Protein AF-A0A7D9INT4-F1 (afdb_monomer)

Nearest PDB structures (foldseek):
  6tv0-assembly1_D  TM=4.722E-01  e=2.916E+00  Serratia sp. (in: enterobacteria)
  2iu7-assembly1_J  TM=4.655E-01  e=3.244E+00  Escherichia coli
  2iu7-assembly1_I  TM=4.652E-01  e=4.468E+00  Escherichia coli
  6uhw-assembly1_B  TM=2.446E-01  e=1.242E+00  Burkholderia pseudomallei 1710b

pLDDT: mean 70.44, std 22.41, range [21.83, 96.38]

Organism: Paramuricea clavata (NCBI:txid317549)

Solvent-accessible surface area (backbone atoms only — not comparable to full-atom values): 25426 Å² total; per-residue (Å²): 135,85,85,76,76,61,65,41,65,45,95,86,64,78,52,72,45,76,52,79,78,56,68,68,59,52,51,51,50,51,52,50,34,40,73,69,61,77,43,80,79,52,48,79,37,65,76,39,82,44,76,47,77,41,71,45,99,86,72,46,81,43,79,44,78,48,77,50,60,47,69,44,70,59,57,58,60,53,48,54,53,47,46,68,72,43,48,88,71,58,73,74,83,68,59,75,65,63,58,36,70,75,66,73,53,83,91,65,73,57,59,81,73,72,67,70,83,80,84,83,82,85,79,91,66,64,93,48,68,70,59,49,56,58,45,34,66,64,49,52,52,46,48,56,47,50,74,54,67,46,68,48,97,86,67,48,78,45,78,72,81,72,71,94,69,89,52,61,68,64,55,44,12,48,48,53,13,28,36,79,54,78,53,21,56,48,66,50,37,52,42,44,59,96,44,59,87,40,57,70,56,51,71,66,35,62,72,53,49,68,64,54,37,30,50,64,35,50,65,18,66,52,35,32,54,29,31,73,68,57,42,82,48,32,67,79,80,62,51,61,74,44,45,51,50,31,33,48,68,72,74,44,88,70,68,88,50,63,68,47,39,54,48,54,51,43,62,76,43,33,29,54,44,32,44,25,40,88,32,43,88,45,61,85,62,57,56,61,83,63,75,48,68,83,46,74,76,68,72,79,69,76,73,73,77,88,67,93,84,84,84,78,90,86,89,85,87,87,81,88,82,82,90,82,90,80,89,82,88,83,85,91,83,90,84,85,86,88,86,82,95,70,82,84,90,64,56,79,43,76,63,28,42,54,47,31,71,74,74,42,92,44,73,67,49,47,50,51,23,52,52,52,53,49,40,74,78,43,78,82,60,63,70,61,56,62,72,70,58,59,85,59,85,73,90,76,84,81,76,88,128

Foldseek 3Di:
DDDDFDWDADVVRPDTDGDPDDPVVVVVVVVVCVVVVVDDQADWALKDKDWDFDQDPVRDTDTDIDIDTDGDHQPLVVVVVVCVVCVVVDDDDPDPVVVCVVPVDPDDPVCVVPPPPDDDDDDDWPLDLVGVLSCLVVVLSNLVVLCDWDAHPVGDTDHDDDADDDDDLSVLCSQLQFDPDDQLSDSFFLHGVVCPVVVVNRVPTHGQDLVNLLCLQCQFPQSVVCLQVLPSFSPPDDDPVRLCRRCVSVVHNDDDDPVVSSVVSCSSSSRRGHRRSNCSNPSPDDCVVSVNPSHDPPPPPPPPPPDPPPPDDDDDDDDDDDDDDDDDDDDDDDDDDDDDDDDDLDQDDPVLVVCCVVVNRDPVSSVLSVLVVVCVVPVPPCPSCPPPVPVDDDDDDDDDD

Mean predicted aligned error: 18.87 Å

Sequence (401 aa):
MRVRRKKLRGQGGEITVATPQNIDKVKAEIRKKISSGEYTVGQQIAPRKYEKMALNENGEIVRSEFVVEGRKQPLVEIRERTLKSQEKYMRQRCDDDEYQNLTGCKNTDIQTKVETPEVYIVVRSGSSDVEQLTYVDTRLECLEELSIDIKTSGGNDVADKMRFFHGDSPARQLESGQQKGGNFYCSGCGANAQQAYQLDICFSCHYLSLIDRQQLVLAGPPGRKNSLAKAPKPFQKLKKDELIRELNTRGIYEGESKKELEKLLTEELHGVQRVPALLYNNPTATLESINCDNTGCSRVESSVVSDPTTLEKTINITGSTSCSRVAVVTNPGTAMPNSGTMGNDTCVTKLGKGIEFVLGKSAEVLEFDKARQKHKQSPSDKFILDKFIYEKGGCYGGQNF

Radius of gyration: 30.83 Å; Cα contacts (8 Å, |Δi|>4): 363; chains: 1; bounding box: 78×75×75 Å

Structure (mmCIF, N/CA/C/O backbone):
data_AF-A0A7D9INT4-F1
#
_entry.id   AF-A0A7D9INT4-F1
#
loop_
_atom_site.group_PDB
_atom_site.id
_atom_site.type_symbol
_atom_site.label_atom_id
_atom_site.label_alt_id
_atom_site.label_comp_id
_atom_site.label_asym_id
_atom_site.label_entity_id
_atom_site.label_seq_id
_atom_site.pdbx_PDB_ins_code
_atom_site.Cartn_x
_atom_site.Cartn_y
_atom_site.Cartn_z
_atom_site.occupancy
_atom_site.B_iso_or_equiv
_atom_site.auth_seq_id
_atom_site.auth_comp_id
_atom_site.auth_asym_id
_atom_site.auth_atom_id
_atom_site.pdbx_PDB_model_num
ATOM 1 N N . MET A 1 1 ? -17.453 14.247 44.899 1.00 39.88 1 MET A N 1
ATOM 2 C CA . MET A 1 1 ? -16.188 14.891 45.332 1.00 39.88 1 MET A CA 1
ATOM 3 C C . MET A 1 1 ? -15.375 15.249 44.085 1.00 39.88 1 MET A C 1
ATOM 5 O O . MET A 1 1 ? -15.040 14.354 43.321 1.00 39.88 1 MET A O 1
ATOM 9 N N . ARG A 1 2 ? -15.145 16.536 43.788 1.00 36.38 2 ARG A N 1
ATOM 10 C CA . ARG A 1 2 ? -14.486 16.981 42.540 1.00 36.38 2 ARG A CA 1
ATOM 11 C C . ARG A 1 2 ? -12.964 16.929 42.734 1.00 36.38 2 ARG A C 1
ATOM 13 O O . ARG A 1 2 ? -12.421 17.728 43.493 1.00 36.38 2 ARG A O 1
ATOM 20 N N . VAL A 1 3 ? -12.279 15.980 42.095 1.00 46.19 3 VAL A N 1
ATOM 21 C CA . VAL A 1 3 ? -10.817 15.823 42.207 1.00 46.19 3 VAL A CA 1
ATOM 22 C C . VAL A 1 3 ? -10.130 17.037 41.567 1.00 46.19 3 VAL A C 1
ATOM 24 O O . VAL A 1 3 ? -10.115 17.180 40.345 1.00 46.19 3 VAL A O 1
ATOM 27 N N . ARG A 1 4 ? -9.583 17.950 42.380 1.00 50.03 4 ARG A N 1
ATOM 28 C CA . ARG A 1 4 ? -8.794 19.093 41.887 1.00 50.03 4 ARG A CA 1
ATOM 29 C C . ARG A 1 4 ? -7.438 18.586 41.389 1.00 50.03 4 ARG A C 1
ATOM 31 O O . ARG A 1 4 ? -6.674 18.003 42.155 1.00 50.03 4 ARG A O 1
ATOM 38 N N . ARG A 1 5 ? -7.123 18.812 40.107 1.00 54.19 5 ARG A N 1
ATOM 39 C CA . ARG A 1 5 ? -5.795 18.512 39.546 1.00 54.19 5 ARG A CA 1
ATOM 40 C C . ARG A 1 5 ? -4.737 19.395 40.217 1.00 54.19 5 ARG A C 1
ATOM 42 O O . ARG A 1 5 ? -4.939 20.600 40.365 1.00 54.19 5 ARG A O 1
ATOM 49 N N . LYS A 1 6 ? -3.611 18.789 40.608 1.00 62.28 6 LYS A N 1
ATOM 50 C CA . LYS A 1 6 ? -2.431 19.499 41.119 1.00 62.28 6 LYS A CA 1
ATOM 51 C C . LYS A 1 6 ? -1.906 20.429 40.013 1.00 62.28 6 LYS A C 1
ATOM 53 O O . LYS A 1 6 ? -1.856 20.034 38.847 1.00 62.28 6 LYS A O 1
ATOM 58 N N . LYS A 1 7 ? -1.593 21.675 40.367 1.00 68.38 7 LYS A N 1
ATOM 59 C CA . LYS A 1 7 ? -1.069 22.697 39.451 1.00 68.38 7 LYS A CA 1
ATOM 60 C C . LYS A 1 7 ? 0.416 22.912 39.744 1.00 68.38 7 LYS A C 1
ATOM 62 O O . LYS A 1 7 ? 0.782 23.060 40.908 1.00 68.38 7 LYS A O 1
ATOM 67 N N . LEU A 1 8 ? 1.253 22.924 38.710 1.00 65.94 8 LEU A N 1
ATOM 68 C CA . LEU A 1 8 ? 2.634 23.404 38.775 1.00 65.94 8 LEU A CA 1
ATOM 69 C C . LEU A 1 8 ? 2.623 24.923 38.596 1.00 65.94 8 LEU A C 1
ATOM 71 O O . LEU A 1 8 ? 1.898 25.424 37.740 1.00 65.94 8 LEU A O 1
ATOM 75 N N . ARG A 1 9 ? 3.403 25.649 39.398 1.00 65.38 9 ARG A N 1
ATOM 76 C CA . ARG A 1 9 ? 3.642 27.086 39.204 1.00 65.38 9 ARG A CA 1
ATOM 77 C C . ARG A 1 9 ? 4.920 27.258 38.382 1.00 65.38 9 ARG A C 1
ATOM 79 O O . ARG A 1 9 ? 5.925 26.636 38.718 1.00 65.38 9 ARG A O 1
ATOM 86 N N . GLY A 1 10 ? 4.866 28.051 37.314 1.00 62.25 10 GLY A N 1
ATOM 87 C CA . GLY A 1 10 ? 6.054 28.445 36.548 1.00 62.25 10 GLY A CA 1
ATOM 88 C C . GLY A 1 10 ? 6.959 29.409 37.329 1.00 62.25 10 GLY A C 1
ATOM 89 O O . GLY A 1 10 ? 6.571 29.908 38.391 1.00 62.25 10 GLY A O 1
ATOM 90 N N . GLN A 1 11 ? 8.159 29.691 36.806 1.00 52.41 11 GLN A N 1
ATOM 91 C CA . GLN A 1 11 ? 8.999 30.782 37.322 1.00 52.41 11 GLN A CA 1
ATOM 92 C C . GLN A 1 11 ? 8.232 32.106 37.189 1.00 52.41 11 GLN A C 1
ATOM 94 O O . GLN A 1 11 ? 7.739 32.426 36.114 1.00 52.41 11 GLN A O 1
ATOM 99 N N . GLY A 1 12 ? 8.076 32.825 38.303 1.00 62.69 12 GLY A N 1
ATOM 100 C CA . GLY A 1 12 ? 7.220 34.014 38.410 1.00 62.69 12 GLY A CA 1
ATOM 101 C C . GLY A 1 12 ? 5.869 33.769 39.096 1.00 62.69 12 GLY A C 1
ATOM 102 O O . GLY A 1 12 ? 5.215 34.718 39.493 1.00 62.69 12 GLY A O 1
ATOM 103 N N . GLY A 1 13 ? 5.445 32.516 39.315 1.00 63.09 13 GLY A N 1
ATOM 104 C CA . GLY A 1 13 ? 4.284 32.179 40.160 1.00 63.09 13 GLY A CA 1
ATOM 105 C C . GLY A 1 13 ? 2.894 32.514 39.593 1.00 63.09 13 GLY A C 1
ATOM 106 O O . GLY A 1 13 ? 1.904 31.988 40.105 1.00 63.09 13 GLY A O 1
ATOM 107 N N . GLU A 1 14 ? 2.826 33.318 38.533 1.00 70.94 14 GLU A N 1
ATOM 108 C CA . GLU A 1 14 ? 1.595 33.799 37.889 1.00 70.94 14 GLU A CA 1
ATOM 109 C C . GLU A 1 14 ? 0.979 32.768 36.930 1.00 70.94 14 GLU A C 1
ATOM 111 O O . GLU A 1 14 ? -0.243 32.639 36.842 1.00 70.94 14 GLU A O 1
ATOM 116 N N . ILE A 1 15 ? 1.807 31.952 36.268 1.00 60.53 15 ILE A N 1
ATOM 117 C CA . ILE A 1 15 ? 1.345 30.923 35.330 1.00 60.53 15 ILE A CA 1
ATOM 118 C C . ILE A 1 15 ? 1.244 29.578 36.052 1.00 60.53 15 ILE A C 1
ATOM 120 O O . ILE A 1 15 ? 2.226 29.061 36.596 1.00 60.53 15 ILE A O 1
ATOM 124 N N . THR A 1 16 ? 0.045 28.985 36.040 1.00 63.69 16 THR A N 1
ATOM 125 C CA . THR A 1 16 ? -0.180 27.627 36.548 1.00 63.69 16 THR A CA 1
ATOM 126 C C . THR A 1 16 ? -0.485 26.649 35.422 1.00 63.69 16 THR A C 1
ATOM 128 O O . THR A 1 16 ? -1.475 26.800 34.715 1.00 63.69 16 THR A O 1
ATOM 131 N N . VAL A 1 17 ? 0.332 25.604 35.299 1.00 69.00 17 VAL A N 1
ATOM 132 C CA . VAL A 1 17 ? 0.155 24.528 34.313 1.00 69.00 17 VAL A CA 1
ATOM 133 C C . VAL A 1 17 ? -0.317 23.266 35.036 1.00 69.00 17 VAL A C 1
ATOM 135 O O . VAL A 1 17 ? 0.053 23.020 36.187 1.00 69.00 17 VAL A O 1
ATOM 138 N N . ALA A 1 18 ? -1.169 22.455 34.408 1.00 68.81 18 ALA A N 1
ATOM 139 C CA . ALA A 1 18 ? -1.562 21.172 34.987 1.00 68.81 18 ALA A CA 1
ATOM 140 C C . ALA A 1 18 ? -0.324 20.280 35.175 1.00 68.81 18 ALA A C 1
ATOM 142 O O . ALA A 1 18 ? 0.483 20.143 34.258 1.00 68.81 18 ALA A O 1
ATOM 143 N N . THR A 1 19 ? -0.164 19.664 36.351 1.00 71.12 19 THR A N 1
ATOM 144 C CA . THR A 1 19 ? 0.912 18.685 36.539 1.00 71.12 19 THR A CA 1
ATOM 145 C C . THR A 1 19 ? 0.669 17.501 35.595 1.00 71.12 19 THR A C 1
ATOM 147 O O . THR A 1 19 ? -0.425 16.925 35.654 1.00 71.12 19 THR A O 1
ATOM 150 N N . PRO A 1 20 ? 1.641 17.115 34.745 1.00 68.12 20 PRO A N 1
ATOM 151 C CA . PRO A 1 20 ? 1.518 15.904 33.949 1.00 68.12 20 PRO A CA 1
ATOM 152 C C . PRO A 1 20 ? 1.290 14.709 34.879 1.00 68.12 20 PRO A C 1
ATOM 154 O O . PRO A 1 20 ? 1.850 14.631 35.977 1.00 68.12 20 PRO A O 1
ATOM 157 N N . GLN A 1 21 ? 0.405 13.797 34.479 1.00 70.56 21 GLN A N 1
ATOM 158 C CA . GLN A 1 21 ? 0.144 12.603 35.273 1.00 70.56 21 GLN A CA 1
ATOM 159 C C . GLN A 1 21 ? 1.421 11.764 35.371 1.00 70.56 21 GLN A C 1
ATOM 161 O O . GLN A 1 21 ? 2.169 11.635 34.404 1.00 70.56 21 GLN A O 1
ATOM 166 N N . ASN A 1 22 ? 1.668 11.182 36.545 1.00 81.19 22 ASN A N 1
ATOM 167 C CA . ASN A 1 22 ? 2.770 10.240 36.708 1.00 81.19 22 ASN A CA 1
ATOM 168 C C . ASN A 1 22 ? 2.521 9.026 35.793 1.00 81.19 22 ASN A C 1
ATOM 170 O O . ASN A 1 22 ? 1.444 8.427 35.854 1.00 81.19 22 ASN A O 1
ATOM 174 N N . ILE A 1 23 ? 3.521 8.670 34.981 1.00 80.69 23 ILE A N 1
ATOM 175 C CA . ILE A 1 23 ? 3.500 7.536 34.048 1.00 80.69 23 ILE A CA 1
ATOM 176 C C . ILE A 1 23 ? 3.039 6.248 34.744 1.00 80.69 23 ILE A C 1
ATOM 178 O O . ILE A 1 23 ? 2.262 5.491 34.167 1.00 80.69 23 ILE A O 1
ATOM 182 N N . ASP A 1 24 ? 3.436 6.016 35.995 1.00 84.56 24 ASP A N 1
ATOM 183 C CA . ASP A 1 24 ? 3.054 4.807 36.731 1.00 84.56 24 ASP A CA 1
ATOM 184 C C . ASP A 1 24 ? 1.569 4.789 37.095 1.00 84.56 24 ASP A C 1
ATOM 186 O O . ASP A 1 24 ? 0.917 3.747 37.016 1.00 84.56 24 ASP A O 1
ATOM 190 N N . LYS A 1 25 ? 0.994 5.957 37.413 1.00 83.19 25 LYS A N 1
ATOM 191 C CA . LYS A 1 25 ? -0.452 6.089 37.647 1.00 83.19 25 LYS A CA 1
ATOM 192 C C . LYS A 1 25 ? -1.239 5.859 36.361 1.00 83.19 25 LYS A C 1
ATOM 194 O O . LYS A 1 25 ? -2.251 5.170 36.397 1.00 83.19 25 LYS A O 1
ATOM 199 N N . VAL A 1 26 ? -0.745 6.379 35.237 1.00 84.06 26 VAL A N 1
ATOM 200 C CA . VAL A 1 26 ? -1.345 6.152 33.914 1.00 84.06 26 VAL A CA 1
ATOM 201 C C . VAL A 1 26 ? -1.294 4.666 33.551 1.00 84.06 26 VAL A C 1
ATOM 203 O O . VAL A 1 26 ? -2.309 4.097 33.165 1.00 84.06 26 VAL A O 1
ATOM 206 N N . LYS A 1 27 ? -0.150 3.996 33.748 1.00 84.62 27 LYS A N 1
ATOM 207 C CA . LYS A 1 27 ? -0.018 2.545 33.531 1.00 84.62 27 LYS A CA 1
ATOM 208 C C . LYS A 1 27 ? -0.979 1.744 34.410 1.00 84.62 27 LYS A C 1
ATOM 210 O O . LYS A 1 27 ? -1.594 0.801 33.919 1.00 84.62 27 LYS A O 1
ATOM 215 N N . ALA A 1 28 ? -1.119 2.104 35.685 1.00 85.94 28 ALA A N 1
ATOM 216 C CA . ALA A 1 28 ? -2.045 1.439 36.598 1.00 85.94 28 ALA A CA 1
ATOM 217 C C . ALA A 1 28 ? -3.511 1.632 36.175 1.00 85.94 28 ALA A C 1
ATOM 219 O O . ALA A 1 28 ? -4.280 0.673 36.180 1.00 85.94 28 ALA A O 1
ATOM 220 N N . GLU A 1 29 ? -3.888 2.843 35.755 1.00 86.06 29 GLU A N 1
ATOM 221 C CA . GLU A 1 29 ? -5.229 3.131 35.241 1.00 86.06 29 GLU A CA 1
ATOM 222 C C . GLU A 1 29 ? -5.516 2.343 33.957 1.00 86.06 29 GLU A C 1
ATOM 224 O O . GLU A 1 29 ? -6.554 1.694 33.860 1.00 86.06 29 GLU A O 1
ATOM 229 N N . ILE A 1 30 ? -4.571 2.308 33.013 1.00 84.19 30 ILE A N 1
ATOM 230 C CA . ILE A 1 30 ? -4.691 1.520 31.780 1.00 84.19 30 ILE A CA 1
ATOM 231 C C . ILE A 1 30 ? -4.843 0.029 32.100 1.00 84.19 30 ILE A C 1
ATOM 233 O O . ILE A 1 30 ? -5.740 -0.614 31.564 1.00 84.19 30 ILE A O 1
ATOM 237 N N . ARG A 1 31 ? -4.032 -0.530 33.010 1.00 87.31 31 ARG A N 1
ATOM 238 C CA . ARG A 1 31 ? -4.163 -1.936 33.442 1.00 87.31 31 ARG A CA 1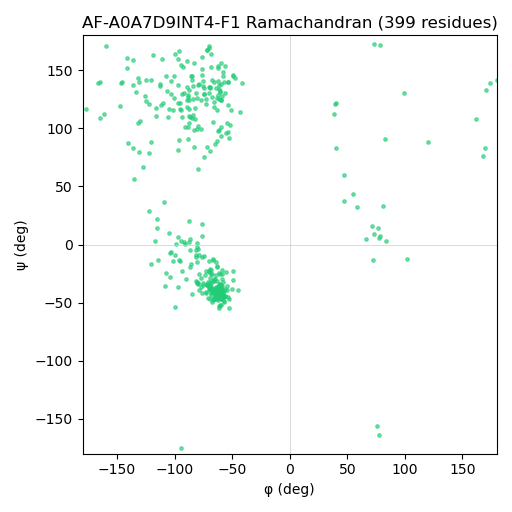
ATOM 239 C C . ARG A 1 31 ? -5.532 -2.221 34.050 1.00 87.31 31 ARG A C 1
ATOM 241 O O . ARG A 1 31 ? -6.114 -3.264 33.765 1.00 87.31 31 ARG A O 1
ATOM 248 N N . LYS A 1 32 ? -6.060 -1.293 34.852 1.00 87.75 32 LYS A N 1
ATOM 249 C CA . LYS A 1 32 ? -7.406 -1.406 35.419 1.00 87.75 32 LYS A CA 1
ATOM 250 C C . LYS A 1 32 ? -8.473 -1.408 34.322 1.00 87.75 32 LYS A C 1
ATOM 252 O O . LYS A 1 32 ? -9.351 -2.257 34.374 1.00 87.75 32 LYS A O 1
ATOM 257 N N . LYS A 1 33 ? -8.362 -0.526 33.325 1.00 85.12 33 LYS A N 1
ATOM 258 C CA . LYS A 1 33 ? -9.299 -0.439 32.190 1.00 85.12 33 LYS A CA 1
ATOM 259 C C . LYS A 1 33 ? -9.239 -1.642 31.248 1.00 85.12 33 LYS A C 1
ATOM 261 O O . LYS A 1 33 ? -10.260 -2.062 30.718 1.00 85.12 33 LYS A O 1
ATOM 266 N N . ILE A 1 34 ? -8.057 -2.230 31.077 1.00 85.50 34 ILE A N 1
ATOM 267 C CA . ILE A 1 34 ? -7.898 -3.511 30.378 1.00 85.50 34 ILE A CA 1
ATOM 268 C C . ILE A 1 34 ? -8.574 -4.628 31.184 1.00 85.50 34 ILE A C 1
ATOM 270 O O . ILE A 1 34 ? -9.338 -5.411 30.632 1.00 85.50 34 ILE A O 1
ATOM 274 N N . SER A 1 35 ? -8.350 -4.669 32.502 1.00 85.44 35 SER A N 1
ATOM 275 C CA . SER A 1 35 ? -8.933 -5.696 33.382 1.00 85.44 35 SER A CA 1
ATOM 276 C C . SER A 1 35 ? -10.455 -5.579 33.498 1.00 85.44 35 SER A C 1
ATOM 278 O O . SER A 1 35 ? -11.134 -6.583 33.668 1.00 85.44 35 SER A O 1
ATOM 280 N N . SER A 1 36 ? -11.000 -4.363 33.404 1.00 87.94 36 SER A N 1
ATOM 281 C CA . SER A 1 36 ? -12.445 -4.122 33.389 1.00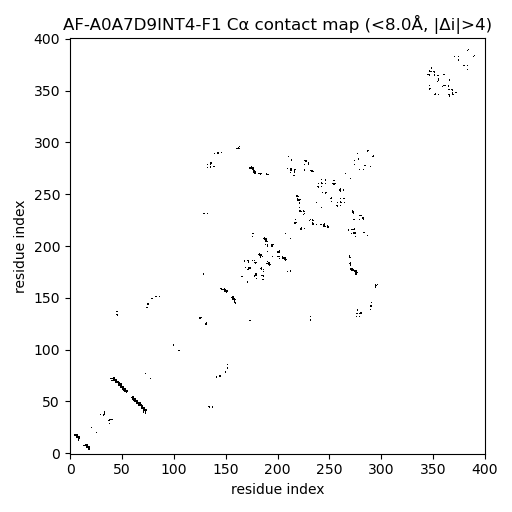 87.94 36 SER A CA 1
ATOM 282 C C . SER A 1 36 ? -13.092 -4.368 32.024 1.00 87.94 36 SER A C 1
ATOM 284 O O . SER A 1 36 ? -14.304 -4.211 31.912 1.00 87.94 36 SER A O 1
ATOM 286 N N . GLY A 1 37 ? -12.310 -4.693 30.987 1.00 79.44 37 GLY A N 1
ATOM 287 C CA . GLY A 1 37 ? -12.802 -4.881 29.620 1.00 79.44 37 GLY A CA 1
ATOM 288 C C . GLY A 1 37 ? -13.190 -3.587 28.895 1.00 79.44 37 GLY A C 1
ATOM 289 O O . GLY A 1 37 ? -13.750 -3.653 27.807 1.00 79.44 37 GLY A O 1
ATOM 290 N N . GLU A 1 38 ? -12.889 -2.410 29.461 1.00 78.00 38 GLU A N 1
ATOM 291 C CA . GLU A 1 38 ? -13.118 -1.119 28.788 1.00 78.00 38 GLU A CA 1
ATOM 292 C C . GLU A 1 38 ? -12.172 -0.967 27.589 1.00 78.00 38 GLU A C 1
ATOM 294 O O . GLU A 1 38 ? -12.560 -0.448 26.543 1.00 78.00 38 GLU A O 1
ATOM 299 N N . TYR A 1 39 ? -10.933 -1.453 27.729 1.00 77.50 39 TYR A N 1
ATOM 300 C CA . TYR A 1 39 ? -9.951 -1.497 26.650 1.00 77.50 39 TYR A CA 1
ATOM 301 C C . TYR A 1 39 ? -9.666 -2.928 26.220 1.00 77.50 39 TYR A C 1
ATOM 303 O O . TYR A 1 39 ? -9.147 -3.737 26.989 1.00 77.50 39 TYR A O 1
ATOM 311 N N . THR A 1 40 ? -9.934 -3.208 24.950 1.00 76.88 40 THR A N 1
ATOM 312 C CA . THR A 1 40 ? -9.575 -4.466 24.306 1.00 76.88 40 THR A CA 1
ATOM 313 C C . THR A 1 40 ? -8.138 -4.418 23.810 1.00 76.88 40 THR A C 1
ATOM 315 O O . THR A 1 40 ? -7.742 -3.515 23.078 1.00 76.88 40 THR A O 1
ATOM 318 N N . VAL A 1 41 ? -7.336 -5.398 24.232 1.00 76.19 41 VAL A N 1
ATOM 319 C CA . VAL A 1 41 ? -5.910 -5.488 23.876 1.00 76.19 41 VAL A CA 1
ATOM 320 C C . VAL A 1 41 ? -5.731 -5.897 22.403 1.00 76.19 41 VAL A C 1
ATOM 322 O O . VAL A 1 41 ? -4.709 -5.579 21.802 1.00 76.19 41 VAL A O 1
ATOM 325 N N . GLY A 1 42 ? -6.735 -6.542 21.799 1.00 81.56 42 GLY A N 1
ATOM 326 C CA . GLY A 1 42 ? -6.692 -7.022 20.417 1.00 81.56 42 GLY A CA 1
ATOM 327 C C . GLY A 1 42 ? -5.802 -8.257 20.231 1.00 81.56 42 GLY A C 1
ATOM 328 O O . GLY A 1 42 ? -5.083 -8.682 21.140 1.00 81.56 42 GLY A O 1
ATOM 329 N N . GLN A 1 43 ? -5.858 -8.826 19.032 1.00 83.31 43 GLN A N 1
ATOM 330 C CA . GLN A 1 43 ? -5.100 -9.997 18.606 1.00 83.31 43 GLN A CA 1
ATOM 331 C C . GLN A 1 43 ? -3.717 -9.599 18.087 1.00 83.31 43 GLN A C 1
ATOM 333 O O . GLN A 1 43 ? -3.554 -8.538 17.481 1.00 83.31 43 GLN A O 1
ATOM 338 N N . GLN A 1 44 ? -2.719 -10.443 18.342 1.00 82.81 44 GLN A N 1
ATOM 339 C CA . GLN A 1 44 ? -1.356 -10.252 17.850 1.00 82.81 44 GLN A CA 1
ATOM 340 C C . GLN A 1 44 ? -1.292 -10.572 16.356 1.00 82.81 44 GLN A C 1
ATOM 342 O O . GLN A 1 44 ? -1.756 -11.622 15.925 1.00 82.81 44 GLN A O 1
ATOM 347 N N . ILE A 1 45 ? -0.723 -9.660 15.572 1.00 84.25 45 ILE A N 1
ATOM 348 C CA . ILE A 1 45 ? -0.635 -9.768 14.112 1.00 84.25 45 ILE A CA 1
ATOM 349 C C . ILE A 1 45 ? 0.752 -9.363 13.614 1.00 84.25 45 ILE A C 1
ATOM 351 O O . ILE A 1 45 ? 1.467 -8.614 14.282 1.00 84.25 45 ILE A O 1
ATOM 355 N N . ALA A 1 46 ? 1.108 -9.821 12.411 1.00 79.94 46 ALA A N 1
ATOM 356 C CA . ALA A 1 46 ? 2.367 -9.500 11.7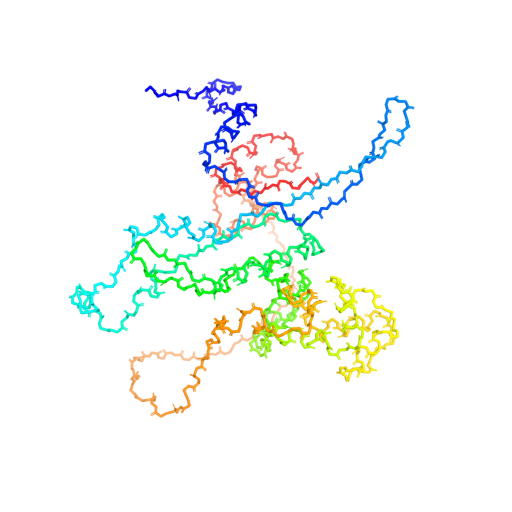33 1.00 79.94 46 ALA A CA 1
ATOM 357 C C . ALA A 1 46 ? 3.610 -9.646 12.647 1.00 79.94 46 ALA A C 1
ATOM 359 O O . ALA A 1 46 ? 4.313 -8.656 12.887 1.00 79.94 46 ALA A O 1
ATOM 360 N N . PRO A 1 47 ? 3.882 -10.851 13.190 1.00 82.06 47 PRO A N 1
ATOM 361 C CA . PRO A 1 47 ? 4.997 -11.058 14.102 1.00 82.06 47 PRO A CA 1
ATOM 362 C C . PRO A 1 47 ? 6.342 -10.854 13.410 1.00 82.06 47 PRO A C 1
ATOM 364 O O . PRO A 1 47 ? 6.557 -11.277 12.273 1.00 82.06 47 PRO A O 1
ATOM 367 N N . ARG A 1 48 ? 7.277 -10.214 14.113 1.00 74.75 48 ARG A N 1
ATOM 368 C CA . ARG A 1 48 ? 8.617 -9.909 13.608 1.00 74.75 48 ARG A CA 1
ATOM 369 C C . ARG A 1 48 ? 9.680 -10.260 14.616 1.00 74.75 48 ARG A C 1
ATOM 371 O O . ARG A 1 48 ? 9.607 -9.845 15.767 1.00 74.75 48 ARG A O 1
ATOM 378 N N . LYS A 1 49 ? 10.703 -10.965 14.152 1.00 81.25 49 LYS A N 1
ATOM 379 C CA . LYS A 1 49 ? 11.880 -11.293 14.950 1.00 81.25 49 LYS A CA 1
ATOM 380 C C . LYS A 1 49 ? 12.902 -10.169 14.825 1.00 81.25 49 LYS A C 1
ATOM 382 O O . LYS A 1 49 ? 13.240 -9.764 13.715 1.00 81.25 49 LYS A O 1
ATOM 387 N N . TYR A 1 50 ? 13.376 -9.680 15.959 1.00 78.56 50 TYR A N 1
ATOM 388 C CA . TYR A 1 50 ? 14.442 -8.698 16.066 1.00 78.56 50 TYR A CA 1
ATOM 389 C C . TYR A 1 50 ? 15.586 -9.292 16.875 1.00 78.56 50 TYR A C 1
ATOM 391 O O . TYR A 1 50 ? 15.362 -9.974 17.872 1.00 78.56 50 TYR A O 1
ATOM 399 N N . GLU A 1 51 ? 16.811 -8.989 16.464 1.00 80.44 51 GLU A N 1
ATOM 400 C CA . GLU A 1 51 ? 18.015 -9.309 17.220 1.00 80.44 51 GLU A CA 1
ATOM 401 C C . GLU A 1 51 ? 18.531 -8.017 17.855 1.00 80.44 51 GLU A C 1
ATOM 403 O O . GLU A 1 51 ? 18.880 -7.054 17.168 1.00 80.44 51 GLU A O 1
ATOM 408 N N . LYS A 1 52 ? 18.543 -7.964 19.186 1.00 78.62 52 LYS A N 1
ATOM 409 C CA . LYS A 1 52 ? 19.200 -6.898 19.934 1.00 78.62 52 LYS A CA 1
ATOM 410 C C . LYS A 1 52 ? 20.602 -7.358 20.286 1.00 78.62 52 LYS A C 1
ATOM 412 O O . LYS A 1 52 ? 20.776 -8.284 21.077 1.00 78.62 52 LYS A O 1
ATOM 417 N N . MET A 1 53 ? 21.579 -6.651 19.734 1.00 81.75 53 MET A N 1
ATOM 418 C CA . MET A 1 53 ? 22.970 -6.725 20.156 1.00 81.75 53 MET A CA 1
ATOM 419 C C . MET A 1 53 ? 23.197 -5.700 21.266 1.00 81.75 53 MET A C 1
ATOM 421 O O . MET A 1 53 ? 23.004 -4.502 21.055 1.00 81.75 53 MET A O 1
ATOM 425 N N . ALA A 1 54 ? 23.566 -6.164 22.453 1.00 78.94 54 ALA A N 1
ATOM 426 C CA . ALA A 1 54 ? 23.924 -5.323 23.588 1.00 78.94 54 ALA A CA 1
ATOM 427 C C . ALA A 1 54 ? 25.317 -5.706 24.085 1.00 78.94 54 ALA A C 1
ATOM 429 O O . ALA A 1 54 ? 25.667 -6.881 24.099 1.00 78.94 54 ALA A O 1
ATOM 430 N N . LEU A 1 55 ? 26.108 -4.717 24.487 1.00 78.25 55 LEU A N 1
ATOM 431 C CA . LEU A 1 55 ? 27.375 -4.963 25.167 1.00 78.25 55 LEU A CA 1
ATOM 432 C C . LEU A 1 55 ? 27.089 -5.247 26.642 1.00 78.25 55 LEU A C 1
ATOM 434 O O . LEU A 1 55 ? 26.425 -4.448 27.305 1.00 78.25 55 LEU A O 1
ATOM 438 N N . ASN A 1 56 ? 27.578 -6.378 27.138 1.00 82.75 56 ASN A N 1
ATOM 439 C CA . ASN A 1 56 ? 27.595 -6.674 28.566 1.00 82.75 56 ASN A CA 1
ATOM 440 C C . ASN A 1 56 ? 28.635 -5.811 29.293 1.00 82.75 56 ASN A C 1
ATOM 442 O O . ASN A 1 56 ? 29.529 -5.236 28.674 1.00 82.75 56 ASN A O 1
ATOM 446 N N . GLU A 1 57 ? 28.564 -5.794 30.626 1.00 83.44 57 GLU A N 1
ATOM 447 C CA . GLU A 1 57 ? 29.534 -5.118 31.508 1.00 83.44 57 GLU A CA 1
ATOM 448 C C . GLU A 1 57 ? 30.988 -5.575 31.263 1.00 83.44 57 GLU A C 1
ATOM 450 O O . GLU A 1 57 ? 31.921 -4.807 31.476 1.00 83.44 57 GLU A O 1
ATOM 455 N N . ASN A 1 58 ? 31.175 -6.780 30.714 1.00 81.44 58 ASN A N 1
ATOM 456 C CA . ASN A 1 58 ? 32.477 -7.357 30.359 1.00 81.44 58 ASN A CA 1
ATOM 457 C C . ASN A 1 58 ? 32.971 -6.978 28.945 1.00 81.44 58 ASN A C 1
ATOM 459 O O . ASN A 1 58 ? 34.002 -7.477 28.504 1.00 81.44 58 ASN A O 1
ATOM 463 N N . GLY A 1 59 ? 32.235 -6.145 28.201 1.00 76.38 59 GLY A N 1
ATOM 464 C CA . GLY A 1 59 ? 32.580 -5.760 26.826 1.00 76.38 59 GLY A CA 1
ATOM 465 C C . GLY A 1 59 ? 32.249 -6.809 25.753 1.00 76.38 59 GLY A C 1
ATOM 466 O O . GLY A 1 59 ? 32.602 -6.628 24.590 1.00 76.38 59 GLY A O 1
ATOM 467 N N . GLU A 1 60 ? 31.552 -7.888 26.110 1.00 80.44 60 GLU A N 1
ATOM 468 C CA . GLU A 1 60 ? 31.100 -8.925 25.174 1.00 80.44 60 GLU A CA 1
ATOM 469 C C . GLU A 1 60 ? 29.765 -8.549 24.517 1.00 80.44 60 GLU A C 1
ATOM 471 O O . GLU A 1 60 ? 28.870 -8.009 25.170 1.00 80.44 60 GLU A O 1
ATOM 476 N N . ILE A 1 61 ? 29.604 -8.862 23.227 1.00 83.94 61 ILE A N 1
ATOM 477 C CA . ILE A 1 61 ? 28.350 -8.629 22.498 1.00 83.94 61 ILE A CA 1
ATOM 478 C C . ILE A 1 61 ? 27.379 -9.778 22.786 1.00 83.94 61 ILE A C 1
ATOM 480 O O . ILE A 1 61 ? 27.527 -10.877 22.253 1.00 83.94 61 ILE A O 1
ATOM 484 N N . VAL A 1 62 ? 26.340 -9.503 23.568 1.00 81.62 62 VAL A N 1
ATOM 485 C CA . VAL A 1 62 ? 25.198 -10.398 23.756 1.00 81.62 62 VAL A CA 1
ATOM 486 C C . VAL A 1 62 ? 24.159 -10.147 22.683 1.00 81.62 62 VAL A C 1
ATOM 488 O O . VAL A 1 62 ? 23.656 -9.035 22.514 1.00 81.62 62 VAL A O 1
ATOM 491 N N . ARG A 1 63 ? 23.812 -11.219 21.979 1.00 86.75 63 ARG A N 1
ATOM 492 C CA . ARG A 1 63 ? 22.725 -11.264 21.006 1.00 86.75 63 ARG A CA 1
ATOM 493 C C . ARG A 1 63 ? 21.492 -11.825 21.694 1.00 86.75 63 ARG A C 1
ATOM 495 O O . ARG A 1 63 ? 21.527 -12.925 22.236 1.00 86.75 63 ARG A O 1
ATOM 502 N N . SER A 1 64 ? 20.416 -11.053 21.697 1.00 81.88 64 SER A N 1
ATOM 503 C CA . SER A 1 64 ? 19.122 -11.466 22.237 1.00 81.88 64 SER A CA 1
ATOM 504 C C . SER A 1 64 ? 18.068 -11.352 21.148 1.00 81.88 64 SER A C 1
ATOM 506 O O . SER A 1 64 ? 17.860 -10.278 20.586 1.00 81.88 64 SER A O 1
ATOM 508 N N . GLU A 1 65 ? 17.414 -12.464 20.834 1.00 85.62 65 GLU A N 1
ATOM 509 C CA . GLU A 1 65 ? 16.292 -12.478 19.902 1.00 85.62 65 GLU A CA 1
ATOM 510 C C . GLU A 1 65 ? 14.991 -12.200 20.657 1.00 85.62 65 GLU A C 1
ATOM 512 O O . GLU A 1 65 ? 14.724 -12.785 21.707 1.00 85.62 65 GLU A O 1
ATOM 517 N N . PHE A 1 66 ? 14.165 -11.304 20.127 1.00 82.19 66 PHE A N 1
ATOM 518 C CA . PHE A 1 66 ? 12.831 -11.041 20.654 1.00 82.19 66 PHE A CA 1
ATOM 519 C C . PHE A 1 66 ? 11.842 -10.809 19.516 1.00 82.19 66 PHE A C 1
ATOM 521 O O . PHE A 1 66 ? 12.206 -10.364 18.426 1.00 82.19 66 PHE A O 1
ATOM 528 N N . VAL A 1 67 ? 10.574 -11.131 19.768 1.00 82.31 67 VAL A N 1
ATOM 529 C CA . VAL A 1 67 ? 9.499 -10.973 18.788 1.00 82.31 67 VAL A CA 1
ATOM 530 C C . VAL A 1 67 ? 8.677 -9.740 19.137 1.00 82.31 67 VAL A C 1
ATOM 532 O O . VAL A 1 67 ? 8.257 -9.566 20.280 1.00 82.31 67 VAL A O 1
ATOM 535 N N . VAL A 1 68 ? 8.461 -8.872 18.153 1.00 79.62 68 VAL A N 1
ATOM 536 C CA . VAL A 1 68 ? 7.549 -7.730 18.244 1.00 79.62 68 VAL A CA 1
ATOM 537 C C . VAL A 1 68 ? 6.388 -7.979 17.300 1.00 79.62 68 VAL A C 1
ATOM 539 O O . VAL A 1 68 ? 6.582 -8.401 16.163 1.00 79.62 68 VAL A O 1
ATOM 542 N N . GLU A 1 69 ? 5.183 -7.695 17.768 1.00 79.31 69 GLU A N 1
ATOM 543 C CA . GLU A 1 69 ? 3.951 -7.987 17.044 1.00 79.31 69 GLU A CA 1
ATOM 544 C C . GLU A 1 69 ? 3.060 -6.745 17.054 1.00 79.31 69 GLU A C 1
ATOM 546 O O . GLU A 1 69 ? 3.015 -5.994 18.037 1.00 79.31 69 GLU A O 1
ATOM 551 N N . GLY A 1 70 ? 2.358 -6.520 15.946 1.00 78.75 70 GLY A N 1
ATOM 552 C CA . GLY A 1 70 ? 1.266 -5.560 15.887 1.00 78.75 70 GLY A CA 1
ATOM 553 C C . GLY A 1 70 ? 0.049 -6.076 16.653 1.00 78.75 70 GLY A C 1
ATOM 554 O O . GLY A 1 70 ? -0.028 -7.250 17.015 1.00 78.75 70 GLY A O 1
ATOM 555 N N . ARG A 1 71 ? -0.924 -5.197 16.901 1.00 79.31 71 ARG A N 1
ATOM 556 C CA . ARG A 1 71 ? -2.211 -5.583 17.492 1.00 79.31 71 ARG A CA 1
ATOM 557 C C . ARG A 1 71 ? -3.360 -5.096 16.614 1.00 79.31 71 ARG A C 1
ATOM 559 O O . ARG A 1 71 ? -3.399 -3.911 16.286 1.00 79.31 71 ARG A O 1
ATOM 566 N N . LYS A 1 72 ? -4.277 -5.997 16.247 1.00 84.44 72 LYS A N 1
ATOM 567 C CA . LYS A 1 72 ? -5.539 -5.703 15.541 1.00 84.44 72 LYS A CA 1
ATOM 568 C C . LYS A 1 72 ? -6.708 -5.996 16.465 1.00 84.44 72 LYS A C 1
ATOM 570 O O . LYS A 1 72 ? -6.728 -7.016 17.146 1.00 84.44 72 LYS A O 1
ATOM 575 N N . GLN A 1 73 ? -7.701 -5.119 16.457 1.00 82.75 73 GLN A N 1
ATOM 576 C CA . GLN A 1 73 ? -9.023 -5.482 16.946 1.00 82.75 73 GLN A CA 1
ATOM 577 C C . GLN A 1 73 ? -9.815 -6.074 15.766 1.00 82.75 73 GLN A C 1
ATOM 579 O O . GLN A 1 73 ? -9.838 -5.430 14.714 1.00 82.75 73 GLN A O 1
ATOM 584 N N . PRO A 1 74 ? -10.399 -7.280 15.898 1.00 84.62 74 PRO A N 1
ATOM 585 C CA . PRO A 1 74 ? -11.187 -7.902 14.835 1.00 84.62 74 PRO A CA 1
ATOM 586 C C . PRO A 1 74 ? -12.292 -6.977 14.338 1.00 84.62 74 PRO A C 1
ATOM 588 O O . PRO A 1 74 ? -12.924 -6.270 15.130 1.00 84.62 74 PRO A O 1
ATOM 591 N N . LEU A 1 75 ? -12.511 -6.963 13.026 1.00 84.31 75 LEU A N 1
ATOM 592 C CA . LEU A 1 75 ? -13.475 -6.061 12.418 1.00 84.31 75 LEU A CA 1
ATOM 593 C C . LEU A 1 75 ? -14.900 -6.460 12.806 1.00 84.31 75 LEU A C 1
ATOM 595 O O . LEU A 1 75 ? -15.683 -5.574 13.131 1.00 84.31 75 LEU A O 1
ATOM 599 N N . VAL A 1 76 ? -15.206 -7.758 12.888 1.00 84.94 76 VAL A N 1
ATOM 600 C CA . VAL A 1 76 ? -16.490 -8.259 13.418 1.00 84.94 76 VAL A CA 1
ATOM 601 C C . VAL A 1 76 ? -16.777 -7.692 14.812 1.00 84.94 76 VAL A C 1
ATOM 603 O O . VAL A 1 76 ? -17.857 -7.164 15.054 1.00 84.94 76 VAL A O 1
ATOM 606 N N . GLU A 1 77 ? -15.792 -7.689 15.713 1.00 85.69 77 GLU A N 1
ATOM 607 C CA . GLU A 1 77 ? -15.977 -7.166 17.073 1.00 85.69 77 GLU A CA 1
ATOM 608 C C . GLU A 1 77 ? -16.238 -5.648 17.072 1.00 85.69 77 GLU A C 1
ATOM 610 O O . GLU A 1 77 ? -17.073 -5.137 17.825 1.00 85.69 77 GLU A O 1
ATOM 615 N N . ILE A 1 78 ? -15.523 -4.901 16.222 1.00 85.25 78 ILE A N 1
ATOM 616 C CA . ILE A 1 78 ? -15.762 -3.463 16.034 1.00 85.25 78 ILE A CA 1
ATOM 617 C C . ILE A 1 78 ? -17.181 -3.235 15.508 1.00 85.25 78 ILE A C 1
ATOM 619 O O . ILE A 1 78 ? -17.874 -2.346 16.010 1.00 85.25 78 ILE A O 1
ATOM 623 N N . ARG A 1 79 ? -17.610 -4.034 14.526 1.00 85.38 79 ARG A N 1
ATOM 624 C CA . ARG A 1 79 ? -18.928 -3.963 13.893 1.00 85.38 79 ARG A CA 1
ATOM 625 C C . ARG A 1 79 ? -20.035 -4.223 14.906 1.00 85.38 79 ARG A C 1
ATOM 627 O O . ARG A 1 79 ? -20.881 -3.356 15.086 1.00 85.38 79 ARG A O 1
ATOM 634 N N . GLU A 1 80 ? -19.976 -5.321 15.655 1.00 86.25 80 GLU A N 1
ATOM 635 C CA . GLU A 1 80 ? -20.954 -5.658 16.699 1.00 86.25 80 GLU A CA 1
ATOM 636 C C . GLU A 1 80 ? -21.037 -4.584 17.791 1.00 86.25 80 GLU A C 1
ATOM 638 O O . GLU A 1 80 ? -22.123 -4.154 18.190 1.00 86.25 80 GLU A O 1
ATOM 643 N N . ARG A 1 81 ? -19.885 -4.099 18.270 1.00 85.50 81 ARG A N 1
ATOM 644 C CA . ARG A 1 81 ? -19.831 -3.046 19.292 1.00 85.50 81 ARG A CA 1
ATOM 645 C C . ARG A 1 81 ? -20.427 -1.736 18.782 1.00 85.50 81 ARG A C 1
ATOM 647 O O . ARG A 1 81 ? -21.162 -1.068 19.513 1.00 85.50 81 ARG A O 1
ATOM 654 N N . THR A 1 82 ? -20.100 -1.366 17.546 1.00 84.44 82 THR A N 1
ATOM 655 C CA . THR A 1 82 ? -20.628 -0.160 16.899 1.00 84.44 82 THR A CA 1
ATOM 656 C C . THR A 1 82 ? -22.127 -0.297 16.683 1.00 84.44 82 THR A C 1
ATOM 658 O O . THR A 1 82 ? -22.861 0.597 17.096 1.00 84.44 82 THR A O 1
ATOM 661 N N . LEU A 1 83 ? -22.588 -1.435 16.154 1.00 85.00 83 LEU A N 1
ATOM 662 C CA . LEU A 1 83 ? -24.000 -1.756 15.974 1.00 85.00 83 LEU A CA 1
ATOM 663 C C . LEU A 1 83 ? -24.749 -1.581 17.294 1.00 85.00 83 LEU A C 1
ATOM 665 O O . LEU A 1 83 ? -25.642 -0.751 17.369 1.00 85.00 83 LEU A O 1
ATOM 669 N N . LYS A 1 84 ? -24.301 -2.231 18.372 1.00 85.88 84 LYS A N 1
ATOM 670 C CA . LYS A 1 84 ? -24.921 -2.136 19.702 1.00 85.88 84 LYS A CA 1
ATOM 671 C C . LYS A 1 84 ? -24.967 -0.706 20.251 1.00 85.88 84 LYS A C 1
ATOM 673 O O . LYS A 1 84 ? -25.924 -0.315 20.913 1.00 85.88 84 LYS A O 1
ATOM 678 N N . SER A 1 85 ? -23.922 0.087 20.012 1.00 82.75 85 SER A N 1
ATOM 679 C CA . SER A 1 85 ? -23.880 1.487 20.448 1.00 82.75 85 SER A CA 1
ATOM 680 C C . SER A 1 85 ? -24.820 2.384 19.638 1.00 82.75 85 SER A C 1
ATOM 682 O O . SER A 1 85 ? -25.346 3.362 20.181 1.00 82.75 85 SER A O 1
ATOM 684 N N . GLN A 1 86 ? -24.972 2.097 18.345 1.00 81.62 86 GLN A N 1
ATOM 685 C CA . GLN A 1 86 ? -25.725 2.914 17.396 1.00 81.62 86 GLN A CA 1
ATOM 686 C C . GLN A 1 86 ? -27.162 2.432 17.183 1.00 81.62 86 GLN A C 1
ATOM 688 O O . GLN A 1 86 ? -27.973 3.184 16.662 1.00 81.62 86 GLN A O 1
ATOM 693 N N . GLU A 1 87 ? -27.506 1.229 17.633 1.00 79.12 87 GLU A N 1
ATOM 694 C CA . GLU A 1 87 ? -28.811 0.591 17.445 1.00 79.12 87 GLU A CA 1
ATOM 695 C C . GLU A 1 87 ? -29.971 1.465 17.927 1.00 79.12 87 GLU A C 1
ATOM 697 O O . GLU A 1 87 ? -30.974 1.602 17.242 1.00 79.12 87 GLU A O 1
ATOM 702 N N . LYS A 1 88 ? -29.798 2.174 19.048 1.00 77.12 88 LYS A N 1
ATOM 703 C CA . LYS A 1 88 ? -30.786 3.142 19.562 1.00 77.12 88 LYS A CA 1
ATOM 704 C C . LYS A 1 88 ? -31.053 4.338 18.634 1.00 77.12 88 LYS A C 1
ATOM 706 O O . LYS A 1 88 ? -32.024 5.059 18.839 1.00 77.12 88 LYS A O 1
ATOM 711 N N . TYR A 1 89 ? -30.152 4.607 17.693 1.00 76.06 89 TYR A N 1
ATOM 712 C CA . TYR A 1 89 ? -30.295 5.649 16.678 1.00 76.06 89 TYR A CA 1
ATOM 713 C C . TYR A 1 89 ? -30.723 5.080 15.327 1.00 76.06 89 TYR A C 1
ATOM 715 O O . TYR A 1 89 ? -31.144 5.858 14.471 1.00 76.06 89 TYR A O 1
ATOM 723 N N . MET A 1 90 ? -30.631 3.759 15.131 1.00 69.50 90 MET A N 1
ATOM 724 C CA . MET A 1 90 ? -31.153 3.120 13.933 1.00 69.50 90 MET A CA 1
ATOM 725 C C . MET A 1 90 ? -32.661 3.273 13.943 1.00 69.50 90 MET A C 1
ATOM 727 O O . MET A 1 90 ? -33.356 2.803 14.844 1.00 69.50 90 MET A O 1
ATOM 731 N N . ARG A 1 91 ? -33.173 3.962 12.933 1.00 62.06 91 ARG A N 1
ATOM 732 C CA . ARG A 1 91 ? -34.604 3.999 12.692 1.00 62.06 91 ARG A CA 1
ATOM 733 C C . ARG A 1 91 ? -34.920 2.789 11.841 1.00 62.06 91 ARG A C 1
ATOM 735 O O . ARG A 1 91 ? -34.528 2.716 10.679 1.00 62.06 91 ARG A O 1
ATOM 742 N N . GLN A 1 92 ? -35.608 1.824 12.439 1.00 54.88 92 GLN A N 1
ATOM 743 C CA . GLN A 1 92 ? -36.334 0.840 11.652 1.00 54.88 92 GLN A CA 1
ATOM 744 C C . GLN A 1 92 ? -37.275 1.643 10.749 1.00 54.88 92 GLN A C 1
ATOM 746 O O . GLN A 1 92 ? -37.897 2.586 11.241 1.00 54.88 92 GLN A O 1
ATOM 751 N N . ARG A 1 93 ? -37.292 1.364 9.441 1.00 52.09 93 ARG A N 1
ATOM 752 C CA . ARG A 1 93 ? -38.172 2.066 8.499 1.00 52.09 93 ARG A CA 1
ATOM 753 C C . ARG A 1 93 ? -39.604 2.004 9.041 1.00 52.09 93 ARG A C 1
ATOM 755 O O . ARG A 1 93 ? -40.230 0.955 8.958 1.00 52.09 93 ARG A O 1
ATOM 762 N N . CYS A 1 94 ? -40.092 3.094 9.629 1.00 42.28 94 CYS A N 1
ATOM 763 C CA . CYS A 1 94 ? -41.512 3.388 9.561 1.00 42.28 94 CYS A CA 1
ATOM 764 C C . CYS A 1 94 ? -41.766 3.767 8.106 1.00 42.28 94 CYS A C 1
ATOM 766 O O . CYS A 1 94 ? -40.931 4.444 7.500 1.00 42.28 94 CYS A O 1
ATOM 768 N N . ASP A 1 95 ? -42.845 3.236 7.553 1.00 50.88 95 ASP A N 1
ATOM 769 C CA . ASP A 1 95 ? -43.162 3.217 6.130 1.00 50.88 95 ASP A CA 1
ATOM 770 C C . ASP A 1 95 ? -42.837 4.549 5.426 1.00 50.88 95 ASP A C 1
ATOM 772 O O . ASP A 1 95 ? -43.082 5.628 5.971 1.00 50.88 95 ASP A O 1
ATOM 776 N N . ASP A 1 96 ? -42.278 4.473 4.209 1.00 55.41 96 ASP A N 1
ATOM 777 C CA . ASP A 1 96 ? -41.768 5.611 3.416 1.00 55.41 96 ASP A CA 1
ATOM 778 C C . ASP A 1 96 ? -42.762 6.794 3.311 1.00 55.41 96 ASP A C 1
ATOM 780 O O . ASP A 1 96 ? -42.363 7.946 3.110 1.00 55.41 96 ASP A O 1
ATOM 784 N N . ASP A 1 97 ? -44.052 6.517 3.501 1.00 59.88 97 ASP A N 1
ATOM 785 C CA . ASP A 1 97 ? -45.154 7.472 3.540 1.00 59.88 97 ASP A CA 1
ATOM 786 C C . ASP A 1 97 ? -45.058 8.479 4.704 1.00 59.88 97 ASP A C 1
ATOM 788 O O . ASP A 1 97 ? -45.347 9.665 4.523 1.00 59.88 97 ASP A O 1
ATOM 792 N N . GLU A 1 98 ? -44.621 8.068 5.899 1.00 56.19 98 GLU A N 1
ATOM 793 C CA . GLU A 1 98 ? -44.588 8.940 7.086 1.00 56.19 98 GLU A CA 1
ATOM 794 C C . GLU A 1 98 ? -43.531 10.051 6.942 1.00 56.19 98 GLU A C 1
ATOM 796 O O . GLU A 1 98 ? -43.767 11.218 7.270 1.00 56.19 98 GLU A O 1
ATOM 801 N N . TYR A 1 99 ? -42.376 9.717 6.364 1.00 51.38 99 TYR A N 1
ATOM 802 C CA . TYR A 1 99 ? -41.267 10.651 6.174 1.00 51.38 99 TYR A CA 1
ATOM 803 C C . TYR A 1 99 ? -41.495 11.626 5.005 1.00 51.38 99 TYR A C 1
ATOM 805 O O . TYR A 1 99 ? -41.159 12.816 5.100 1.00 51.38 99 TYR A O 1
ATOM 813 N N . GLN A 1 100 ? -42.120 11.152 3.920 1.00 62.00 100 GLN A N 1
ATOM 814 C CA . GLN A 1 100 ? -42.523 11.994 2.787 1.00 62.00 100 GLN A CA 1
ATOM 815 C C . GLN A 1 100 ? -43.567 13.039 3.200 1.00 62.00 100 GLN A C 1
ATOM 817 O O . GLN A 1 100 ? -43.484 14.197 2.777 1.00 62.00 100 GLN A O 1
ATOM 822 N N . ASN A 1 101 ? -44.499 12.660 4.078 1.00 63.72 101 ASN A N 1
ATOM 823 C CA . ASN A 1 101 ? -45.530 13.556 4.599 1.00 63.72 101 ASN A CA 1
ATOM 824 C C . ASN A 1 101 ? -44.967 14.644 5.530 1.00 63.72 101 ASN A C 1
ATOM 826 O O . ASN A 1 101 ? -45.477 15.763 5.532 1.00 63.72 101 ASN A O 1
ATOM 830 N N . LEU A 1 102 ? -43.898 14.358 6.285 1.00 51.31 102 LEU A N 1
ATOM 831 C CA . LEU A 1 102 ? -43.302 15.317 7.224 1.00 51.31 102 LEU A CA 1
ATOM 832 C C . LEU A 1 102 ? -42.439 16.400 6.550 1.00 51.31 102 LEU A C 1
ATOM 834 O O . LEU A 1 102 ? -42.286 17.494 7.090 1.00 51.31 102 LEU A O 1
ATOM 838 N N . THR A 1 103 ? -41.829 16.088 5.403 1.00 50.53 103 THR A N 1
ATOM 839 C CA . THR A 1 103 ? -40.794 16.933 4.771 1.00 50.53 103 THR A CA 1
ATOM 840 C C . THR A 1 103 ? -41.207 17.528 3.425 1.00 50.53 103 THR A C 1
ATOM 842 O O . THR A 1 103 ? -40.528 18.423 2.924 1.00 50.53 103 THR A O 1
ATOM 845 N N . GLY A 1 104 ? -42.300 17.050 2.819 1.00 54.69 104 GLY A N 1
ATOM 846 C CA . GLY A 1 104 ? -42.792 17.518 1.517 1.00 54.69 104 GLY A CA 1
ATOM 847 C C . GLY A 1 104 ? -41.868 17.195 0.334 1.00 54.69 104 GLY A C 1
ATOM 848 O O . GLY A 1 104 ? -42.136 17.610 -0.794 1.00 54.69 104 GLY A O 1
ATOM 849 N N . CYS A 1 105 ? -40.778 16.459 0.564 1.00 49.22 105 CYS A N 1
ATOM 850 C CA . CYS A 1 105 ? -39.761 16.159 -0.432 1.00 49.22 105 CYS A CA 1
ATOM 851 C C . CYS A 1 105 ? -40.044 14.788 -1.064 1.00 49.22 105 CYS A C 1
ATOM 853 O O . CYS A 1 105 ? -39.586 13.754 -0.580 1.00 49.22 105 CYS A O 1
ATOM 855 N N . LYS A 1 106 ? -40.819 14.765 -2.153 1.00 53.53 106 LYS A N 1
ATOM 856 C CA . LYS A 1 106 ? -40.992 13.555 -2.970 1.00 53.53 106 LYS A CA 1
ATOM 857 C C . LYS A 1 106 ? -39.706 13.308 -3.769 1.00 53.53 106 LYS A C 1
ATOM 859 O O . LYS A 1 106 ? -39.272 14.191 -4.501 1.00 53.53 106 LYS A O 1
ATOM 864 N N . ASN A 1 107 ? -39.129 12.111 -3.642 1.00 54.34 107 ASN A N 1
ATOM 865 C CA . ASN A 1 107 ? -37.961 11.601 -4.388 1.00 54.34 107 ASN A CA 1
ATOM 866 C C . ASN A 1 107 ? -36.552 12.018 -3.922 1.00 54.34 107 ASN A C 1
ATOM 868 O O . ASN A 1 107 ? -35.646 12.100 -4.749 1.00 54.34 107 ASN A O 1
ATOM 872 N N . THR A 1 108 ? -36.308 12.226 -2.625 1.00 47.62 108 THR A N 1
ATOM 873 C CA . THR A 1 108 ? -34.918 12.285 -2.125 1.00 47.62 108 THR A CA 1
ATOM 874 C C . THR A 1 108 ? -34.652 11.137 -1.160 1.00 47.62 108 THR A C 1
ATOM 876 O O . THR A 1 108 ? -35.263 11.074 -0.098 1.00 47.62 108 THR A O 1
ATOM 879 N N . ASP A 1 109 ? -33.712 10.254 -1.509 1.00 52.09 109 ASP A N 1
ATOM 880 C CA . ASP A 1 109 ? -33.147 9.269 -0.581 1.00 52.09 109 ASP A CA 1
ATOM 881 C C . ASP A 1 109 ? -32.242 9.999 0.424 1.00 52.09 109 ASP A C 1
ATOM 883 O O . ASP A 1 109 ? -31.034 10.181 0.240 1.00 52.09 109 ASP A O 1
ATOM 887 N N . ILE A 1 110 ? -32.883 10.523 1.466 1.00 49.19 110 ILE A N 1
ATOM 888 C CA . ILE A 1 110 ? -32.238 11.279 2.539 1.00 49.19 110 ILE A CA 1
ATOM 889 C C . ILE A 1 110 ? -31.377 10.339 3.402 1.00 49.19 110 ILE A C 1
ATOM 891 O O . ILE A 1 110 ? -30.377 10.776 3.971 1.00 49.19 110 ILE A O 1
ATOM 895 N N . GLN A 1 111 ? -31.675 9.038 3.403 1.00 38.88 111 GLN A N 1
ATOM 896 C CA . GLN A 1 111 ? -30.935 8.007 4.124 1.00 38.88 111 GLN A CA 1
ATOM 897 C C . GLN A 1 111 ? -29.534 7.800 3.529 1.00 38.88 111 GLN A C 1
ATOM 899 O O . GLN A 1 111 ? -28.546 7.835 4.261 1.00 38.88 111 GLN A O 1
ATOM 904 N N . THR A 1 112 ? -29.410 7.762 2.196 1.00 49.72 112 THR A N 1
ATOM 905 C CA . THR A 1 112 ? -28.106 7.736 1.502 1.00 49.72 112 THR A CA 1
ATOM 906 C C . THR A 1 112 ? -27.240 8.976 1.786 1.00 49.72 112 THR A C 1
ATOM 908 O O . THR A 1 112 ? -26.013 8.897 1.705 1.00 49.72 112 THR A O 1
ATOM 911 N N . LYS A 1 113 ? -27.841 10.125 2.134 1.00 47.97 113 LYS A N 1
ATOM 912 C CA . LYS A 1 113 ? -27.106 11.361 2.471 1.00 47.97 113 LYS A CA 1
ATOM 913 C C . LYS A 1 113 ? -26.762 11.511 3.956 1.00 47.97 113 LYS A C 1
ATOM 915 O O . LYS A 1 113 ? -25.784 12.189 4.260 1.00 47.97 113 LYS A O 1
ATOM 920 N N . VAL A 1 114 ? -27.571 10.958 4.862 1.00 40.06 114 VAL A N 1
ATOM 921 C CA . VAL A 1 114 ? -27.458 11.185 6.317 1.00 40.06 114 VAL A CA 1
ATOM 922 C C . VAL A 1 114 ? -26.822 9.994 7.049 1.00 40.06 114 VAL A C 1
ATOM 924 O O . VAL A 1 114 ? -26.158 10.199 8.062 1.00 40.06 114 VAL A O 1
ATOM 927 N N . GLU A 1 115 ? -26.964 8.767 6.537 1.00 45.34 115 GLU A N 1
ATOM 928 C CA . GLU A 1 115 ? -26.580 7.526 7.230 1.00 45.34 115 GLU A CA 1
ATOM 929 C C . GLU A 1 115 ? -25.352 6.814 6.646 1.00 45.34 115 GLU A C 1
ATOM 931 O O . GLU A 1 115 ? -25.278 5.589 6.662 1.00 45.34 115 GLU A O 1
ATOM 936 N N . THR A 1 116 ? -24.332 7.529 6.175 1.00 47.56 116 THR A N 1
ATOM 937 C CA . THR A 1 116 ? -23.011 6.902 5.980 1.00 47.56 116 THR A CA 1
ATOM 938 C C . THR A 1 116 ? -22.118 7.183 7.186 1.00 47.56 116 THR A C 1
ATOM 940 O O . THR A 1 116 ? -21.314 8.116 7.126 1.00 47.56 116 THR A O 1
ATOM 943 N N . PRO A 1 117 ? -22.230 6.434 8.304 1.00 42.41 117 PRO A N 1
ATOM 944 C CA . PRO A 1 117 ? -21.205 6.476 9.330 1.00 42.41 117 PRO A CA 1
ATOM 945 C C . PRO A 1 117 ? -19.903 5.945 8.721 1.00 42.41 117 PRO A C 1
ATOM 947 O O . PRO A 1 117 ? -19.802 4.793 8.306 1.00 42.41 117 PRO A O 1
ATOM 950 N N . GLU A 1 118 ? -18.898 6.806 8.643 1.00 43.06 118 GLU A N 1
ATOM 951 C CA . GLU A 1 118 ? -17.569 6.434 8.174 1.00 43.06 118 GLU A CA 1
ATOM 952 C C . GLU A 1 118 ? -16.791 5.797 9.334 1.00 43.06 118 GLU A C 1
ATOM 954 O O . GLU A 1 118 ? -16.538 6.429 10.364 1.00 43.06 118 GLU A O 1
ATOM 959 N N . VAL A 1 119 ? -16.410 4.525 9.189 1.00 39.16 119 VAL A N 1
ATOM 960 C CA . VAL A 1 119 ? -15.499 3.860 10.129 1.00 39.16 119 VAL A CA 1
ATOM 961 C C . VAL A 1 119 ? -14.063 4.194 9.732 1.00 39.16 119 VAL A C 1
ATOM 963 O O . VAL A 1 119 ? -13.555 3.736 8.711 1.00 39.16 119 VAL A O 1
ATOM 966 N N . TYR A 1 120 ? -13.386 4.982 10.566 1.00 38.00 120 TYR A N 1
ATOM 967 C CA . TYR A 1 120 ? -11.981 5.336 10.378 1.00 38.00 120 TYR A CA 1
ATOM 968 C C . TYR A 1 120 ? -11.073 4.288 11.030 1.00 38.00 120 TYR A C 1
ATOM 970 O O . TYR A 1 120 ? -10.897 4.270 12.249 1.00 38.00 120 TYR A O 1
ATOM 978 N N . ILE A 1 121 ? -10.452 3.426 10.222 1.00 44.69 121 ILE A N 1
ATOM 979 C CA . ILE A 1 121 ? -9.429 2.488 10.704 1.00 44.69 121 ILE A CA 1
ATOM 980 C C . ILE A 1 121 ? -8.063 3.183 10.648 1.00 44.69 121 ILE A C 1
ATOM 982 O O . ILE A 1 121 ? -7.434 3.283 9.596 1.00 44.69 121 ILE A O 1
ATOM 986 N N . VAL A 1 122 ? -7.580 3.667 11.795 1.00 37.59 122 VAL A N 1
ATOM 987 C CA . VAL A 1 122 ? -6.243 4.271 11.915 1.00 37.59 122 VAL A CA 1
ATOM 988 C C . VAL A 1 122 ? -5.230 3.190 12.284 1.00 37.59 122 VAL A C 1
ATOM 990 O O . VAL A 1 122 ? -5.112 2.796 13.444 1.00 37.59 122 VAL A O 1
ATOM 993 N N . VAL A 1 123 ? -4.462 2.718 11.301 1.00 44.31 123 VAL A N 1
ATOM 994 C CA . VAL A 1 123 ? -3.385 1.744 11.530 1.00 44.31 123 VAL A CA 1
ATOM 995 C C . VAL A 1 123 ? -2.053 2.475 11.678 1.00 44.31 123 VAL A C 1
ATOM 997 O O . VAL A 1 123 ? -1.556 3.084 10.733 1.00 44.31 123 VAL A O 1
ATOM 1000 N N . ARG A 1 124 ? -1.426 2.380 12.857 1.00 41.69 124 ARG A N 1
ATOM 1001 C CA . ARG A 1 124 ? -0.027 2.796 13.034 1.00 41.69 124 ARG A CA 1
ATOM 1002 C C . ARG A 1 124 ? 0.890 1.663 12.588 1.00 41.69 124 ARG A C 1
ATOM 1004 O O . ARG A 1 124 ? 1.128 0.724 13.338 1.00 41.69 124 ARG A O 1
ATOM 1011 N N . SER A 1 125 ? 1.389 1.764 11.364 1.00 57.38 125 SER A N 1
ATOM 1012 C CA . SER A 1 125 ? 2.437 0.898 10.818 1.00 57.38 125 SER A CA 1
ATOM 1013 C C . SER A 1 125 ? 3.727 1.698 10.630 1.00 57.38 125 SER A C 1
ATOM 1015 O O . SER A 1 125 ? 3.702 2.931 10.587 1.00 57.38 125 SER A O 1
ATOM 1017 N N . GLY A 1 126 ? 4.865 1.004 10.539 1.00 60.97 126 GLY A N 1
ATOM 1018 C CA . GLY A 1 126 ? 6.104 1.629 10.081 1.00 60.97 126 GLY A CA 1
ATOM 1019 C C . GLY A 1 126 ? 5.910 2.270 8.700 1.00 60.97 126 GLY A C 1
ATOM 1020 O O . GLY A 1 126 ? 5.020 1.890 7.937 1.00 60.97 126 GLY A O 1
ATOM 1021 N N . SER A 1 127 ? 6.693 3.299 8.384 1.00 69.44 127 SER A N 1
ATOM 1022 C CA . SER A 1 127 ? 6.484 4.108 7.175 1.00 69.44 127 SER A CA 1
ATOM 1023 C C . SER A 1 127 ? 6.947 3.426 5.881 1.00 69.44 127 SER A C 1
ATOM 1025 O O . SER A 1 127 ? 6.655 3.927 4.790 1.00 69.44 127 SER A O 1
ATOM 1027 N N . SER A 1 128 ? 7.669 2.304 5.976 1.00 83.56 128 SER A N 1
ATOM 1028 C CA . SER A 1 128 ? 8.247 1.634 4.813 1.00 83.56 128 SER A CA 1
ATOM 1029 C C . SER A 1 128 ? 7.264 0.679 4.126 1.00 83.56 128 SER A C 1
ATOM 1031 O O . SER A 1 128 ? 6.461 0.010 4.771 1.00 83.56 128 SER A O 1
ATOM 1033 N N . ASP A 1 129 ? 7.346 0.578 2.797 1.00 83.56 129 ASP A N 1
ATOM 1034 C CA . ASP A 1 129 ? 6.442 -0.273 2.007 1.00 83.56 129 ASP A CA 1
ATOM 1035 C C . ASP A 1 129 ? 6.527 -1.745 2.417 1.00 83.56 129 ASP A C 1
ATOM 1037 O O . ASP A 1 129 ? 5.502 -2.402 2.544 1.00 83.56 129 ASP A O 1
ATOM 1041 N N . VAL A 1 130 ? 7.740 -2.248 2.677 1.00 86.44 130 VAL A N 1
ATOM 1042 C CA . VAL A 1 130 ? 7.963 -3.634 3.123 1.00 86.44 130 VAL A CA 1
ATOM 1043 C C . VAL A 1 130 ? 7.172 -3.912 4.392 1.00 86.44 130 VAL A C 1
ATOM 1045 O O . VAL A 1 130 ? 6.507 -4.934 4.503 1.00 86.44 130 VAL A O 1
ATOM 1048 N N . GLU A 1 131 ? 7.209 -2.972 5.332 1.00 83.19 131 GLU A N 1
ATOM 1049 C CA . GLU A 1 131 ? 6.504 -3.111 6.591 1.00 83.19 131 GLU A CA 1
ATOM 1050 C C . GLU A 1 131 ? 4.997 -2.982 6.450 1.00 83.19 131 GLU A C 1
ATOM 1052 O O . GLU A 1 131 ? 4.271 -3.638 7.184 1.00 83.19 131 GLU A O 1
ATOM 1057 N N . GLN A 1 132 ? 4.516 -2.139 5.541 1.00 83.81 132 GLN A N 1
ATOM 1058 C CA . GLN A 1 132 ? 3.082 -1.989 5.308 1.00 83.81 132 GLN A CA 1
ATOM 1059 C C . GLN A 1 132 ? 2.506 -3.222 4.597 1.00 83.81 132 GLN A C 1
ATOM 1061 O O . GLN A 1 132 ? 1.399 -3.652 4.915 1.00 83.81 132 GLN A O 1
ATOM 1066 N N . LE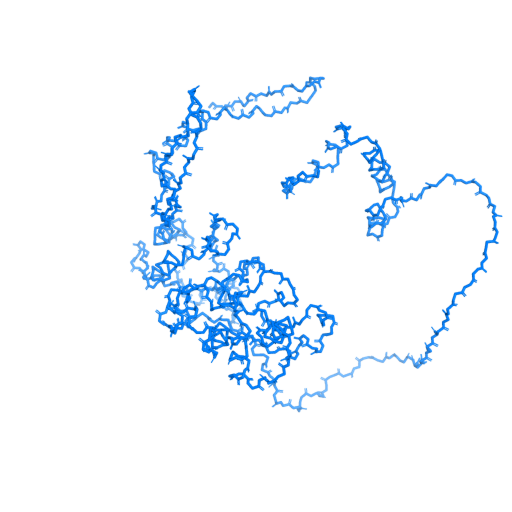U A 1 133 ? 3.291 -3.857 3.722 1.00 88.00 133 LEU A N 1
ATOM 1067 C CA . LEU A 1 133 ? 2.912 -5.089 3.031 1.00 88.00 133 LEU A CA 1
ATOM 1068 C C . LEU A 1 133 ? 2.822 -6.309 3.964 1.00 88.00 133 LEU A C 1
ATOM 1070 O O . LEU A 1 133 ? 2.077 -7.235 3.661 1.00 88.00 133 LEU A O 1
ATOM 1074 N N . THR A 1 134 ? 3.479 -6.310 5.136 1.00 86.62 134 THR A N 1
ATOM 1075 C CA . THR A 1 134 ? 3.305 -7.407 6.117 1.00 86.62 134 THR A CA 1
ATOM 1076 C C . THR A 1 134 ? 1.899 -7.469 6.716 1.00 86.62 134 THR A C 1
ATOM 1078 O O . THR A 1 134 ? 1.563 -8.448 7.367 1.00 86.62 134 THR A O 1
ATOM 1081 N N . TYR A 1 135 ? 1.086 -6.426 6.530 1.00 85.81 135 TYR A N 1
ATOM 1082 C CA . TYR A 1 135 ? -0.294 -6.372 7.013 1.00 85.81 135 TYR A CA 1
ATOM 1083 C C . TYR A 1 135 ? -1.319 -6.807 5.957 1.00 85.81 135 TYR A C 1
ATOM 1085 O O . TYR A 1 135 ? -2.515 -6.718 6.217 1.00 85.81 135 TYR A O 1
ATOM 1093 N N . VAL A 1 136 ? -0.890 -7.247 4.766 1.00 88.00 136 VAL A N 1
ATOM 1094 C CA . VAL A 1 136 ? -1.809 -7.623 3.676 1.00 88.00 136 VAL A CA 1
ATOM 1095 C C . VAL A 1 136 ? -2.719 -8.780 4.080 1.00 88.00 136 VAL A C 1
ATOM 1097 O O . VAL A 1 136 ? -3.923 -8.658 3.896 1.00 88.00 136 VAL A O 1
ATOM 1100 N N . ASP A 1 137 ? -2.192 -9.833 4.708 1.00 87.62 137 ASP A N 1
ATOM 1101 C CA . ASP A 1 137 ? -3.009 -10.973 5.160 1.00 87.62 137 ASP A CA 1
ATOM 1102 C C . ASP A 1 137 ? -4.104 -10.534 6.134 1.00 87.62 137 ASP A C 1
ATOM 1104 O O . ASP A 1 137 ? -5.274 -10.855 5.965 1.00 87.62 137 ASP A O 1
ATOM 1108 N N . THR A 1 138 ? -3.743 -9.688 7.097 1.00 85.94 138 THR A N 1
ATOM 1109 C CA . THR A 1 138 ? -4.686 -9.103 8.052 1.00 85.94 138 THR A CA 1
ATOM 1110 C C . THR A 1 138 ? -5.773 -8.260 7.376 1.00 85.94 138 THR A C 1
ATOM 1112 O O . THR A 1 138 ? -6.904 -8.204 7.856 1.00 85.94 138 THR A O 1
ATOM 1115 N N . ARG A 1 139 ? -5.440 -7.558 6.287 1.00 84.94 139 ARG A N 1
ATOM 1116 C CA . ARG A 1 139 ? -6.408 -6.758 5.523 1.00 84.94 139 ARG A CA 1
ATOM 1117 C C . ARG A 1 139 ? -7.349 -7.644 4.718 1.00 84.94 139 ARG A C 1
ATOM 1119 O O . ARG A 1 139 ? -8.532 -7.340 4.686 1.00 84.94 139 ARG A O 1
ATOM 1126 N N . LEU A 1 140 ? -6.836 -8.708 4.100 1.00 85.69 140 LEU A N 1
ATOM 1127 C CA . LEU A 1 140 ? -7.651 -9.692 3.384 1.00 85.69 140 LEU A CA 1
ATOM 1128 C C . LEU A 1 140 ? -8.629 -10.382 4.341 1.00 85.69 140 LEU A C 1
ATOM 1130 O O . LEU A 1 140 ? -9.818 -10.414 4.057 1.00 85.69 140 LEU A O 1
ATOM 1134 N N . GLU A 1 141 ? -8.166 -10.778 5.527 1.00 86.00 141 GLU A N 1
ATOM 1135 C CA . GLU A 1 141 ? -9.028 -11.293 6.599 1.00 86.00 141 GLU A CA 1
ATOM 1136 C C . GLU A 1 141 ? -10.133 -10.286 6.970 1.00 86.00 141 GLU A C 1
ATOM 1138 O O . GLU A 1 141 ? -11.299 -10.647 7.073 1.00 86.00 141 GLU A O 1
ATOM 1143 N N . CYS A 1 142 ? -9.812 -8.990 7.101 1.00 83.56 142 CYS A N 1
ATOM 1144 C CA . CYS A 1 142 ? -10.840 -7.969 7.337 1.00 83.56 142 CYS A CA 1
ATOM 1145 C C . CYS A 1 142 ? -11.867 -7.875 6.191 1.00 83.56 142 CYS A C 1
ATOM 1147 O O . CYS A 1 142 ? -13.031 -7.583 6.450 1.00 83.56 142 CYS A O 1
ATOM 1149 N N . LEU A 1 143 ? -11.452 -8.067 4.935 1.00 81.06 143 LEU A N 1
ATOM 1150 C CA . LEU A 1 143 ? -12.364 -8.056 3.784 1.00 81.06 143 LEU A CA 1
ATOM 1151 C C . LEU A 1 143 ? -13.282 -9.282 3.779 1.00 81.06 143 LEU A C 1
ATOM 1153 O O . LEU A 1 143 ? -14.461 -9.161 3.451 1.00 81.06 143 LEU A O 1
ATOM 1157 N N . GLU A 1 144 ? -12.765 -10.440 4.189 1.00 83.12 144 GLU A N 1
ATOM 1158 C CA . GLU A 1 144 ? -13.567 -11.645 4.409 1.00 83.12 144 GLU A CA 1
ATOM 1159 C C . GLU A 1 144 ? -14.576 -11.419 5.543 1.00 83.12 144 GLU A C 1
ATOM 1161 O O . GLU A 1 144 ? -15.765 -11.675 5.371 1.00 83.12 144 GLU A O 1
ATOM 1166 N N . GLU A 1 145 ? -14.148 -10.832 6.664 1.00 83.19 145 GLU A N 1
ATOM 1167 C CA . GLU A 1 145 ? -15.019 -10.485 7.795 1.00 83.19 145 GLU A CA 1
ATOM 1168 C C . GLU A 1 145 ? -16.159 -9.521 7.407 1.00 83.19 145 GLU A C 1
ATOM 1170 O O . GLU A 1 145 ? -17.226 -9.567 8.019 1.00 83.19 145 GLU A O 1
ATOM 1175 N N . LEU A 1 146 ? -15.970 -8.651 6.404 1.00 77.81 146 LEU A N 1
ATOM 1176 C CA . LEU A 1 146 ? -17.023 -7.754 5.899 1.00 77.81 146 LEU A CA 1
ATOM 1177 C C . LEU A 1 146 ? -18.136 -8.487 5.147 1.00 77.81 146 LEU A C 1
ATOM 1179 O O . LEU A 1 146 ? -19.243 -7.965 5.072 1.00 77.81 146 LEU A O 1
ATOM 1183 N N . SER A 1 147 ? -17.862 -9.674 4.603 1.00 78.94 147 SER A N 1
ATOM 1184 C CA . SER A 1 147 ? -18.877 -10.481 3.908 1.00 78.94 147 SER A CA 1
ATOM 1185 C C . SER A 1 147 ? -19.869 -11.163 4.856 1.00 78.94 147 SER A C 1
ATOM 1187 O O . SER A 1 147 ? -20.864 -11.726 4.411 1.00 78.94 147 SER A O 1
ATOM 1189 N N . ILE A 1 148 ? -19.595 -11.127 6.162 1.00 83.75 148 ILE A N 1
ATOM 1190 C CA . ILE A 1 148 ? -20.431 -11.743 7.188 1.00 83.75 148 ILE A CA 1
ATOM 1191 C C . ILE A 1 148 ? -21.493 -10.735 7.615 1.00 83.75 148 ILE A C 1
ATOM 1193 O O . ILE A 1 148 ? -21.150 -9.707 8.195 1.00 83.75 148 ILE A O 1
ATOM 1197 N N . ASP A 1 149 ? -22.769 -11.024 7.396 1.00 85.00 149 ASP A N 1
ATOM 1198 C CA . ASP A 1 149 ? -23.849 -10.172 7.900 1.00 85.00 149 ASP A CA 1
ATOM 1199 C C . ASP A 1 149 ? -23.943 -10.253 9.431 1.00 85.00 149 ASP A C 1
ATOM 1201 O O . ASP A 1 149 ? -23.873 -11.331 10.030 1.00 85.00 149 ASP A O 1
ATOM 1205 N N . ILE A 1 150 ? -24.096 -9.097 10.079 1.00 86.31 150 ILE A N 1
ATOM 1206 C CA . ILE A 1 150 ? -24.292 -9.005 11.533 1.00 86.31 150 ILE A CA 1
ATOM 1207 C C . ILE A 1 150 ? -25.768 -8.787 11.840 1.00 86.31 150 ILE A C 1
ATOM 1209 O O . ILE A 1 150 ? -26.468 -8.084 11.116 1.00 86.31 150 ILE A O 1
ATOM 1213 N N . LYS A 1 151 ? -26.246 -9.357 12.946 1.00 86.06 151 LYS A N 1
ATOM 1214 C CA . LYS A 1 151 ? -27.650 -9.236 13.350 1.00 86.06 151 LYS A CA 1
ATOM 1215 C C . LYS A 1 151 ? -27.850 -8.126 14.371 1.00 86.06 151 LYS A C 1
ATOM 1217 O O . LYS A 1 151 ? -27.097 -8.008 15.336 1.00 86.06 151 LYS A O 1
ATOM 1222 N N . THR A 1 152 ? -28.911 -7.351 14.183 1.00 82.81 152 THR A N 1
ATOM 1223 C CA . THR A 1 152 ? -29.450 -6.447 15.214 1.00 82.81 152 THR A CA 1
ATOM 1224 C C . THR A 1 152 ? -30.068 -7.241 16.370 1.00 82.81 152 THR A C 1
ATOM 1226 O O . THR A 1 152 ? -30.394 -8.421 16.222 1.00 82.81 152 THR A O 1
ATOM 1229 N N . SER A 1 153 ? -30.298 -6.600 17.520 1.00 82.94 153 SER A N 1
ATOM 1230 C CA . SER A 1 153 ? -31.038 -7.199 18.644 1.00 82.94 153 SER A CA 1
ATOM 1231 C C . SER A 1 153 ? -32.463 -7.616 18.259 1.00 82.94 153 SER A C 1
ATOM 1233 O O . SER A 1 153 ? -33.003 -8.557 18.835 1.00 82.94 153 SER A O 1
ATOM 1235 N N . GLY A 1 154 ? -33.041 -6.966 17.242 1.00 78.50 154 GLY A N 1
ATOM 1236 C CA . GLY A 1 154 ? -34.324 -7.321 16.633 1.00 78.50 154 GLY A CA 1
ATOM 1237 C C . GLY A 1 154 ? -34.265 -8.467 15.614 1.00 78.50 154 GLY A C 1
ATOM 1238 O O . GLY A 1 154 ? -35.294 -8.804 15.039 1.00 78.50 154 GLY A O 1
ATOM 1239 N N . GLY A 1 155 ? -33.091 -9.061 15.369 1.00 82.50 155 GLY A N 1
ATOM 1240 C CA . GLY A 1 155 ? -32.913 -10.205 14.469 1.00 82.50 155 GLY A CA 1
ATOM 1241 C C . GLY A 1 155 ? -32.775 -9.867 12.981 1.00 82.50 155 GLY A C 1
ATOM 1242 O O . GLY A 1 155 ? -32.664 -10.792 12.181 1.00 82.50 155 GLY A O 1
ATOM 1243 N N . ASN A 1 156 ? -32.753 -8.584 12.606 1.00 80.44 156 ASN A N 1
ATOM 1244 C CA . ASN A 1 156 ? -32.546 -8.160 11.217 1.00 80.44 156 ASN A CA 1
ATOM 1245 C C . ASN A 1 156 ? -31.065 -8.223 10.839 1.00 80.44 156 ASN A C 1
ATOM 1247 O O . ASN A 1 156 ? -30.225 -7.775 11.630 1.00 80.44 156 ASN A O 1
ATOM 1251 N N . ASP A 1 157 ? -30.781 -8.705 9.631 1.00 82.38 157 ASP A N 1
ATOM 1252 C CA . ASP A 1 157 ? -29.440 -8.751 9.051 1.00 82.38 157 ASP A CA 1
ATOM 1253 C C . ASP A 1 157 ? -28.993 -7.359 8.577 1.00 82.38 157 ASP A C 1
ATOM 1255 O O . ASP A 1 157 ? -29.756 -6.606 7.964 1.00 82.38 157 ASP A O 1
ATOM 1259 N N . VAL A 1 158 ? -27.742 -7.014 8.872 1.00 79.94 158 VAL A N 1
ATOM 1260 C CA . VAL A 1 158 ? -27.085 -5.775 8.455 1.00 79.94 158 VAL A CA 1
ATOM 1261 C C . VAL A 1 158 ? -25.924 -6.137 7.543 1.00 79.94 158 VAL A C 1
ATOM 1263 O O . VAL A 1 158 ? -24.913 -6.682 7.994 1.00 79.94 158 VAL A O 1
ATOM 1266 N N . ALA A 1 159 ? -26.089 -5.796 6.268 1.00 77.00 159 ALA A N 1
ATOM 1267 C CA . ALA A 1 159 ? -25.069 -5.944 5.245 1.00 77.00 159 ALA A CA 1
ATOM 1268 C C . ALA A 1 159 ? -24.241 -4.659 5.125 1.00 77.00 159 ALA A C 1
ATOM 1270 O O . ALA A 1 159 ? -24.786 -3.560 4.973 1.00 77.00 159 ALA A O 1
ATOM 1271 N N . ASP A 1 160 ? -22.918 -4.795 5.143 1.00 73.94 160 ASP A N 1
ATOM 1272 C CA . ASP A 1 160 ? -22.004 -3.668 4.981 1.00 73.94 160 ASP A CA 1
ATOM 1273 C C . ASP A 1 160 ? -21.664 -3.428 3.509 1.00 73.94 160 ASP A C 1
ATOM 1275 O O . ASP A 1 160 ? -21.331 -4.341 2.755 1.00 73.94 160 ASP A O 1
ATOM 1279 N N . LYS A 1 161 ? -21.693 -2.158 3.092 1.00 66.19 161 LYS A N 1
ATOM 1280 C CA . LYS A 1 161 ? -21.189 -1.738 1.779 1.00 66.19 161 LYS A CA 1
ATOM 1281 C C . LYS A 1 161 ? -19.865 -1.015 1.948 1.00 66.19 161 LYS A C 1
ATOM 1283 O O . LYS A 1 161 ? -19.825 0.122 2.418 1.00 66.19 161 LYS A O 1
ATOM 1288 N N . MET A 1 162 ? -18.780 -1.654 1.519 1.00 63.44 162 MET A N 1
ATOM 1289 C CA . MET A 1 162 ? -17.458 -1.038 1.550 1.00 63.44 162 MET A CA 1
ATOM 1290 C C . MET A 1 162 ? -17.365 0.093 0.519 1.00 63.44 162 MET A C 1
ATOM 1292 O O . MET A 1 162 ? -17.687 -0.079 -0.657 1.00 63.44 162 MET A O 1
ATOM 1296 N N . ARG A 1 163 ? -16.888 1.261 0.954 1.00 55.47 163 ARG A N 1
ATOM 1297 C CA . ARG A 1 163 ? -16.520 2.368 0.067 1.00 55.47 163 ARG A CA 1
ATOM 1298 C C . ARG A 1 163 ? -15.079 2.770 0.347 1.00 55.47 163 ARG A C 1
ATOM 1300 O O . ARG A 1 163 ? -14.733 3.108 1.476 1.00 55.47 163 ARG A O 1
ATOM 1307 N N . PHE A 1 164 ? -14.236 2.749 -0.680 1.00 52.59 164 PHE A N 1
ATOM 1308 C CA . PHE A 1 164 ? -12.861 3.229 -0.577 1.00 52.59 164 PHE A CA 1
ATOM 1309 C C . PHE A 1 164 ? -12.854 4.765 -0.596 1.00 52.59 164 PHE A C 1
ATOM 1311 O O . PHE A 1 164 ? -12.954 5.378 -1.657 1.00 52.59 164 PHE A O 1
ATOM 1318 N N . PHE A 1 165 ? -12.746 5.402 0.572 1.00 49.97 165 PHE A N 1
ATOM 1319 C CA . PHE A 1 165 ? -12.610 6.860 0.681 1.00 49.97 165 PHE A CA 1
ATOM 1320 C C . PHE A 1 165 ? -11.164 7.321 0.909 1.00 49.97 165 PHE A C 1
ATOM 1322 O O . PHE A 1 165 ? -10.252 6.539 1.171 1.00 49.97 165 PHE A O 1
ATOM 1329 N N . HIS A 1 166 ? -10.956 8.620 0.686 1.00 48.56 166 HIS A N 1
ATOM 1330 C CA . HIS A 1 166 ? -9.681 9.293 0.450 1.00 48.56 166 HIS A CA 1
ATOM 1331 C C . HIS A 1 166 ? -8.684 9.152 1.607 1.00 48.56 166 HIS A C 1
ATOM 1333 O O . HIS A 1 166 ? -8.645 9.975 2.515 1.00 48.56 166 HIS A O 1
ATOM 1339 N N . GLY A 1 167 ? -7.807 8.152 1.534 1.00 52.09 167 GLY A N 1
ATOM 1340 C CA . GLY A 1 167 ? -6.568 8.189 2.305 1.00 52.09 167 GLY A CA 1
ATOM 1341 C C . GLY A 1 167 ? -5.703 9.379 1.880 1.00 52.09 167 GLY A C 1
ATOM 1342 O O . GLY A 1 167 ? -5.749 9.815 0.720 1.00 52.09 167 GLY A O 1
ATOM 1343 N N . ASP A 1 168 ? -4.853 9.865 2.784 1.00 65.06 168 ASP A N 1
ATOM 1344 C CA . ASP A 1 168 ? -3.767 10.766 2.403 1.00 65.06 168 ASP A CA 1
ATOM 1345 C C . ASP A 1 168 ? -3.010 10.168 1.211 1.00 65.06 168 ASP A C 1
ATOM 1347 O O . ASP A 1 168 ? -2.881 8.944 1.082 1.00 65.06 168 ASP A O 1
ATOM 1351 N N . SER A 1 169 ? -2.521 11.018 0.306 1.00 74.12 169 SER A N 1
ATOM 1352 C CA . SER A 1 169 ? -1.871 10.573 -0.935 1.00 74.12 169 SER A CA 1
ATOM 1353 C C . SER A 1 169 ? -0.857 9.429 -0.741 1.00 74.12 169 SER A C 1
ATOM 1355 O O . SER A 1 169 ? -0.913 8.493 -1.535 1.00 74.12 169 SER A O 1
ATOM 1357 N N . PRO A 1 170 ? -0.022 9.387 0.323 1.00 79.75 170 PRO A N 1
ATOM 1358 C CA . PRO A 1 170 ? 0.887 8.263 0.566 1.00 79.75 170 PRO A CA 1
ATOM 1359 C C . PRO A 1 170 ? 0.204 6.912 0.815 1.00 79.75 170 PRO A C 1
ATOM 1361 O O . PRO A 1 170 ? 0.723 5.882 0.383 1.00 79.75 170 PRO A O 1
ATOM 1364 N N . ALA A 1 171 ? -0.940 6.895 1.507 1.00 78.56 171 ALA A N 1
ATOM 1365 C CA . ALA A 1 171 ? -1.696 5.671 1.759 1.00 78.56 171 ALA A CA 1
ATOM 1366 C C . ALA A 1 171 ? -2.351 5.179 0.465 1.00 78.56 171 ALA A C 1
ATOM 1368 O O . ALA A 1 171 ? -2.184 4.020 0.097 1.00 78.56 171 ALA A O 1
ATOM 1369 N N . ARG A 1 172 ? -2.988 6.080 -0.297 1.00 79.44 172 ARG A N 1
ATOM 1370 C CA . ARG A 1 172 ? -3.552 5.748 -1.619 1.00 79.44 172 ARG A CA 1
ATOM 1371 C C . ARG A 1 172 ? -2.490 5.236 -2.586 1.00 79.44 172 ARG A C 1
ATOM 1373 O O . ARG A 1 172 ? -2.717 4.249 -3.283 1.00 79.44 172 ARG A O 1
ATOM 1380 N N . GLN A 1 173 ? -1.324 5.879 -2.610 1.00 86.06 173 GLN A N 1
ATOM 1381 C CA . GLN A 1 173 ? -0.192 5.440 -3.421 1.00 86.06 173 GLN A CA 1
ATOM 1382 C C . GLN A 1 173 ? 0.263 4.038 -3.013 1.00 86.06 173 GLN A C 1
ATOM 1384 O O . GLN A 1 173 ? 0.476 3.193 -3.877 1.00 86.06 173 GLN A O 1
ATOM 1389 N N . LEU A 1 174 ? 0.336 3.751 -1.707 1.00 87.31 174 LEU A N 1
ATOM 1390 C CA . LEU A 1 174 ? 0.663 2.407 -1.253 1.00 87.31 174 LEU A CA 1
ATOM 1391 C C . LEU A 1 174 ? -0.381 1.379 -1.725 1.00 87.31 174 LEU A C 1
ATOM 1393 O O . LEU A 1 174 ? -0.011 0.380 -2.344 1.00 87.31 174 LEU A O 1
ATOM 1397 N N . GLU A 1 175 ? -1.661 1.600 -1.439 1.00 86.69 175 GLU A N 1
ATOM 1398 C CA . GLU A 1 175 ? -2.699 0.606 -1.737 1.00 86.69 175 GLU A CA 1
ATOM 1399 C C . GLU A 1 175 ? -2.816 0.328 -3.243 1.00 86.69 175 GLU A C 1
ATOM 1401 O O . GLU A 1 175 ? -2.931 -0.823 -3.656 1.00 86.69 175 GLU A O 1
ATOM 1406 N N . SER A 1 176 ? -2.678 1.363 -4.077 1.00 87.38 176 SER A N 1
ATOM 1407 C CA . SER A 1 176 ? -2.711 1.248 -5.545 1.00 87.38 176 SER A CA 1
ATOM 1408 C C . SER A 1 176 ? -1.398 0.777 -6.187 1.00 87.38 176 SER A C 1
ATOM 1410 O O . SER A 1 176 ? -1.330 0.644 -7.408 1.00 87.38 176 SER A O 1
ATOM 1412 N N . GLY A 1 177 ? -0.337 0.559 -5.402 1.00 89.69 177 GLY A N 1
ATOM 1413 C CA . GLY A 1 177 ? 0.981 0.183 -5.927 1.00 89.69 177 GLY A CA 1
ATOM 1414 C C . GLY A 1 177 ? 1.724 1.304 -6.670 1.00 89.69 177 GLY A C 1
ATOM 1415 O O . GLY A 1 177 ? 2.695 1.036 -7.379 1.00 89.69 177 GLY A O 1
ATOM 1416 N N . GLN A 1 178 ? 1.292 2.555 -6.507 1.00 90.81 178 GLN A N 1
ATOM 1417 C CA . GLN A 1 178 ? 1.938 3.747 -7.055 1.00 90.81 178 GLN A CA 1
ATOM 1418 C C . GLN A 1 178 ? 3.197 4.115 -6.256 1.00 90.81 178 GLN A C 1
ATOM 1420 O O . GLN A 1 178 ? 3.289 3.899 -5.044 1.00 90.81 178 GLN A O 1
ATOM 1425 N N . GLN A 1 179 ? 4.162 4.743 -6.922 1.00 89.19 179 GLN A N 1
ATOM 1426 C CA . GLN A 1 179 ? 5.287 5.380 -6.252 1.00 89.19 179 GLN A CA 1
ATOM 1427 C C . GLN A 1 179 ? 4.843 6.450 -5.246 1.00 89.19 179 GLN A C 1
ATOM 1429 O O . GLN A 1 179 ? 3.884 7.195 -5.462 1.00 89.19 179 GLN A O 1
ATOM 1434 N N . LYS A 1 180 ? 5.593 6.555 -4.147 1.00 85.56 180 LYS A N 1
ATOM 1435 C CA . LYS A 1 180 ? 5.449 7.636 -3.169 1.00 85.56 180 LYS A CA 1
ATOM 1436 C C . LYS A 1 180 ? 6.317 8.822 -3.595 1.00 85.56 180 LYS A C 1
ATOM 1438 O O . LYS A 1 180 ? 7.543 8.736 -3.542 1.00 85.56 180 LYS A O 1
ATOM 1443 N N . GLY A 1 181 ? 5.684 9.919 -4.008 1.00 79.31 181 GLY A N 1
ATOM 1444 C CA . GLY A 1 181 ? 6.374 11.098 -4.552 1.00 79.31 181 GLY A CA 1
ATOM 1445 C C . GLY A 1 181 ? 6.880 10.898 -5.988 1.00 79.31 181 GLY A C 1
ATOM 1446 O O . GLY A 1 181 ? 6.353 10.073 -6.726 1.00 79.31 181 GLY A O 1
ATOM 1447 N N . GLY A 1 182 ? 7.895 11.664 -6.396 1.00 85.06 182 GLY A N 1
ATOM 1448 C CA . GLY A 1 182 ? 8.447 11.609 -7.756 1.00 85.06 182 GLY A CA 1
ATOM 1449 C C . GLY A 1 182 ? 7.590 12.328 -8.803 1.00 85.06 182 GLY A C 1
ATOM 1450 O O . GLY A 1 182 ? 6.720 13.135 -8.475 1.00 85.06 182 GLY A O 1
ATOM 1451 N N . ASN A 1 183 ? 7.860 12.038 -10.078 1.00 89.38 183 ASN A N 1
ATOM 1452 C CA . ASN A 1 183 ? 7.236 12.745 -11.200 1.00 89.38 183 ASN A CA 1
ATOM 1453 C C . ASN A 1 183 ? 5.824 12.249 -11.533 1.00 89.38 183 ASN A C 1
ATOM 1455 O O . ASN A 1 183 ? 5.105 12.952 -12.214 1.00 89.38 183 ASN A O 1
ATOM 1459 N N . PHE A 1 184 ? 5.385 11.090 -11.051 1.00 89.69 184 PHE A N 1
ATOM 1460 C CA . PHE A 1 184 ? 4.006 10.616 -11.239 1.00 89.69 184 PHE A CA 1
ATOM 1461 C C . PHE A 1 184 ? 3.384 10.377 -9.868 1.00 89.69 184 PHE A C 1
ATOM 1463 O O . PHE A 1 184 ? 3.375 9.255 -9.359 1.00 89.69 184 PHE A O 1
ATOM 1470 N N . TYR A 1 185 ? 2.958 11.463 -9.226 1.00 80.88 185 TYR A N 1
ATOM 1471 C CA . TYR A 1 185 ? 2.481 11.445 -7.843 1.00 80.88 185 TYR A CA 1
ATOM 1472 C C . TYR A 1 185 ? 0.989 11.113 -7.723 1.00 80.88 185 TYR A C 1
ATOM 1474 O O . TYR A 1 185 ? 0.530 10.753 -6.638 1.00 80.88 185 TYR A O 1
ATOM 1482 N N . CYS A 1 186 ? 0.206 11.256 -8.791 1.00 82.50 186 CYS A N 1
ATOM 1483 C CA . CYS A 1 186 ? -1.219 10.964 -8.742 1.00 82.50 186 CYS A CA 1
ATOM 1484 C C . CYS A 1 186 ? -1.456 9.457 -8.900 1.00 82.50 186 CYS A C 1
ATOM 1486 O O . CYS A 1 186 ? -0.929 8.823 -9.806 1.00 82.50 186 CYS A O 1
ATOM 1488 N N . SER A 1 187 ? -2.263 8.871 -8.014 1.00 78.94 187 SER A N 1
ATOM 1489 C CA . SER A 1 187 ? -2.703 7.475 -8.140 1.00 78.94 187 SER A CA 1
ATOM 1490 C C . SER A 1 187 ? -3.888 7.312 -9.100 1.00 78.94 187 SER A C 1
ATOM 1492 O O . SER A 1 187 ? -4.287 6.190 -9.383 1.00 78.94 187 SER A O 1
ATOM 1494 N N . GLY A 1 188 ? -4.496 8.410 -9.552 1.00 77.00 188 GLY A N 1
ATOM 1495 C CA . GLY A 1 188 ? -5.638 8.389 -10.469 1.00 77.00 188 GLY A CA 1
ATOM 1496 C C . GLY A 1 188 ? -5.233 8.650 -11.915 1.00 77.00 188 GLY A C 1
ATOM 1497 O O . GLY A 1 188 ? -5.535 7.845 -12.786 1.00 77.00 188 GLY A O 1
ATOM 1498 N N . CYS A 1 189 ? -4.529 9.757 -12.166 1.00 76.75 189 CYS A N 1
ATOM 1499 C CA . CYS A 1 189 ? -4.076 10.134 -13.503 1.00 76.75 189 CYS A CA 1
ATOM 1500 C C . CYS A 1 189 ? -2.581 9.836 -13.693 1.00 76.75 189 CYS A C 1
ATOM 1502 O O . CYS A 1 189 ? -1.774 10.075 -12.796 1.00 76.75 189 CYS A O 1
ATOM 1504 N N . GLY A 1 190 ? -2.203 9.349 -14.877 1.00 81.00 190 GLY A N 1
ATOM 1505 C CA . GLY A 1 190 ? -0.808 9.090 -15.265 1.00 81.00 190 GLY A CA 1
ATOM 1506 C C . GLY A 1 190 ? 0.004 10.343 -15.619 1.00 81.00 190 GLY A C 1
ATOM 1507 O O . GLY A 1 190 ? 1.034 10.235 -16.284 1.00 81.00 190 GLY A O 1
ATOM 1508 N N . ALA A 1 191 ? -0.455 11.531 -15.212 1.00 87.31 191 ALA A N 1
ATOM 1509 C CA . ALA A 1 191 ? 0.158 12.804 -15.571 1.00 87.31 191 ALA A CA 1
ATOM 1510 C C . ALA A 1 191 ? 1.524 12.985 -14.896 1.00 87.31 191 ALA A C 1
ATOM 1512 O O . ALA A 1 191 ? 1.684 12.765 -13.689 1.00 87.31 191 ALA A O 1
ATOM 1513 N N . ASN A 1 192 ? 2.506 13.439 -15.675 1.00 89.81 192 ASN A N 1
ATOM 1514 C CA . ASN A 1 192 ? 3.815 13.804 -15.156 1.00 89.81 192 ASN A CA 1
ATOM 1515 C C . ASN A 1 192 ? 3.741 15.159 -14.427 1.00 89.81 192 ASN A C 1
ATOM 1517 O O . ASN A 1 192 ? 3.106 16.103 -14.888 1.00 89.81 192 ASN A O 1
ATOM 1521 N N . ALA A 1 193 ? 4.448 15.294 -13.311 1.00 88.88 193 ALA A N 1
ATOM 1522 C CA . ALA A 1 193 ? 4.509 16.483 -12.476 1.00 88.88 193 ALA A CA 1
ATOM 1523 C C . ALA A 1 193 ? 5.003 17.711 -13.242 1.00 88.88 193 ALA A C 1
ATOM 1525 O O . ALA A 1 193 ? 4.552 18.824 -12.985 1.00 88.88 193 ALA A O 1
ATOM 1526 N N . GLN A 1 194 ? 5.890 17.507 -14.218 1.00 88.69 194 GLN A N 1
ATOM 1527 C CA . GLN A 1 194 ? 6.385 18.567 -15.096 1.00 88.69 194 GLN A CA 1
ATOM 1528 C C . GLN A 1 194 ? 5.327 19.088 -16.072 1.00 88.69 194 GLN A C 1
ATOM 1530 O O . GLN A 1 194 ? 5.533 20.138 -16.672 1.00 88.69 194 GLN A O 1
ATOM 1535 N N . GLN A 1 195 ? 4.219 18.368 -16.235 1.00 87.50 195 GLN A N 1
ATOM 1536 C CA . GLN A 1 195 ? 3.101 18.702 -17.114 1.00 87.50 195 GLN A CA 1
ATOM 1537 C C . GLN A 1 195 ? 1.808 18.940 -16.327 1.00 87.50 195 GLN A C 1
ATOM 1539 O O . GLN A 1 195 ? 0.779 19.227 -16.920 1.00 87.50 195 GLN A O 1
ATOM 1544 N N . ALA A 1 196 ? 1.844 18.882 -14.993 1.00 83.94 196 ALA A N 1
ATOM 1545 C CA . ALA A 1 196 ? 0.646 18.973 -14.161 1.00 83.94 196 ALA A CA 1
ATOM 1546 C C . ALA A 1 196 ? -0.119 20.306 -14.305 1.00 83.94 196 ALA A C 1
ATOM 1548 O O . ALA A 1 196 ? -1.318 20.360 -14.042 1.00 83.94 196 ALA A O 1
ATOM 1549 N N . TYR A 1 197 ? 0.564 21.379 -14.720 1.00 85.69 197 TYR A N 1
ATOM 1550 C CA . TYR A 1 197 ? -0.042 22.686 -15.003 1.00 85.69 197 TYR A CA 1
ATOM 1551 C C . TYR A 1 197 ? -0.687 22.773 -16.398 1.00 85.69 197 TYR A C 1
ATOM 1553 O O . TYR A 1 197 ? -1.399 23.736 -16.677 1.00 85.69 197 TYR A O 1
ATOM 1561 N N . GLN A 1 198 ? -0.452 21.788 -17.268 1.00 88.06 198 GLN A N 1
ATOM 1562 C CA . GLN A 1 198 ? -1.076 21.672 -18.584 1.00 88.06 198 GLN A CA 1
ATOM 1563 C C . GLN A 1 198 ? -2.386 20.899 -18.410 1.00 88.06 198 GLN A C 1
ATOM 1565 O O . GLN A 1 198 ? -2.419 19.667 -18.378 1.00 88.06 198 GLN A O 1
ATOM 1570 N N . LEU A 1 199 ? -3.468 21.645 -18.166 1.00 85.31 199 LEU A N 1
ATOM 1571 C CA . LEU A 1 199 ? -4.775 21.076 -17.823 1.00 85.31 199 LEU A CA 1
ATOM 1572 C C . LEU A 1 199 ? -5.308 20.135 -18.910 1.00 85.31 199 LEU A C 1
ATOM 1574 O O . LEU A 1 199 ? -5.916 19.123 -18.588 1.00 85.31 199 LEU A O 1
ATOM 1578 N N . ASP A 1 200 ? -5.045 20.436 -20.176 1.00 87.38 200 ASP A N 1
ATOM 1579 C CA . ASP A 1 200 ? -5.353 19.596 -21.333 1.00 87.38 200 ASP A CA 1
ATOM 1580 C C . ASP A 1 200 ? -4.702 18.208 -21.243 1.00 87.38 200 ASP A C 1
ATOM 1582 O O . ASP A 1 200 ? -5.376 17.196 -21.452 1.00 87.38 200 ASP A O 1
ATOM 1586 N N . ILE A 1 201 ? -3.430 18.136 -20.843 1.00 83.62 201 ILE A N 1
ATOM 1587 C CA . ILE A 1 201 ? -2.743 16.862 -20.593 1.00 83.62 201 ILE A CA 1
ATOM 1588 C C . ILE A 1 201 ? -3.388 16.149 -19.404 1.00 83.62 201 ILE A C 1
ATOM 1590 O O . ILE A 1 201 ? -3.723 14.971 -19.491 1.00 83.62 201 ILE A O 1
ATOM 1594 N N . CYS A 1 202 ? -3.631 16.854 -18.300 1.00 81.81 202 CYS A N 1
ATOM 1595 C CA . CYS A 1 202 ? -4.242 16.259 -17.111 1.00 81.81 202 CYS A CA 1
ATOM 1596 C C . CYS A 1 202 ? -5.648 15.691 -17.374 1.00 81.81 202 CYS A C 1
ATOM 1598 O O . CYS A 1 202 ? -5.971 14.630 -16.842 1.00 81.81 202 CYS A O 1
ATOM 1600 N N . PHE A 1 203 ? -6.464 16.366 -18.189 1.00 82.06 203 PHE A N 1
ATOM 1601 C CA . PHE A 1 203 ? -7.816 15.922 -18.547 1.00 82.06 203 PHE A CA 1
ATOM 1602 C C . PHE A 1 203 ? -7.838 14.833 -19.625 1.00 82.06 203 PHE A C 1
ATOM 16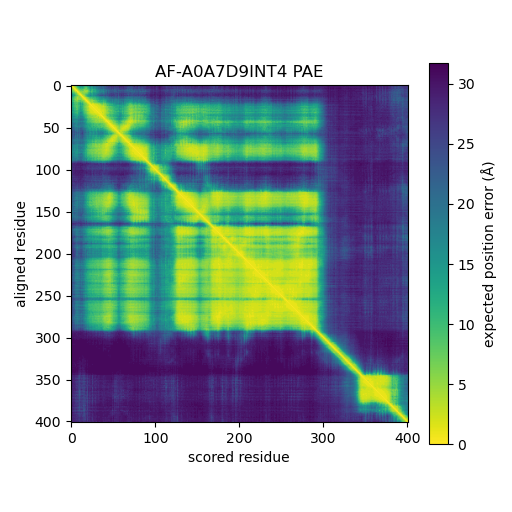04 O O . PHE A 1 203 ? -8.791 14.059 -19.671 1.00 82.06 203 PHE A O 1
ATOM 1611 N N . SER A 1 204 ? -6.808 14.750 -20.470 1.00 84.88 204 SER A N 1
ATOM 1612 C CA . SER A 1 204 ? -6.662 13.673 -21.461 1.00 84.88 204 SER A CA 1
ATOM 1613 C C . SER A 1 204 ? -5.984 12.420 -20.898 1.00 84.88 204 SER A C 1
ATOM 1615 O O . SER A 1 204 ? -6.095 11.348 -21.493 1.00 84.88 204 SER A O 1
ATOM 1617 N N . CYS A 1 205 ? -5.313 12.520 -19.745 1.00 83.75 205 CYS A N 1
ATOM 1618 C CA . CYS A 1 205 ? -4.693 11.376 -19.086 1.00 83.75 205 CYS A CA 1
ATOM 1619 C C . CYS A 1 205 ? -5.734 10.309 -18.735 1.00 83.75 205 CYS A C 1
ATOM 1621 O O . CYS A 1 205 ? -6.678 10.558 -17.982 1.00 83.75 205 CYS A O 1
ATOM 1623 N N . HIS A 1 206 ? -5.504 9.089 -19.219 1.00 82.62 206 HIS A N 1
ATOM 1624 C CA . HIS A 1 206 ? -6.339 7.950 -18.871 1.00 82.62 206 HIS A CA 1
ATOM 1625 C C . HIS A 1 206 ? -6.284 7.670 -17.363 1.00 82.62 206 HIS A C 1
ATOM 1627 O O . HIS A 1 206 ? -5.221 7.723 -16.733 1.00 82.62 206 HIS A O 1
ATOM 1633 N N . TYR A 1 207 ? -7.449 7.385 -16.784 1.00 83.81 207 TYR A N 1
ATOM 1634 C CA . TYR A 1 207 ? -7.553 6.965 -15.395 1.00 83.81 207 TYR A CA 1
ATOM 1635 C C . TYR A 1 207 ? -7.144 5.497 -15.274 1.00 83.81 207 TYR A C 1
ATOM 1637 O O . TYR A 1 207 ? -7.742 4.649 -15.924 1.00 83.81 207 TYR A O 1
ATOM 1645 N N . LEU A 1 208 ? -6.162 5.196 -14.422 1.00 83.81 208 LEU A N 1
ATOM 1646 C CA . LEU A 1 208 ? -5.677 3.828 -14.219 1.00 83.81 208 LEU A CA 1
ATOM 1647 C C . LEU A 1 208 ? -6.398 3.157 -13.047 1.00 83.81 208 LEU A C 1
ATOM 1649 O O . LEU A 1 208 ? -6.144 3.493 -11.882 1.00 83.81 208 LEU A O 1
ATOM 1653 N N . SER A 1 209 ? -7.244 2.171 -13.349 1.00 85.25 209 SER A N 1
ATOM 1654 C CA . SER A 1 209 ? -7.895 1.326 -12.345 1.00 85.25 209 SER A CA 1
ATOM 1655 C C . SER A 1 209 ? -6.903 0.378 -11.655 1.00 85.25 209 SER A C 1
ATOM 1657 O O . SER A 1 209 ? -5.756 0.210 -12.076 1.00 85.25 209 SER A O 1
ATOM 1659 N N . LEU A 1 210 ? -7.336 -0.275 -10.571 1.00 86.25 210 LEU A N 1
ATOM 1660 C CA . LEU A 1 210 ? -6.527 -1.301 -9.899 1.00 86.25 210 LEU A CA 1
ATOM 1661 C C . LEU A 1 210 ? -6.221 -2.495 -10.820 1.00 86.25 210 LEU A C 1
ATOM 1663 O O . LEU A 1 210 ? -5.126 -3.052 -10.734 1.00 86.25 210 LEU A O 1
ATOM 1667 N N . ILE A 1 211 ? -7.151 -2.843 -11.717 1.00 87.38 211 ILE A N 1
ATOM 1668 C CA . ILE A 1 211 ? -6.970 -3.910 -12.709 1.00 87.38 211 ILE A CA 1
ATOM 1669 C C . ILE A 1 211 ? -5.937 -3.478 -13.750 1.00 87.38 211 ILE A C 1
ATOM 1671 O O . ILE A 1 211 ? -4.989 -4.220 -14.002 1.00 87.38 211 ILE A O 1
ATOM 1675 N N . ASP A 1 212 ? -6.046 -2.256 -14.280 1.00 89.38 212 ASP A N 1
ATOM 1676 C CA . ASP A 1 212 ? -5.080 -1.734 -15.259 1.00 89.38 212 ASP A CA 1
ATOM 1677 C C . ASP A 1 212 ? -3.669 -1.735 -14.669 1.00 89.38 212 ASP A C 1
ATOM 1679 O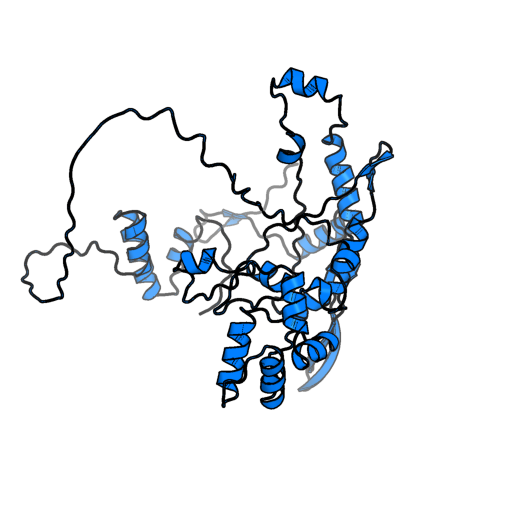 O . ASP A 1 212 ? -2.712 -2.161 -15.307 1.00 89.38 212 ASP A O 1
ATOM 1683 N N . ARG A 1 213 ? -3.538 -1.342 -13.397 1.00 91.25 213 ARG A N 1
ATOM 1684 C CA . ARG A 1 213 ? -2.267 -1.354 -12.656 1.00 91.25 213 ARG A CA 1
ATOM 1685 C C . ARG A 1 213 ? -1.701 -2.761 -12.498 1.00 91.25 213 ARG A C 1
ATOM 1687 O O . ARG A 1 213 ? -0.501 -2.963 -12.683 1.00 91.25 213 ARG A O 1
ATOM 1694 N N . GLN A 1 214 ? -2.544 -3.732 -12.150 1.00 93.62 214 GLN A N 1
ATOM 1695 C CA . GLN A 1 214 ? -2.145 -5.135 -12.064 1.00 93.62 214 GLN A CA 1
ATOM 1696 C C . GLN A 1 214 ? -1.634 -5.631 -13.421 1.00 93.62 214 GLN A C 1
ATOM 1698 O O . GLN A 1 214 ? -0.520 -6.149 -13.507 1.00 93.62 214 GLN A O 1
ATOM 1703 N N . GLN A 1 215 ? -2.413 -5.430 -14.484 1.00 93.56 215 GLN A N 1
ATOM 1704 C CA . GLN A 1 215 ? -2.053 -5.845 -15.838 1.00 93.56 215 GLN A CA 1
ATOM 1705 C C . GLN A 1 215 ? -0.763 -5.173 -16.306 1.00 93.56 215 GLN A C 1
ATOM 1707 O O . GLN A 1 215 ? 0.130 -5.851 -16.814 1.00 93.56 215 GLN A O 1
ATOM 1712 N N . LEU A 1 216 ? -0.612 -3.874 -16.042 1.00 93.75 216 LEU A N 1
ATOM 1713 C CA . LEU A 1 216 ? 0.572 -3.105 -16.400 1.00 93.75 216 LEU A CA 1
ATOM 1714 C C . LEU A 1 216 ? 1.836 -3.675 -15.752 1.00 93.75 216 LEU A C 1
ATOM 1716 O O . LEU A 1 216 ? 2.871 -3.743 -16.404 1.00 93.75 216 LEU A O 1
ATOM 1720 N N . VAL A 1 217 ? 1.775 -4.128 -14.498 1.00 95.50 217 VAL A N 1
ATOM 1721 C CA . VAL A 1 217 ? 2.929 -4.723 -13.797 1.00 95.50 217 VAL A CA 1
ATOM 1722 C C . VAL A 1 217 ? 3.224 -6.143 -14.282 1.00 95.50 217 VAL A C 1
ATOM 1724 O O . VAL A 1 217 ? 4.385 -6.546 -14.352 1.00 95.50 217 VAL A O 1
ATOM 1727 N N . LEU A 1 218 ? 2.184 -6.905 -14.619 1.00 95.75 218 LEU A N 1
ATOM 1728 C CA . LEU A 1 218 ? 2.299 -8.296 -15.059 1.00 95.75 218 LEU A CA 1
ATOM 1729 C C . LEU A 1 218 ? 2.539 -8.458 -16.565 1.00 95.75 218 LEU A C 1
ATOM 1731 O O . LEU A 1 218 ? 2.719 -9.597 -17.012 1.00 95.75 218 LEU A O 1
ATOM 1735 N N . ALA A 1 219 ? 2.524 -7.366 -17.332 1.00 94.81 219 ALA A N 1
ATOM 1736 C CA . ALA A 1 219 ? 2.719 -7.371 -18.777 1.00 94.81 219 ALA A CA 1
ATOM 1737 C C . ALA A 1 219 ? 4.085 -7.954 -19.166 1.00 94.81 219 ALA A C 1
ATOM 1739 O O . ALA A 1 219 ? 4.155 -8.836 -20.021 1.00 94.81 219 ALA A O 1
ATOM 1740 N N . GLY A 1 220 ? 5.162 -7.518 -18.504 1.00 93.81 220 GLY A N 1
ATOM 1741 C CA . GLY A 1 220 ? 6.513 -7.983 -18.799 1.00 93.81 220 GLY A CA 1
ATOM 1742 C C . GLY A 1 220 ? 6.970 -9.181 -17.949 1.00 93.81 220 GLY A C 1
ATOM 1743 O O . GLY A 1 220 ? 6.513 -9.370 -16.812 1.00 93.81 220 GLY A O 1
ATOM 1744 N N . PRO A 1 221 ? 7.891 -10.021 -18.469 1.00 93.81 221 PRO A N 1
ATOM 1745 C CA . PRO A 1 221 ? 8.349 -11.213 -17.757 1.00 93.81 221 PRO A CA 1
ATOM 1746 C C . PRO A 1 221 ? 9.092 -10.908 -16.442 1.00 93.81 221 PRO A C 1
ATOM 1748 O O . PRO A 1 221 ? 8.772 -11.551 -15.437 1.00 93.81 221 PRO A O 1
ATOM 1751 N N . PRO A 1 222 ? 10.056 -9.961 -16.387 1.00 95.00 222 PRO A N 1
ATOM 1752 C CA . PRO A 1 222 ? 10.689 -9.560 -15.128 1.00 95.00 222 PRO A CA 1
ATOM 1753 C C . PRO A 1 222 ? 9.704 -9.026 -14.084 1.00 95.00 222 PRO A C 1
ATOM 1755 O O . PRO A 1 222 ? 9.750 -9.474 -12.934 1.00 95.00 222 PRO A O 1
ATOM 1758 N N . GLY A 1 223 ? 8.793 -8.127 -14.476 1.00 95.00 223 GLY A N 1
ATOM 1759 C CA . GLY A 1 223 ? 7.761 -7.586 -13.587 1.00 95.00 223 GLY A CA 1
ATOM 1760 C C . GLY A 1 223 ? 6.896 -8.687 -12.975 1.00 95.00 223 GLY A C 1
ATOM 1761 O O . GLY A 1 223 ? 6.767 -8.779 -11.749 1.00 95.00 223 GLY A O 1
ATOM 1762 N N . ARG A 1 224 ? 6.396 -9.603 -13.815 1.00 95.69 224 ARG A N 1
ATOM 1763 C CA . ARG A 1 224 ? 5.604 -10.767 -13.391 1.00 95.69 224 ARG A CA 1
ATOM 1764 C C . ARG A 1 224 ? 6.384 -11.691 -12.461 1.00 95.69 224 ARG A C 1
ATOM 1766 O O . ARG A 1 224 ? 5.907 -12.004 -11.373 1.00 95.69 224 ARG A O 1
ATOM 1773 N N . LYS A 1 225 ? 7.589 -12.108 -12.859 1.00 96.12 225 LYS A N 1
ATOM 1774 C CA . LYS A 1 225 ? 8.436 -13.022 -12.078 1.00 96.12 225 LYS A CA 1
ATOM 1775 C C . LYS A 1 225 ? 8.721 -12.465 -10.684 1.00 96.12 225 LYS A C 1
ATOM 1777 O O . LYS A 1 225 ? 8.557 -13.176 -9.696 1.00 96.12 225 LYS A O 1
ATOM 1782 N N . ASN A 1 226 ? 9.127 -11.201 -10.599 1.00 96.38 226 ASN A N 1
ATOM 1783 C CA . ASN A 1 226 ? 9.475 -10.579 -9.324 1.00 96.38 226 ASN A CA 1
ATOM 1784 C C . ASN A 1 226 ? 8.237 -10.334 -8.452 1.00 96.38 226 ASN A C 1
ATOM 1786 O O . ASN A 1 226 ? 8.324 -10.456 -7.233 1.00 96.38 226 ASN A O 1
ATOM 1790 N N . SER A 1 227 ? 7.083 -10.052 -9.061 1.00 95.06 227 SER A N 1
ATOM 1791 C CA . SER A 1 227 ? 5.812 -9.942 -8.334 1.00 95.06 227 SER A CA 1
ATOM 1792 C C . SER A 1 227 ? 5.401 -11.282 -7.723 1.00 95.06 227 SER A C 1
ATOM 1794 O O . SER A 1 227 ? 5.079 -11.336 -6.542 1.00 95.06 227 SER A O 1
ATOM 1796 N N . LEU A 1 228 ? 5.496 -12.380 -8.483 1.00 94.69 228 LEU A N 1
ATOM 1797 C CA . LEU A 1 228 ? 5.231 -13.737 -7.982 1.00 94.69 228 LEU A CA 1
ATOM 1798 C C . LEU A 1 228 ? 6.213 -14.157 -6.878 1.00 94.69 228 LEU A C 1
ATOM 1800 O O . LEU A 1 228 ? 5.836 -14.862 -5.947 1.00 94.69 228 LEU A O 1
ATOM 1804 N N . ALA A 1 229 ? 7.455 -13.669 -6.937 1.00 94.50 229 ALA A N 1
ATOM 1805 C CA . ALA A 1 229 ? 8.441 -13.823 -5.868 1.00 94.50 229 ALA A CA 1
ATOM 1806 C C . ALA A 1 229 ? 8.195 -12.894 -4.659 1.00 94.50 229 ALA A C 1
ATOM 1808 O O . ALA A 1 229 ? 9.042 -12.823 -3.768 1.00 94.50 229 ALA A O 1
ATOM 1809 N N . LYS A 1 230 ? 7.067 -12.169 -4.627 1.00 92.56 230 LYS A N 1
ATOM 1810 C CA . LYS A 1 230 ? 6.690 -11.207 -3.582 1.00 92.56 230 LYS A CA 1
ATOM 1811 C C . LYS A 1 230 ? 7.768 -10.144 -3.358 1.00 92.56 230 LYS A C 1
ATOM 1813 O O . LYS A 1 230 ? 8.115 -9.802 -2.231 1.00 92.56 230 LYS A O 1
ATOM 1818 N N . ALA A 1 231 ? 8.337 -9.616 -4.442 1.00 92.69 231 ALA A N 1
ATOM 1819 C CA . ALA A 1 231 ? 9.210 -8.456 -4.354 1.00 92.69 231 ALA A CA 1
ATOM 1820 C C . ALA A 1 231 ? 8.360 -7.192 -4.103 1.00 92.69 231 ALA A C 1
ATOM 1822 O O . ALA A 1 231 ? 7.441 -6.918 -4.873 1.00 92.69 231 ALA A O 1
ATOM 1823 N N . PRO A 1 232 ? 8.680 -6.358 -3.095 1.00 90.50 232 PRO A N 1
ATOM 1824 C CA . PRO A 1 232 ? 7.912 -5.144 -2.789 1.00 90.50 232 PRO A CA 1
ATOM 1825 C C . PRO A 1 232 ? 8.018 -4.075 -3.888 1.00 90.50 232 PRO A C 1
ATOM 1827 O O . PRO A 1 232 ? 7.135 -3.231 -4.032 1.00 90.50 232 PRO A O 1
ATOM 1830 N N . LYS A 1 233 ? 9.112 -4.098 -4.660 1.00 93.06 233 LYS A N 1
ATOM 1831 C CA . LYS A 1 233 ? 9.363 -3.227 -5.816 1.00 93.06 233 LYS A CA 1
ATOM 1832 C C . LYS A 1 233 ? 9.937 -4.057 -6.971 1.00 93.06 233 LYS A C 1
ATOM 1834 O O . LYS A 1 233 ? 11.162 -4.101 -7.122 1.00 93.06 233 LYS A O 1
ATOM 1839 N N . PRO A 1 234 ? 9.082 -4.728 -7.765 1.00 94.62 234 PRO A N 1
ATOM 1840 C CA . PRO A 1 234 ? 9.477 -5.625 -8.852 1.00 94.62 234 PRO A CA 1
ATOM 1841 C C . PRO A 1 234 ? 10.514 -5.067 -9.838 1.00 94.62 234 PRO A C 1
ATOM 1843 O O . PRO A 1 234 ? 11.329 -5.834 -10.349 1.00 94.62 234 PRO A O 1
ATOM 1846 N N . PHE A 1 235 ? 10.533 -3.748 -10.065 1.00 95.19 235 PHE A N 1
ATOM 1847 C CA . PHE A 1 235 ? 11.385 -3.109 -11.077 1.00 95.19 235 PHE A CA 1
ATOM 1848 C C . PHE A 1 235 ? 12.684 -2.473 -10.539 1.00 95.19 235 PHE A C 1
ATOM 1850 O O . PHE A 1 235 ? 13.543 -2.085 -11.322 1.00 95.19 235 PHE A O 1
ATOM 1857 N N . GLN A 1 236 ? 12.885 -2.365 -9.216 1.00 90.88 236 GLN A N 1
ATOM 1858 C CA . GLN A 1 236 ? 13.945 -1.500 -8.654 1.00 90.88 236 GLN A CA 1
ATOM 1859 C C . GLN A 1 236 ? 15.383 -1.991 -8.911 1.00 90.88 236 GLN A C 1
ATOM 1861 O O . GLN A 1 236 ? 16.316 -1.192 -8.932 1.00 90.88 236 GLN A O 1
ATOM 1866 N N . LYS A 1 237 ? 15.596 -3.304 -9.042 1.00 90.88 237 LYS A N 1
ATOM 1867 C CA . LYS A 1 237 ? 16.941 -3.910 -9.131 1.00 90.88 237 LYS A CA 1
ATOM 1868 C C . LYS A 1 237 ? 17.147 -4.719 -10.411 1.00 90.88 237 LYS A C 1
ATOM 1870 O O . LYS A 1 237 ? 17.930 -5.666 -10.414 1.00 90.88 237 LYS A O 1
ATOM 1875 N N . LEU A 1 238 ? 16.458 -4.344 -11.486 1.00 95.25 238 LEU A N 1
ATOM 1876 C CA . LEU A 1 238 ? 16.592 -5.034 -12.763 1.00 95.25 238 LEU A CA 1
ATOM 1877 C C . LEU A 1 238 ? 17.983 -4.824 -13.376 1.00 95.25 238 LEU A C 1
ATOM 1879 O O . LEU A 1 238 ? 18.597 -3.749 -13.299 1.00 95.25 238 LEU A O 1
ATOM 1883 N N . LYS A 1 239 ? 18.506 -5.891 -13.982 1.00 95.62 239 LYS A N 1
ATOM 1884 C CA . LYS A 1 239 ? 19.703 -5.835 -14.828 1.00 95.62 239 LYS A CA 1
ATOM 1885 C C . LYS A 1 239 ? 19.352 -5.232 -16.190 1.00 95.62 239 LYS A C 1
ATOM 1887 O O . LYS A 1 239 ? 18.193 -5.233 -16.591 1.00 95.62 239 LYS A O 1
ATOM 1892 N N . LYS A 1 240 ? 20.363 -4.762 -16.930 1.00 95.81 240 LYS A N 1
ATOM 1893 C CA . LYS A 1 240 ? 20.176 -4.174 -18.269 1.00 95.81 240 LYS A CA 1
ATOM 1894 C C . LYS A 1 240 ? 19.382 -5.107 -19.199 1.00 95.81 240 LYS A C 1
ATOM 1896 O O . LYS A 1 240 ? 18.389 -4.684 -19.772 1.00 95.81 240 LYS A O 1
ATOM 1901 N N . ASP A 1 241 ? 19.740 -6.390 -19.246 1.00 95.25 241 ASP A N 1
ATOM 1902 C CA . ASP A 1 241 ? 19.058 -7.385 -20.093 1.00 95.25 241 ASP A CA 1
ATOM 1903 C C . ASP A 1 241 ? 17.622 -7.690 -19.637 1.00 95.25 241 ASP A C 1
ATOM 1905 O O . ASP A 1 241 ? 16.787 -8.153 -20.411 1.00 95.25 241 ASP A O 1
ATOM 1909 N N . GLU A 1 242 ? 17.317 -7.487 -18.355 1.00 96.12 242 GLU A N 1
ATOM 1910 C CA . GLU A 1 242 ? 15.951 -7.612 -17.841 1.00 96.12 242 GLU A CA 1
ATOM 1911 C C . GLU A 1 242 ? 15.119 -6.388 -18.224 1.00 96.12 242 GLU A C 1
ATOM 1913 O O . GLU A 1 242 ? 13.995 -6.561 -18.676 1.00 96.12 242 GLU A O 1
ATOM 1918 N N . LEU A 1 243 ? 15.684 -5.180 -18.141 1.00 96.31 243 LEU A N 1
ATOM 1919 C CA . LEU A 1 243 ? 15.024 -3.954 -18.602 1.00 96.31 243 LEU A CA 1
ATOM 1920 C C . LEU A 1 243 ? 14.701 -4.008 -20.098 1.00 96.31 243 LEU A C 1
ATOM 1922 O O . LEU A 1 243 ? 13.576 -3.705 -20.477 1.00 96.31 243 LEU A O 1
ATOM 1926 N N . ILE A 1 244 ? 15.645 -4.463 -20.931 1.00 95.69 244 ILE A N 1
ATOM 1927 C CA . ILE A 1 244 ? 15.414 -4.640 -22.375 1.00 95.69 244 ILE A CA 1
ATOM 1928 C C . ILE A 1 244 ? 14.256 -5.614 -22.615 1.00 95.69 244 ILE A C 1
ATOM 1930 O O . ILE A 1 244 ? 13.358 -5.331 -23.396 1.00 95.69 244 ILE A O 1
ATOM 1934 N N . ARG A 1 245 ? 14.224 -6.755 -21.915 1.00 95.56 245 ARG A N 1
ATOM 1935 C CA . ARG A 1 245 ? 13.123 -7.725 -22.056 1.00 95.56 245 ARG A CA 1
ATOM 1936 C C . ARG A 1 245 ? 11.775 -7.159 -21.611 1.00 95.56 245 ARG A C 1
ATOM 1938 O O . ARG A 1 245 ? 10.767 -7.427 -22.261 1.00 95.56 245 ARG A O 1
ATOM 1945 N N . GLU A 1 246 ? 11.753 -6.399 -20.521 1.00 95.75 246 GLU A N 1
ATOM 1946 C CA . GLU A 1 246 ? 10.546 -5.740 -20.019 1.00 95.75 246 GLU A CA 1
ATOM 1947 C C . GLU A 1 246 ? 10.007 -4.721 -21.037 1.00 95.75 246 GLU A C 1
ATOM 1949 O O . GLU A 1 246 ? 8.827 -4.772 -21.375 1.00 95.75 246 GLU A O 1
ATOM 1954 N N . LEU A 1 247 ? 10.875 -3.859 -21.576 1.00 96.19 247 LEU A N 1
ATOM 1955 C CA . LEU A 1 247 ? 10.528 -2.824 -22.557 1.00 96.19 247 LEU A CA 1
ATOM 1956 C C . LEU A 1 247 ? 10.132 -3.403 -23.921 1.00 96.19 247 LEU A C 1
ATOM 1958 O O . LEU A 1 247 ? 9.110 -3.004 -24.475 1.00 96.19 247 LEU A O 1
ATOM 1962 N N . ASN A 1 248 ? 10.845 -4.421 -24.410 1.00 95.19 248 ASN A N 1
ATOM 1963 C CA . ASN A 1 248 ? 10.516 -5.090 -25.673 1.00 95.19 248 ASN A CA 1
ATOM 1964 C C . ASN A 1 248 ? 9.112 -5.709 -25.651 1.00 95.19 248 ASN A C 1
ATOM 1966 O O . ASN A 1 248 ? 8.426 -5.725 -26.669 1.00 95.19 248 ASN A O 1
ATOM 1970 N N . THR A 1 249 ? 8.673 -6.216 -24.493 1.00 94.25 249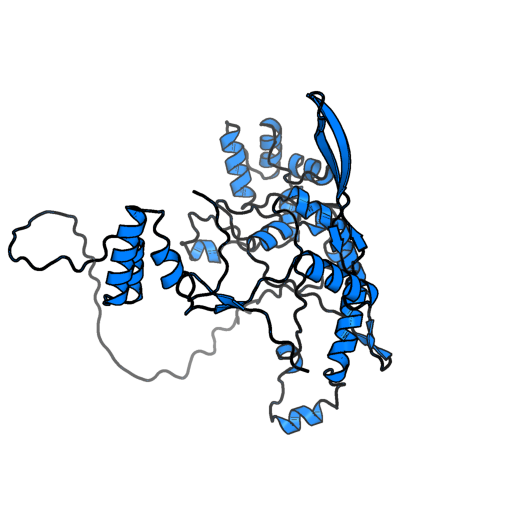 THR A N 1
ATOM 1971 C CA . THR A 1 249 ? 7.321 -6.785 -24.329 1.00 94.25 249 THR A CA 1
ATOM 1972 C C . THR A 1 249 ? 6.237 -5.701 -24.409 1.00 94.25 249 THR A C 1
ATOM 1974 O O . THR A 1 249 ? 5.087 -5.995 -24.718 1.00 94.25 249 THR A O 1
ATOM 1977 N N . ARG A 1 250 ? 6.614 -4.442 -24.166 1.00 94.00 250 ARG A N 1
ATOM 1978 C CA . ARG A 1 250 ? 5.764 -3.246 -24.246 1.00 94.00 250 ARG A CA 1
ATOM 1979 C C . ARG A 1 250 ? 5.917 -2.509 -25.583 1.00 94.00 250 ARG A C 1
ATOM 1981 O O . ARG A 1 250 ? 5.376 -1.426 -25.746 1.00 94.00 250 ARG A O 1
ATOM 1988 N N . GLY A 1 251 ? 6.661 -3.080 -26.536 1.00 94.62 251 GLY A N 1
ATOM 1989 C CA . GLY A 1 251 ? 6.900 -2.480 -27.851 1.00 94.62 251 GLY A CA 1
ATOM 1990 C C . GLY A 1 251 ? 7.918 -1.334 -27.861 1.00 94.62 251 GLY A C 1
ATOM 1991 O O . GLY A 1 251 ? 7.994 -0.611 -28.851 1.00 94.62 251 GLY A O 1
ATOM 1992 N N . ILE A 1 252 ? 8.704 -1.165 -26.792 1.00 94.75 252 ILE A N 1
ATOM 1993 C CA . ILE A 1 252 ? 9.738 -0.129 -26.689 1.00 94.75 252 ILE A CA 1
ATOM 1994 C C . ILE A 1 252 ? 11.103 -0.772 -26.945 1.00 94.75 252 ILE A C 1
ATOM 1996 O O . ILE A 1 252 ? 11.554 -1.610 -26.167 1.00 94.75 252 ILE A O 1
ATOM 2000 N N . TYR A 1 253 ? 11.766 -0.353 -28.024 1.00 93.38 253 TYR A N 1
ATOM 2001 C CA . TYR A 1 253 ? 13.062 -0.892 -28.472 1.00 93.38 253 TYR A CA 1
ATOM 2002 C C . TYR A 1 253 ? 14.196 0.144 -28.408 1.00 93.38 253 TYR A C 1
ATOM 2004 O O . TYR A 1 253 ? 15.254 -0.038 -29.007 1.00 93.38 253 TYR A O 1
ATOM 2012 N N . GLU A 1 254 ? 13.960 1.248 -27.702 1.00 89.44 254 GLU A N 1
ATOM 2013 C CA . GLU A 1 254 ? 14.874 2.382 -27.583 1.00 89.44 254 GLU A CA 1
ATOM 2014 C C . GLU A 1 254 ? 15.714 2.308 -26.297 1.00 89.44 254 GLU A C 1
ATOM 2016 O O . GLU A 1 254 ? 15.338 1.659 -25.318 1.00 89.44 254 GLU A O 1
ATOM 2021 N N . GLY A 1 255 ? 16.842 3.024 -26.284 1.00 88.31 255 GLY A N 1
ATOM 2022 C CA . GLY A 1 255 ? 17.724 3.164 -25.123 1.00 88.31 255 GLY A CA 1
ATOM 2023 C C . GLY A 1 255 ? 18.947 2.245 -25.162 1.00 88.31 255 GLY A C 1
ATOM 2024 O O . GLY A 1 255 ? 18.853 1.034 -25.352 1.00 88.31 255 GLY A O 1
ATOM 2025 N N . GLU A 1 256 ? 20.125 2.824 -24.926 1.00 89.00 256 GLU A N 1
ATOM 2026 C CA . GLU A 1 256 ? 21.398 2.097 -24.983 1.00 89.00 256 GLU A CA 1
ATOM 2027 C C . GLU A 1 256 ? 21.992 1.892 -23.594 1.00 89.00 256 GLU A C 1
ATOM 2029 O O . GLU A 1 256 ? 22.594 0.851 -23.301 1.00 89.00 256 GLU A O 1
ATOM 2034 N N . SER A 1 257 ? 21.827 2.874 -22.709 1.00 95.75 257 SER A N 1
ATOM 2035 C CA . SER A 1 257 ? 22.344 2.817 -21.346 1.00 95.75 257 SER A CA 1
ATOM 2036 C C . SER A 1 257 ? 21.298 2.292 -20.361 1.00 95.75 257 SER A C 1
ATOM 2038 O O . SER A 1 257 ? 20.092 2.442 -20.539 1.00 95.75 257 SER A O 1
ATOM 2040 N N . LYS A 1 258 ? 21.754 1.703 -19.247 1.00 94.94 258 LYS A N 1
ATOM 2041 C CA . LYS A 1 258 ? 20.847 1.233 -18.187 1.00 94.94 258 LYS A CA 1
ATOM 2042 C C . LYS A 1 258 ? 19.942 2.360 -17.656 1.00 94.94 258 LYS A C 1
ATOM 2044 O O . LYS A 1 258 ? 18.773 2.115 -17.388 1.00 94.94 258 LYS A O 1
ATOM 2049 N N . LYS A 1 259 ? 20.476 3.579 -17.525 1.00 94.94 259 LYS A N 1
ATOM 2050 C CA . LYS A 1 259 ? 19.734 4.739 -17.006 1.00 94.94 259 LYS A CA 1
ATOM 2051 C C . LYS A 1 259 ? 18.623 5.193 -17.954 1.00 94.94 259 LYS A C 1
ATOM 2053 O O . LYS A 1 259 ? 17.552 5.563 -17.490 1.00 94.94 259 LYS A O 1
ATOM 2058 N N . GLU A 1 260 ? 18.874 5.167 -19.262 1.00 95.50 260 GLU A N 1
ATOM 2059 C CA . GLU A 1 260 ? 17.855 5.482 -20.273 1.00 95.50 260 GLU A CA 1
ATOM 2060 C C . GLU A 1 260 ? 16.723 4.460 -20.243 1.00 95.50 260 GLU A C 1
ATOM 2062 O O . GLU A 1 260 ? 15.562 4.848 -20.175 1.00 95.50 260 GLU A O 1
ATOM 2067 N N . LEU A 1 261 ? 17.057 3.168 -20.187 1.00 96.06 261 LEU A N 1
ATOM 2068 C CA . LEU A 1 261 ? 16.067 2.093 -20.096 1.00 96.06 261 LEU A CA 1
ATOM 2069 C C . LEU A 1 261 ? 15.214 2.203 -18.817 1.00 96.06 261 LEU A C 1
ATOM 2071 O O . LEU A 1 261 ? 14.001 2.026 -18.863 1.00 96.06 261 LEU A O 1
ATOM 2075 N N . GLU A 1 262 ? 15.818 2.539 -17.671 1.00 94.81 262 GLU A N 1
ATOM 2076 C CA . GLU A 1 262 ? 15.077 2.800 -16.424 1.00 94.81 262 GLU A CA 1
ATOM 2077 C C . GLU A 1 262 ? 14.120 3.994 -16.556 1.00 94.81 262 GLU A C 1
ATOM 2079 O O . GLU A 1 262 ? 13.006 3.955 -16.027 1.00 94.81 262 GLU A O 1
ATOM 2084 N N . LYS A 1 263 ? 14.535 5.048 -17.269 1.00 93.06 263 LYS A N 1
ATOM 2085 C CA . LYS A 1 263 ? 13.703 6.227 -17.519 1.00 93.06 263 LYS A CA 1
ATOM 2086 C C . LYS A 1 263 ? 12.517 5.889 -18.426 1.00 93.06 263 LYS A C 1
ATOM 2088 O O . LYS A 1 263 ? 11.392 6.189 -18.038 1.00 93.06 263 LYS A O 1
ATOM 2093 N N . LEU A 1 264 ? 12.759 5.215 -19.553 1.00 95.31 264 LEU A N 1
ATOM 2094 C CA . LEU A 1 264 ? 11.712 4.768 -20.481 1.00 95.31 264 LEU A CA 1
ATOM 2095 C C . LEU A 1 264 ? 10.686 3.881 -19.772 1.00 95.31 264 LEU A C 1
ATOM 2097 O O . LEU A 1 264 ? 9.485 4.108 -19.881 1.00 95.31 264 LEU A O 1
ATOM 2101 N N . LEU A 1 265 ? 11.153 2.926 -18.961 1.00 95.12 265 LEU A N 1
ATOM 2102 C CA . LEU A 1 265 ? 10.255 2.068 -18.190 1.00 95.12 265 LEU A CA 1
ATOM 2103 C C . LEU A 1 265 ? 9.446 2.868 -17.159 1.00 95.12 265 LEU A C 1
ATOM 2105 O O . LEU A 1 265 ? 8.279 2.577 -16.931 1.00 95.12 265 LEU A O 1
ATOM 2109 N N . THR A 1 266 ? 10.043 3.879 -16.526 1.00 92.62 266 THR A N 1
ATOM 2110 C CA . THR A 1 266 ? 9.338 4.728 -15.552 1.00 92.62 266 THR A CA 1
ATOM 2111 C C . THR A 1 266 ? 8.245 5.573 -16.208 1.00 92.62 266 THR A C 1
ATOM 2113 O O . THR A 1 266 ? 7.192 5.770 -15.599 1.00 92.62 266 THR A O 1
ATOM 2116 N N . GLU A 1 267 ? 8.501 6.079 -17.416 1.00 91.56 267 GLU A N 1
ATOM 2117 C CA . GLU A 1 267 ? 7.535 6.844 -18.211 1.00 91.56 267 GLU A CA 1
ATOM 2118 C C . GLU A 1 267 ? 6.365 5.960 -18.648 1.00 91.56 267 GLU A C 1
ATOM 2120 O O . GLU A 1 267 ? 5.222 6.311 -18.375 1.00 91.56 267 GLU A O 1
ATOM 2125 N N . GLU A 1 268 ? 6.656 4.773 -19.181 1.00 92.81 268 GLU A N 1
ATOM 2126 C CA . GLU A 1 268 ? 5.659 3.774 -19.590 1.00 92.81 268 GLU A CA 1
ATOM 2127 C C . GLU A 1 268 ? 4.803 3.265 -18.418 1.00 92.81 268 GLU A C 1
ATOM 2129 O O . GLU A 1 268 ? 3.604 3.028 -18.541 1.00 92.81 268 GLU A O 1
ATOM 2134 N N . LEU A 1 269 ? 5.401 3.110 -17.234 1.00 92.88 269 LEU A N 1
ATOM 2135 C CA . LEU A 1 269 ? 4.675 2.665 -16.046 1.00 92.88 269 LEU A CA 1
ATOM 2136 C C . LEU A 1 269 ? 3.854 3.777 -15.380 1.00 92.88 269 LEU A C 1
ATOM 2138 O O . LEU A 1 269 ? 3.127 3.483 -14.432 1.00 92.88 269 LEU A O 1
ATOM 2142 N N . HIS A 1 270 ? 3.991 5.045 -15.787 1.00 91.50 270 HIS A N 1
ATOM 2143 C CA . HIS A 1 270 ? 3.322 6.194 -15.158 1.00 91.50 270 HIS A CA 1
ATOM 2144 C C . HIS A 1 270 ? 3.427 6.201 -13.616 1.00 91.50 270 HIS A C 1
ATOM 2146 O O . HIS A 1 270 ? 2.493 6.555 -12.890 1.00 91.50 270 HIS A O 1
ATOM 2152 N N . GLY A 1 271 ? 4.579 5.772 -13.087 1.00 90.94 271 GLY A N 1
ATOM 2153 C CA . GLY A 1 271 ? 4.850 5.663 -11.649 1.00 90.94 271 GLY A CA 1
ATOM 2154 C C . GLY A 1 271 ? 4.244 4.458 -10.924 1.00 90.94 271 GLY A C 1
ATOM 2155 O O . GLY A 1 271 ? 4.395 4.369 -9.703 1.00 90.94 271 GLY A O 1
ATOM 2156 N N . VAL A 1 272 ? 3.603 3.520 -11.621 1.00 93.50 272 VAL A N 1
ATOM 2157 C CA . VAL A 1 272 ? 3.215 2.225 -11.050 1.00 93.50 272 VAL A CA 1
ATOM 2158 C C . VAL A 1 272 ? 4.481 1.431 -10.720 1.00 93.50 272 VAL A C 1
ATOM 2160 O O . VAL A 1 272 ? 5.324 1.192 -11.579 1.00 93.50 272 VAL A O 1
ATOM 2163 N N . GLN A 1 273 ? 4.646 1.027 -9.459 1.00 93.38 273 GLN A N 1
ATOM 2164 C CA . GLN A 1 273 ? 5.845 0.313 -8.998 1.00 93.38 273 GLN A CA 1
ATOM 2165 C C . GLN A 1 273 ? 5.606 -1.165 -8.724 1.00 93.38 273 GLN A C 1
ATOM 2167 O O . GLN A 1 273 ? 6.570 -1.927 -8.735 1.00 93.38 273 GLN A O 1
ATOM 2172 N N . ARG A 1 274 ? 4.366 -1.563 -8.434 1.00 94.44 274 ARG A N 1
ATOM 2173 C CA . ARG A 1 274 ? 3.964 -2.933 -8.090 1.00 94.44 274 ARG A CA 1
ATOM 2174 C C . ARG A 1 274 ? 2.463 -3.119 -8.306 1.00 94.44 274 ARG A C 1
ATOM 2176 O O . ARG A 1 274 ? 1.743 -2.141 -8.496 1.00 94.44 274 ARG A O 1
ATOM 2183 N N . VAL A 1 275 ? 1.999 -4.364 -8.218 1.00 94.31 275 VAL A N 1
ATOM 2184 C CA . VAL A 1 275 ? 0.563 -4.674 -8.157 1.00 94.31 275 VAL A CA 1
ATOM 2185 C C . VAL A 1 275 ? -0.095 -4.014 -6.929 1.00 94.31 275 VAL A C 1
ATOM 2187 O O . VAL A 1 275 ? 0.607 -3.732 -5.946 1.00 94.31 275 VAL A O 1
ATOM 2190 N N . PRO A 1 276 ? -1.420 -3.772 -6.951 1.00 91.56 276 PRO A N 1
ATOM 2191 C CA . PRO A 1 276 ? -2.162 -3.304 -5.781 1.00 91.56 276 PRO A CA 1
ATOM 2192 C C . PRO A 1 276 ? -1.842 -4.113 -4.518 1.00 91.56 276 PRO A C 1
ATOM 2194 O O . PRO A 1 276 ? -1.647 -5.326 -4.581 1.00 91.56 276 PRO A O 1
ATOM 2197 N N . ALA A 1 277 ? -1.793 -3.452 -3.360 1.00 90.69 277 ALA A N 1
ATOM 2198 C CA . ALA A 1 277 ? -1.311 -4.064 -2.120 1.00 90.69 277 ALA A CA 1
ATOM 2199 C C . ALA A 1 277 ? -2.136 -5.292 -1.699 1.00 90.69 277 ALA A C 1
ATOM 2201 O O . ALA A 1 277 ? -1.562 -6.278 -1.247 1.00 90.69 277 ALA A O 1
ATOM 2202 N N . LEU A 1 278 ? -3.456 -5.272 -1.905 1.00 89.25 278 LEU A N 1
ATOM 2203 C CA . LEU A 1 278 ? -4.334 -6.416 -1.622 1.00 89.25 278 LEU A CA 1
ATOM 2204 C C . LEU A 1 278 ? -4.025 -7.639 -2.502 1.00 89.25 278 LEU A C 1
ATOM 2206 O O . LEU A 1 278 ? -4.229 -8.771 -2.080 1.00 89.25 278 LEU A O 1
ATOM 2210 N N . LEU A 1 279 ? -3.457 -7.425 -3.690 1.00 91.31 279 LEU A N 1
ATOM 2211 C CA . LEU A 1 279 ? -3.033 -8.484 -4.606 1.00 91.31 279 LEU A CA 1
ATOM 2212 C C . LEU A 1 279 ? -1.570 -8.893 -4.388 1.00 91.31 279 LEU A C 1
ATOM 2214 O O . LEU A 1 279 ? -1.060 -9.751 -5.096 1.00 91.31 279 LEU A O 1
ATOM 2218 N N . TYR A 1 280 ? -0.863 -8.318 -3.412 1.00 92.75 280 TYR A N 1
ATOM 2219 C CA . TYR A 1 280 ? 0.563 -8.586 -3.204 1.00 92.75 280 TYR A CA 1
ATOM 2220 C C . TYR A 1 280 ? 0.874 -10.069 -2.959 1.00 92.75 280 TYR A C 1
ATOM 2222 O O . TYR A 1 280 ? 1.864 -10.590 -3.471 1.00 92.75 280 TYR A O 1
ATOM 2230 N N . ASN A 1 281 ? 0.025 -10.757 -2.189 1.00 91.00 281 ASN A N 1
ATOM 2231 C CA . ASN A 1 281 ? 0.228 -12.170 -1.881 1.00 91.00 281 ASN A CA 1
ATOM 2232 C C . ASN A 1 281 ? -0.103 -13.092 -3.053 1.00 91.00 281 ASN A C 1
ATOM 2234 O O . ASN A 1 281 ? 0.591 -14.094 -3.220 1.00 91.00 281 ASN A O 1
ATOM 2238 N N . ASN A 1 282 ? -1.095 -12.718 -3.864 1.00 92.31 282 ASN A N 1
ATOM 2239 C CA . ASN A 1 282 ? -1.524 -13.437 -5.059 1.00 92.31 282 ASN A CA 1
ATOM 2240 C C . ASN A 1 282 ? -1.638 -12.452 -6.238 1.00 92.31 282 ASN A C 1
ATOM 2242 O O . ASN A 1 282 ? -2.743 -12.027 -6.575 1.00 92.31 282 ASN A O 1
ATOM 2246 N N . PRO A 1 283 ? -0.514 -12.083 -6.887 1.00 93.56 283 PRO A N 1
ATOM 2247 C CA . PRO A 1 283 ? -0.489 -11.018 -7.893 1.00 93.56 283 PRO A CA 1
ATOM 2248 C C . PRO A 1 283 ? -1.410 -11.240 -9.085 1.00 93.56 283 PRO A C 1
ATOM 2250 O O . PRO A 1 283 ? -1.746 -10.276 -9.756 1.00 93.56 283 PRO A O 1
ATOM 2253 N N . THR A 1 284 ? -1.796 -12.486 -9.364 1.00 93.12 284 THR A N 1
ATOM 2254 C CA . THR A 1 284 ? -2.651 -12.891 -10.489 1.00 93.12 284 THR A CA 1
ATOM 2255 C C . THR A 1 284 ? -4.117 -13.101 -10.106 1.00 93.12 284 THR A C 1
ATOM 2257 O O . THR A 1 284 ? -4.900 -13.504 -10.960 1.00 93.12 284 THR A O 1
ATOM 2260 N N . ALA A 1 285 ? -4.490 -12.896 -8.840 1.00 90.88 285 ALA A N 1
ATOM 2261 C CA . ALA A 1 285 ? -5.874 -13.019 -8.395 1.00 90.88 285 ALA A CA 1
ATOM 2262 C C . ALA A 1 285 ? -6.751 -11.904 -8.990 1.00 90.88 285 ALA A C 1
ATOM 2264 O O . ALA A 1 285 ? -6.260 -10.814 -9.294 1.00 90.88 285 ALA A O 1
ATOM 2265 N N . THR A 1 286 ? -8.044 -12.172 -9.158 1.00 87.56 286 THR A N 1
ATOM 2266 C CA . THR A 1 286 ? -9.020 -11.168 -9.605 1.00 87.56 286 THR A CA 1
ATOM 2267 C C . THR A 1 286 ? -9.502 -10.330 -8.424 1.00 87.56 286 THR A C 1
ATOM 2269 O O . THR A 1 286 ? -9.460 -10.781 -7.277 1.00 87.56 286 THR A O 1
ATOM 2272 N N . LEU A 1 287 ? -9.985 -9.114 -8.679 1.00 79.75 287 LEU A N 1
ATOM 2273 C CA . LEU A 1 287 ? -10.567 -8.284 -7.621 1.00 79.75 287 LEU A CA 1
ATOM 2274 C C . LEU A 1 287 ? -11.867 -8.898 -7.049 1.00 79.75 287 LEU A C 1
ATOM 2276 O O . LEU A 1 287 ? -12.106 -8.774 -5.844 1.00 79.75 287 LEU A O 1
ATOM 2280 N N . GLU A 1 288 ? -12.634 -9.662 -7.840 1.00 79.31 288 GLU A N 1
ATOM 2281 C CA . GLU A 1 288 ? -13.813 -10.381 -7.333 1.00 79.31 288 GLU A CA 1
ATOM 2282 C C . GLU A 1 288 ? -13.428 -11.447 -6.307 1.00 79.31 288 GLU A C 1
ATOM 2284 O O . GLU A 1 288 ? -14.099 -11.587 -5.285 1.00 79.31 288 GLU A O 1
ATOM 2289 N N . SER A 1 289 ? -12.290 -12.124 -6.500 1.00 78.56 289 SER A N 1
ATOM 2290 C CA . SER A 1 289 ? -11.813 -13.143 -5.556 1.00 78.56 289 SER A CA 1
ATOM 2291 C C . SER A 1 289 ? -11.469 -12.598 -4.163 1.00 78.56 289 SER A C 1
ATOM 2293 O O . SER A 1 289 ? -11.362 -13.374 -3.219 1.00 78.56 289 SER A O 1
ATOM 2295 N N . ILE A 1 290 ? -11.324 -11.276 -4.023 1.00 74.38 290 ILE A N 1
ATOM 2296 C CA . ILE A 1 290 ? -11.068 -10.585 -2.748 1.00 74.38 290 ILE A CA 1
ATOM 2297 C C . ILE A 1 290 ? -12.225 -9.656 -2.344 1.00 74.38 290 ILE A C 1
ATOM 2299 O O . ILE A 1 290 ? -12.026 -8.710 -1.580 1.00 74.38 290 ILE A O 1
ATOM 2303 N N . ASN A 1 291 ? -13.429 -9.906 -2.874 1.00 71.50 291 ASN A N 1
ATOM 2304 C CA . ASN A 1 291 ? -14.659 -9.180 -2.549 1.00 71.50 291 ASN A CA 1
ATOM 2305 C C . ASN A 1 291 ? -14.584 -7.657 -2.814 1.00 71.50 291 ASN A C 1
ATOM 2307 O O . ASN A 1 291 ? -15.184 -6.855 -2.098 1.00 71.50 291 ASN A O 1
ATOM 2311 N N . CYS A 1 292 ? -13.823 -7.238 -3.834 1.00 68.56 292 CYS A N 1
ATOM 2312 C CA . CYS A 1 292 ? -13.619 -5.819 -4.159 1.00 68.56 292 CYS A CA 1
ATOM 2313 C C . CYS A 1 292 ? -14.416 -5.325 -5.385 1.00 68.56 292 CYS A C 1
ATOM 2315 O O . CYS A 1 292 ? -14.475 -4.117 -5.618 1.00 68.56 292 CYS A O 1
ATOM 2317 N N . ASP A 1 293 ? -15.080 -6.208 -6.132 1.00 57.09 293 ASP A N 1
ATOM 2318 C CA . ASP A 1 293 ? -15.707 -5.875 -7.425 1.00 57.09 293 ASP A CA 1
ATOM 2319 C C . ASP A 1 293 ? -16.982 -5.038 -7.345 1.00 57.09 293 ASP A C 1
ATOM 2321 O O . ASP A 1 293 ? -17.268 -4.249 -8.242 1.00 57.09 293 ASP A O 1
ATOM 2325 N N . ASN A 1 294 ? -17.706 -5.116 -6.228 1.00 43.50 294 ASN A N 1
ATOM 2326 C CA . ASN A 1 294 ? -18.901 -4.301 -5.994 1.00 43.50 294 ASN A CA 1
ATOM 2327 C C . ASN A 1 294 ? -18.589 -2.927 -5.381 1.00 43.50 294 ASN A C 1
ATOM 2329 O O . ASN A 1 294 ? -19.504 -2.162 -5.058 1.00 43.50 294 ASN A O 1
ATOM 2333 N N . THR A 1 295 ? -17.309 -2.581 -5.213 1.00 45.19 295 THR A N 1
ATOM 2334 C CA . THR A 1 295 ? -16.924 -1.260 -4.715 1.00 45.19 295 THR A CA 1
ATOM 2335 C C . THR A 1 295 ? -16.913 -0.278 -5.874 1.00 45.19 295 THR A C 1
ATOM 2337 O O . THR A 1 295 ? -15.897 -0.004 -6.504 1.00 45.19 295 THR A O 1
ATOM 2340 N N . GLY A 1 296 ? -18.096 0.250 -6.183 1.00 33.38 296 GLY A N 1
ATOM 2341 C CA . GLY A 1 296 ? -18.249 1.327 -7.144 1.00 33.38 296 GLY A CA 1
ATOM 2342 C C . GLY A 1 296 ? -17.369 2.512 -6.750 1.00 33.38 296 GLY A C 1
ATOM 2343 O O . GLY A 1 296 ? -17.790 3.390 -6.003 1.00 33.38 296 GLY A O 1
ATOM 2344 N N . CYS A 1 297 ? -16.171 2.605 -7.325 1.00 33.50 297 CYS A N 1
ATOM 2345 C CA . CYS A 1 297 ? -15.690 3.900 -7.760 1.00 33.50 297 CYS A CA 1
ATOM 2346 C C . CYS A 1 297 ? -16.595 4.239 -8.936 1.00 33.50 297 CYS A C 1
ATOM 2348 O O . CYS A 1 297 ? -16.279 3.936 -10.084 1.00 33.50 297 CYS A O 1
ATOM 2350 N N . SER A 1 298 ? -17.801 4.723 -8.627 1.00 27.95 298 SER A N 1
ATOM 2351 C CA . SER A 1 298 ? -18.715 5.220 -9.633 1.00 27.95 298 SER A CA 1
ATOM 2352 C C . SER A 1 298 ? -17.928 6.268 -10.393 1.00 27.95 298 SER A C 1
ATOM 2354 O O . SER A 1 298 ? -17.680 7.367 -9.887 1.00 27.95 298 SER A O 1
ATOM 2356 N N . ARG A 1 299 ? -17.500 5.893 -11.599 1.00 31.20 299 ARG A N 1
ATOM 2357 C CA . ARG A 1 299 ? -17.266 6.827 -12.680 1.00 31.20 299 ARG A CA 1
ATOM 2358 C C . ARG A 1 299 ? -18.476 7.742 -12.591 1.00 31.20 299 ARG A C 1
ATOM 2360 O O . ARG A 1 299 ? -19.608 7.281 -12.733 1.00 31.20 299 ARG A O 1
ATOM 2367 N N . VAL A 1 300 ? -18.265 9.009 -12.250 1.00 27.36 300 VAL A N 1
ATOM 2368 C CA . VAL A 1 300 ? -19.230 10.009 -12.679 1.00 27.36 300 VAL A CA 1
ATOM 2369 C C . VAL A 1 300 ? -19.069 9.953 -14.186 1.00 27.36 300 VAL A C 1
ATOM 2371 O O . VAL A 1 300 ? -18.194 10.600 -14.753 1.00 27.36 300 VAL A O 1
ATOM 2374 N N . GLU A 1 301 ? -19.796 9.034 -14.816 1.00 24.56 301 GLU A N 1
ATOM 2375 C CA . GLU A 1 301 ? -20.054 9.117 -16.227 1.00 24.56 301 GLU A CA 1
ATOM 2376 C C . GLU A 1 301 ? -20.803 10.427 -16.337 1.00 24.56 301 GLU A C 1
ATOM 2378 O O . GLU A 1 301 ? -21.980 10.538 -15.998 1.00 24.56 301 GLU A O 1
ATOM 2383 N N . SER A 1 302 ? -20.070 11.471 -16.705 1.00 27.11 302 SER A N 1
ATOM 2384 C CA . SER A 1 302 ? -20.647 12.564 -17.445 1.00 27.11 302 SER A CA 1
ATOM 2385 C C . SER A 1 302 ? -21.317 11.896 -18.634 1.00 27.11 302 SER A C 1
ATOM 2387 O O . SER A 1 302 ? -20.681 11.599 -19.643 1.00 27.11 302 SER A O 1
ATOM 2389 N N . SER A 1 303 ? -22.597 11.575 -18.464 1.00 26.38 303 SER A N 1
ATOM 2390 C CA . SER A 1 303 ? -23.511 11.317 -19.551 1.00 26.38 303 SER A CA 1
ATOM 2391 C C . SER A 1 303 ? -23.401 12.546 -20.434 1.00 26.38 303 SER A C 1
ATOM 2393 O O . SER A 1 303 ? -23.962 13.603 -20.133 1.00 26.38 303 SER A O 1
ATOM 2395 N N . VAL A 1 304 ? -22.573 12.440 -21.470 1.00 27.62 304 VAL A N 1
ATOM 2396 C CA . VAL A 1 304 ? -22.611 13.347 -22.600 1.00 27.62 304 VAL A CA 1
ATOM 2397 C C . VAL A 1 304 ? -24.017 13.162 -23.134 1.00 27.62 304 VAL A C 1
ATOM 2399 O O . VAL A 1 304 ? -24.331 12.137 -23.734 1.00 27.62 304 VAL A O 1
ATOM 2402 N N . VAL A 1 305 ? -24.893 14.105 -22.795 1.00 28.31 305 VAL A N 1
ATOM 2403 C CA . VAL A 1 305 ? -26.213 14.211 -23.396 1.00 28.31 305 VAL A CA 1
ATOM 2404 C C . VAL A 1 305 ? -25.950 14.469 -24.871 1.00 28.31 305 VAL A C 1
ATOM 2406 O O . VAL A 1 305 ? -25.611 15.573 -25.288 1.00 28.31 305 VAL A O 1
ATOM 2409 N N . SER A 1 306 ? -26.011 13.399 -25.648 1.00 32.19 306 SER A N 1
ATOM 2410 C CA . SER A 1 306 ? -26.028 13.426 -27.095 1.00 32.19 306 SER A CA 1
ATOM 2411 C C . SER A 1 306 ? -27.413 13.886 -27.543 1.00 32.19 306 SER A C 1
ATOM 2413 O O . SER A 1 306 ? -28.219 13.058 -27.948 1.00 32.19 306 SER A O 1
ATOM 2415 N N . ASP A 1 307 ? -27.700 15.185 -27.423 1.00 25.88 307 ASP A N 1
ATOM 2416 C CA . ASP A 1 307 ? -28.741 15.838 -28.225 1.00 25.88 307 ASP A CA 1
ATOM 2417 C C . ASP A 1 307 ? -28.563 17.376 -28.244 1.00 25.88 307 ASP A C 1
ATOM 2419 O O . ASP A 1 307 ? -28.702 18.025 -27.203 1.00 25.88 307 ASP A O 1
ATOM 2423 N N . PRO A 1 30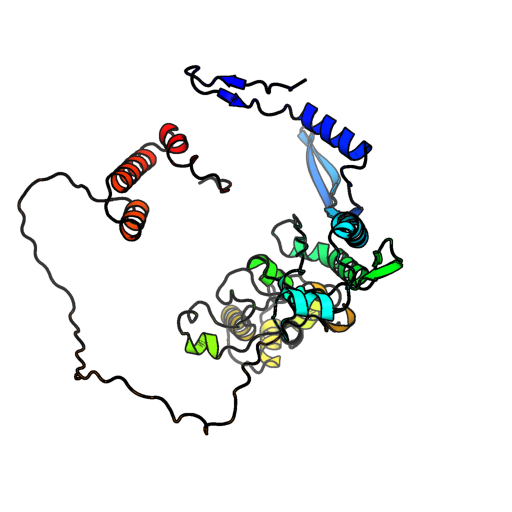8 ? -28.226 18.003 -29.389 1.00 30.27 308 PRO A N 1
ATOM 2424 C CA . PRO A 1 308 ? -27.961 19.442 -29.479 1.00 30.27 308 PRO A CA 1
ATOM 2425 C C . PRO A 1 308 ? -29.215 20.304 -29.738 1.00 30.27 308 PRO A C 1
ATOM 2427 O O . PRO A 1 308 ? -29.091 21.436 -30.201 1.00 30.27 308 PRO A O 1
ATOM 2430 N N . THR A 1 309 ? -30.428 19.820 -29.459 1.00 29.09 309 THR A N 1
ATOM 2431 C CA . THR A 1 309 ? -31.675 20.454 -29.942 1.00 29.09 309 THR A CA 1
ATOM 2432 C C . THR A 1 309 ? -32.488 21.251 -28.917 1.00 29.09 309 THR A C 1
ATOM 2434 O O . THR A 1 309 ? -33.566 21.742 -29.242 1.00 29.09 309 THR A O 1
ATOM 2437 N N . THR A 1 310 ? -31.967 21.515 -27.718 1.00 30.44 310 THR A N 1
ATOM 2438 C CA . THR A 1 310 ? -32.658 22.375 -26.731 1.00 30.44 310 THR A CA 1
ATOM 2439 C C . THR A 1 310 ? -31.761 23.496 -26.222 1.00 30.44 310 THR A C 1
ATOM 2441 O O . THR A 1 310 ? -31.374 23.546 -25.059 1.00 30.44 310 THR A O 1
ATOM 2444 N N . LEU A 1 311 ? -31.420 24.417 -27.122 1.00 29.17 311 LEU A N 1
ATOM 2445 C CA . LEU A 1 311 ? -30.756 25.681 -26.800 1.00 29.17 311 LEU A CA 1
ATOM 2446 C C . LEU A 1 311 ? -31.428 26.832 -27.560 1.00 29.17 311 LEU A C 1
ATOM 2448 O O . LEU A 1 311 ? -30.798 27.580 -28.292 1.00 29.17 311 LEU A O 1
ATOM 2452 N N . GLU A 1 312 ? -32.735 26.986 -27.361 1.00 30.88 312 GLU A N 1
ATOM 2453 C CA . GLU A 1 312 ? -33.438 28.233 -27.656 1.00 30.88 312 GLU A CA 1
ATOM 2454 C C . GLU A 1 312 ? -34.403 28.555 -26.515 1.00 30.88 312 GLU A C 1
ATOM 2456 O O . GLU A 1 312 ? -35.133 27.684 -26.045 1.00 30.88 312 GLU A O 1
ATOM 2461 N N . LYS A 1 313 ? -34.424 29.838 -26.129 1.00 27.62 313 LYS A N 1
ATOM 2462 C CA . LYS A 1 313 ? -35.120 30.458 -24.982 1.00 27.62 313 LYS A CA 1
ATOM 2463 C C . LYS A 1 313 ? -34.313 30.307 -23.686 1.00 27.62 313 LYS A C 1
ATOM 2465 O O . LYS A 1 313 ? -34.467 29.364 -22.929 1.00 27.62 313 LYS A O 1
ATOM 2470 N N . THR A 1 314 ? -33.441 31.241 -23.320 1.00 25.80 314 THR A N 1
ATOM 2471 C CA . THR A 1 314 ? -33.784 32.650 -23.101 1.00 25.80 314 THR A CA 1
ATOM 2472 C C . THR A 1 314 ? -32.488 33.464 -23.072 1.00 25.80 314 THR A C 1
ATOM 2474 O O . THR A 1 314 ? -31.711 33.362 -22.128 1.00 25.80 314 THR A O 1
ATOM 2477 N N . ILE A 1 315 ? -32.252 34.269 -24.109 1.00 26.50 315 ILE A N 1
ATOM 2478 C CA . ILE A 1 315 ? -31.333 35.409 -24.055 1.00 26.50 315 ILE A CA 1
ATOM 2479 C C . ILE A 1 315 ? -32.204 36.645 -23.873 1.00 26.50 315 ILE A C 1
ATOM 2481 O O . ILE A 1 315 ? -33.140 36.844 -24.640 1.00 26.50 315 ILE A O 1
ATOM 2485 N N . ASN A 1 316 ? -31.897 37.422 -22.838 1.00 23.39 316 ASN A N 1
ATOM 2486 C CA . ASN A 1 316 ? -31.905 38.886 -22.771 1.00 23.39 316 ASN A CA 1
ATOM 2487 C C . ASN A 1 316 ? -31.393 39.199 -21.355 1.00 23.39 316 ASN A C 1
ATOM 2489 O O . ASN A 1 316 ? -31.948 38.711 -20.379 1.00 23.39 316 ASN A O 1
ATOM 2493 N N . ILE A 1 317 ? -30.253 39.863 -21.181 1.00 25.14 317 ILE A N 1
ATOM 2494 C CA . ILE A 1 317 ? -30.176 41.324 -21.192 1.00 25.14 317 ILE A CA 1
ATOM 2495 C C . ILE A 1 317 ? -28.837 41.796 -21.785 1.00 25.14 317 ILE A C 1
ATOM 2497 O O . ILE A 1 317 ? -27.762 41.258 -21.537 1.00 25.14 317 ILE A O 1
ATOM 2501 N N . THR A 1 318 ? -28.994 42.838 -22.585 1.00 26.30 318 THR A N 1
ATOM 2502 C CA . THR A 1 318 ? -28.074 43.671 -23.357 1.00 26.30 318 THR A CA 1
ATOM 2503 C C . THR A 1 318 ? -26.974 44.383 -22.561 1.00 26.30 318 THR A C 1
ATOM 2505 O O . THR A 1 318 ? -27.228 44.880 -21.467 1.00 26.30 318 THR A O 1
ATOM 2508 N N . GLY A 1 319 ? -25.811 44.583 -23.197 1.00 24.88 319 GLY A N 1
ATOM 2509 C CA . GLY A 1 319 ? -24.808 45.574 -22.784 1.00 24.88 319 GLY A CA 1
ATOM 2510 C C . GLY A 1 319 ? -23.461 45.451 -23.510 1.00 24.88 319 GLY A C 1
ATOM 2511 O O . GLY A 1 319 ? -22.539 44.838 -22.991 1.00 24.88 319 GLY A O 1
ATOM 2512 N N . SER A 1 320 ? -23.360 46.036 -24.709 1.00 24.16 320 SER A N 1
ATOM 2513 C CA . SER A 1 320 ? -22.131 46.295 -25.492 1.00 24.16 320 SER A CA 1
ATOM 2514 C C . SER A 1 320 ? -21.031 46.978 -24.656 1.00 24.16 320 SER A C 1
ATOM 2516 O O . SER A 1 320 ? -21.375 47.819 -23.833 1.00 24.16 320 SER A O 1
ATOM 2518 N N . THR A 1 321 ? -19.728 46.726 -24.843 1.00 25.83 321 THR A N 1
ATOM 2519 C CA . THR A 1 321 ? -18.920 47.333 -25.924 1.00 25.83 321 THR A CA 1
ATOM 2520 C C . THR A 1 321 ? -17.546 46.653 -26.143 1.00 25.83 321 THR A C 1
ATOM 2522 O O . THR A 1 321 ? -16.829 46.319 -25.209 1.00 25.83 321 THR A O 1
ATOM 2525 N N . SER A 1 322 ? -17.201 46.494 -27.429 1.00 25.23 322 SER A N 1
ATOM 2526 C CA . SER A 1 322 ? -15.882 46.597 -28.097 1.00 25.23 322 SER A CA 1
ATOM 2527 C C . SER A 1 322 ? -14.576 46.092 -27.440 1.00 25.23 322 SER A C 1
ATOM 2529 O O . SER A 1 322 ? -14.000 46.739 -26.576 1.00 25.23 322 SER A O 1
ATOM 2531 N N . CYS A 1 323 ? -14.032 45.026 -28.043 1.00 21.83 323 CYS A N 1
ATOM 2532 C CA . CYS A 1 323 ? -12.738 44.956 -28.753 1.00 21.83 323 CYS A CA 1
ATOM 2533 C C . CYS A 1 323 ? -11.510 45.701 -28.175 1.00 21.83 323 CYS A C 1
ATOM 2535 O O . CYS A 1 323 ? -11.492 46.928 -28.168 1.00 21.83 323 CYS A O 1
ATOM 2537 N N . SER A 1 324 ? -10.416 44.975 -27.884 1.00 23.92 324 SER A N 1
ATOM 2538 C CA . SER A 1 324 ? -9.110 45.100 -28.584 1.00 23.92 324 SER A CA 1
ATOM 2539 C C . SER A 1 324 ? -7.990 44.311 -27.891 1.00 23.92 324 SER A C 1
ATOM 2541 O O . SER A 1 324 ? -7.768 44.420 -26.689 1.00 23.92 324 SER A O 1
ATOM 2543 N N . ARG A 1 325 ? -7.237 43.562 -28.703 1.00 25.58 325 ARG A N 1
ATOM 2544 C CA . ARG A 1 325 ? -5.901 43.023 -28.413 1.00 25.58 325 ARG A CA 1
ATOM 2545 C C . ARG A 1 325 ? -4.916 44.159 -28.126 1.00 25.58 325 ARG A C 1
ATOM 2547 O O . ARG A 1 325 ? -4.852 45.060 -28.951 1.00 25.58 325 ARG A O 1
ATOM 2554 N N . VAL A 1 326 ? -4.047 44.022 -27.120 1.00 22.12 326 VAL A N 1
ATOM 2555 C CA . VAL A 1 326 ? -2.668 44.549 -27.176 1.00 22.12 326 VAL A CA 1
ATOM 2556 C C . VAL A 1 326 ? -1.743 43.633 -26.368 1.00 22.12 326 VAL A C 1
ATOM 2558 O O . VAL A 1 326 ? -1.916 43.452 -25.167 1.00 22.12 326 VAL A O 1
ATOM 2561 N N . ALA A 1 327 ? -0.758 43.055 -27.054 1.00 24.73 327 ALA A N 1
ATOM 2562 C CA . ALA A 1 327 ? 0.439 42.482 -26.456 1.00 24.73 327 ALA A CA 1
ATOM 2563 C C . ALA A 1 327 ? 1.420 43.617 -26.131 1.00 24.73 327 ALA A C 1
ATOM 2565 O O . ALA A 1 327 ? 1.630 44.486 -26.975 1.00 24.73 327 ALA A O 1
ATOM 2566 N N . VAL A 1 328 ? 2.059 43.588 -24.960 1.00 23.23 328 VAL A N 1
ATOM 2567 C CA . VAL A 1 328 ? 3.222 44.442 -24.681 1.00 23.23 328 VAL A CA 1
ATOM 2568 C C . VAL A 1 328 ? 4.353 43.587 -24.128 1.00 23.23 328 VAL A C 1
ATOM 2570 O O . VAL A 1 328 ? 4.332 43.120 -22.993 1.00 23.23 328 VAL A O 1
ATOM 2573 N N . VAL A 1 329 ? 5.339 43.391 -24.996 1.00 25.77 329 VAL A N 1
ATOM 2574 C CA . VAL A 1 329 ? 6.731 43.089 -24.673 1.00 25.77 329 VAL A CA 1
ATOM 2575 C C . VAL A 1 329 ? 7.376 44.378 -24.171 1.00 25.77 329 VAL A C 1
ATOM 2577 O O . VAL A 1 329 ? 7.237 45.381 -24.857 1.00 25.77 329 VAL A O 1
ATOM 2580 N N . THR A 1 330 ? 8.145 44.339 -23.078 1.00 25.70 330 THR A N 1
ATOM 2581 C CA . THR A 1 330 ? 9.447 45.036 -22.989 1.00 25.70 330 THR A CA 1
ATOM 2582 C C . THR A 1 330 ? 10.282 44.532 -21.813 1.00 25.70 330 THR A C 1
ATOM 2584 O O . THR A 1 330 ? 9.779 44.285 -20.721 1.00 25.70 330 THR A O 1
ATOM 2587 N N . ASN A 1 331 ? 11.574 44.403 -22.101 1.00 24.61 331 ASN A N 1
ATOM 2588 C CA . ASN A 1 331 ? 12.684 43.975 -21.253 1.00 24.61 331 ASN A CA 1
ATOM 2589 C C . ASN A 1 331 ? 13.402 45.215 -20.621 1.00 24.61 331 ASN A C 1
ATOM 2591 O O . ASN A 1 331 ? 12.906 46.328 -20.789 1.00 24.61 331 ASN A O 1
ATOM 2595 N N . PRO A 1 332 ? 14.518 45.061 -19.871 1.00 45.72 332 PRO A N 1
ATOM 2596 C CA . PRO A 1 332 ? 14.850 45.831 -18.660 1.00 45.72 332 PRO A CA 1
ATOM 2597 C C . PRO A 1 332 ? 15.790 47.039 -18.871 1.00 45.72 332 PRO A C 1
ATOM 2599 O O . PRO A 1 332 ? 16.490 47.114 -19.876 1.00 45.72 332 PRO A O 1
ATOM 2602 N N . GLY A 1 333 ? 15.902 47.922 -17.863 1.00 24.09 333 GLY A N 1
ATOM 2603 C CA . GLY A 1 333 ? 17.014 48.885 -17.756 1.00 24.09 333 GLY A CA 1
ATOM 2604 C C . GLY A 1 333 ? 16.795 50.093 -16.827 1.00 24.09 333 GLY A C 1
ATOM 2605 O O . GLY A 1 333 ? 16.070 51.010 -17.178 1.00 24.09 333 GLY A O 1
ATOM 2606 N N . THR A 1 334 ? 17.479 50.078 -15.672 1.00 28.56 334 THR A N 1
ATOM 2607 C CA . THR A 1 334 ? 18.128 51.201 -14.935 1.00 28.56 334 THR A CA 1
ATOM 2608 C C . THR A 1 334 ? 17.482 52.597 -14.828 1.00 28.56 334 THR A C 1
ATOM 2610 O O . THR A 1 334 ? 17.436 53.324 -15.811 1.00 28.56 334 THR A O 1
ATOM 2613 N N . ALA A 1 335 ? 17.233 53.060 -13.588 1.00 24.19 335 ALA A N 1
ATOM 2614 C CA . ALA A 1 335 ? 17.983 54.144 -12.905 1.00 24.19 335 ALA A CA 1
ATOM 2615 C C . ALA A 1 335 ? 17.334 54.536 -11.551 1.00 24.19 335 ALA A C 1
ATOM 2617 O O . ALA A 1 335 ? 16.116 54.647 -11.451 1.00 24.19 335 ALA A O 1
ATOM 2618 N N . MET A 1 336 ? 18.155 54.777 -10.518 1.00 29.77 336 MET A N 1
ATOM 2619 C CA . MET A 1 336 ? 17.786 55.555 -9.316 1.00 29.77 336 MET A CA 1
ATOM 2620 C C . MET A 1 336 ? 18.105 57.047 -9.541 1.00 29.77 336 MET A C 1
ATOM 2622 O O . MET A 1 336 ? 18.991 57.346 -10.345 1.00 29.77 336 MET A O 1
ATOM 2626 N N . PRO A 1 337 ? 17.464 57.981 -8.804 1.00 31.41 337 PRO A N 1
ATOM 2627 C CA . PRO A 1 337 ? 18.168 58.575 -7.657 1.00 31.41 337 PRO A CA 1
ATOM 2628 C C . PRO A 1 337 ? 17.310 58.834 -6.395 1.00 31.41 337 PRO A C 1
ATOM 2630 O O . PRO A 1 337 ? 16.086 58.912 -6.426 1.00 31.41 337 PRO A O 1
ATOM 2633 N N . ASN A 1 338 ? 18.038 58.967 -5.281 1.00 29.30 338 ASN A N 1
ATOM 2634 C CA . ASN A 1 338 ? 17.638 59.146 -3.879 1.00 29.30 338 ASN A CA 1
ATOM 2635 C C . ASN A 1 338 ? 16.838 60.422 -3.547 1.00 29.30 338 ASN A C 1
ATOM 2637 O O . ASN A 1 338 ? 17.137 61.491 -4.071 1.00 29.30 338 ASN A O 1
ATOM 2641 N N . SER A 1 339 ? 15.995 60.356 -2.504 1.00 28.30 339 SER A N 1
ATOM 2642 C CA . SER A 1 339 ? 16.120 61.174 -1.270 1.00 28.30 339 SER A CA 1
ATOM 2643 C C . SER A 1 339 ? 14.993 60.873 -0.261 1.00 28.30 339 SER A C 1
ATOM 2645 O O . SER A 1 339 ? 13.848 60.683 -0.654 1.00 28.30 339 SER A O 1
ATOM 2647 N N . GLY A 1 340 ? 15.312 60.859 1.043 1.00 25.41 340 GLY A N 1
ATOM 2648 C CA . GLY A 1 340 ? 14.325 61.009 2.128 1.00 25.41 340 GLY A CA 1
ATOM 2649 C C . GLY A 1 340 ? 14.209 59.847 3.122 1.00 25.41 340 GLY A C 1
ATOM 2650 O O . GLY A 1 340 ? 13.380 58.961 2.975 1.00 25.41 340 GLY A O 1
ATOM 2651 N N . THR A 1 341 ? 15.017 59.890 4.178 1.00 38.94 341 THR A N 1
ATOM 2652 C CA . THR A 1 341 ? 14.990 59.045 5.383 1.00 38.94 341 THR A CA 1
ATOM 2653 C C . THR A 1 341 ? 13.617 58.957 6.069 1.00 38.94 341 THR A C 1
ATOM 2655 O O . THR A 1 341 ? 13.173 59.931 6.670 1.00 38.94 341 THR A O 1
ATOM 2658 N N . MET A 1 342 ? 13.031 57.755 6.104 1.00 32.38 342 MET A N 1
ATOM 2659 C CA . MET A 1 342 ? 12.172 57.245 7.184 1.00 32.38 342 MET A CA 1
ATOM 2660 C C . MET A 1 342 ? 12.408 55.733 7.328 1.00 32.38 342 MET A C 1
ATOM 2662 O O . MET A 1 342 ? 12.643 55.045 6.339 1.00 32.38 342 MET A O 1
ATOM 2666 N N . GLY A 1 343 ? 12.456 55.236 8.567 1.00 39.59 343 GLY A N 1
ATOM 2667 C CA . GLY A 1 343 ? 12.896 53.878 8.904 1.00 39.59 343 GLY A CA 1
ATOM 2668 C C . GLY A 1 343 ? 12.159 52.778 8.129 1.00 39.59 343 GLY A C 1
ATOM 2669 O O . GLY A 1 343 ? 10.953 52.851 7.920 1.00 39.59 343 GLY A O 1
ATOM 2670 N N . ASN A 1 344 ? 12.906 51.756 7.703 1.00 50.22 344 ASN A N 1
ATOM 2671 C CA . ASN A 1 344 ? 12.416 50.644 6.887 1.00 50.22 344 ASN A CA 1
ATOM 2672 C C . ASN A 1 344 ? 11.351 49.802 7.617 1.00 50.22 344 ASN A C 1
ATOM 2674 O O . ASN A 1 344 ? 11.662 48.776 8.222 1.00 50.22 344 ASN A O 1
ATOM 2678 N N . ASP A 1 345 ? 10.082 50.182 7.484 1.00 64.31 345 ASP A N 1
ATOM 2679 C CA . ASP A 1 345 ? 8.925 49.332 7.779 1.00 64.31 345 ASP A CA 1
ATOM 2680 C C . ASP A 1 345 ? 8.679 48.374 6.609 1.00 64.31 345 ASP A C 1
ATOM 2682 O O . ASP A 1 345 ? 7.683 48.478 5.900 1.00 64.31 345 ASP A O 1
ATOM 2686 N N . THR A 1 346 ? 9.606 47.463 6.332 1.00 78.56 346 THR A N 1
ATOM 2687 C CA . THR A 1 346 ? 9.397 46.409 5.324 1.00 78.56 346 THR A CA 1
ATOM 2688 C C . THR A 1 346 ? 9.779 45.056 5.898 1.00 78.56 346 THR A C 1
ATOM 2690 O O . THR A 1 346 ? 10.768 44.938 6.625 1.00 78.56 346 THR A O 1
ATOM 2693 N N . CYS A 1 347 ? 8.992 44.021 5.591 1.00 82.38 347 CYS A N 1
ATOM 2694 C CA . CYS A 1 347 ? 9.327 42.663 5.996 1.00 82.38 347 CYS A CA 1
ATOM 2695 C C . CYS A 1 347 ? 10.577 42.188 5.243 1.00 82.38 347 CYS A C 1
ATOM 2697 O O . CYS A 1 347 ? 10.648 42.211 4.013 1.00 82.38 347 CYS A O 1
ATOM 2699 N N . VAL A 1 348 ? 11.579 41.723 5.983 1.00 86.19 348 VAL A N 1
ATOM 2700 C CA . VAL A 1 348 ? 12.871 41.285 5.444 1.00 86.19 348 VAL A CA 1
ATOM 2701 C C . VAL A 1 348 ? 12.895 39.769 5.266 1.00 86.19 348 VAL A C 1
ATOM 2703 O O . VAL A 1 348 ? 13.471 39.274 4.293 1.00 86.19 348 VAL A O 1
ATOM 2706 N N . THR A 1 349 ? 12.266 38.993 6.159 1.00 82.19 349 THR A N 1
ATOM 2707 C CA . THR A 1 349 ? 12.310 37.529 6.046 1.00 82.19 349 THR A CA 1
ATOM 2708 C C . THR A 1 349 ? 11.372 37.018 4.952 1.00 82.19 349 THR A C 1
ATOM 2710 O O . THR A 1 349 ? 10.280 37.537 4.742 1.00 82.19 349 THR A O 1
ATOM 2713 N N . LYS A 1 350 ? 11.769 35.933 4.267 1.00 82.69 350 LYS A N 1
ATOM 2714 C CA . LYS A 1 350 ? 10.971 35.311 3.190 1.00 82.69 350 LYS A CA 1
ATOM 2715 C C . LYS A 1 350 ? 9.541 34.954 3.629 1.00 82.69 350 LYS A C 1
ATOM 2717 O O . LYS A 1 350 ? 8.621 35.072 2.833 1.00 82.69 350 LYS A O 1
ATOM 2722 N N . LEU A 1 351 ? 9.359 34.535 4.886 1.00 74.31 351 LEU A N 1
ATOM 2723 C CA . LEU A 1 351 ? 8.026 34.237 5.426 1.00 74.31 351 LEU A CA 1
ATOM 2724 C C . LEU A 1 351 ? 7.271 35.510 5.808 1.00 74.31 351 LEU A C 1
ATOM 2726 O O . LEU A 1 351 ? 6.085 35.568 5.535 1.00 74.31 351 LEU A O 1
ATOM 2730 N N . GLY A 1 352 ? 7.937 36.520 6.379 1.00 83.00 352 GLY A N 1
ATOM 2731 C CA . GLY A 1 352 ? 7.306 37.814 6.650 1.00 83.00 352 GLY A CA 1
ATOM 2732 C C . GLY A 1 352 ? 6.752 38.443 5.375 1.00 83.00 352 GLY A C 1
ATOM 2733 O O . GLY A 1 352 ? 5.591 38.817 5.348 1.00 83.00 352 GLY A O 1
ATOM 2734 N N . LYS A 1 353 ? 7.520 38.413 4.277 1.00 84.50 353 LYS A N 1
ATOM 2735 C CA . LYS A 1 353 ? 7.053 38.848 2.947 1.00 84.50 353 LYS A CA 1
ATOM 2736 C C . LYS A 1 353 ? 5.870 38.026 2.426 1.00 84.50 353 LYS A C 1
ATOM 2738 O O . LYS A 1 353 ? 4.959 38.573 1.820 1.00 84.50 353 LYS A O 1
ATOM 2743 N N . GLY A 1 354 ? 5.879 36.710 2.656 1.00 73.31 354 GLY A N 1
ATOM 2744 C CA . GLY A 1 354 ? 4.763 35.836 2.284 1.00 73.31 354 GLY A CA 1
ATOM 2745 C C . GLY A 1 354 ? 3.492 36.126 3.085 1.00 73.31 354 GLY A C 1
ATOM 2746 O O . GLY A 1 354 ? 2.403 36.107 2.527 1.00 73.31 354 GLY A O 1
ATOM 2747 N N . ILE A 1 355 ? 3.626 36.434 4.375 1.00 70.38 355 ILE A N 1
ATOM 2748 C CA . ILE A 1 355 ? 2.497 36.793 5.240 1.00 70.38 355 ILE A CA 1
ATOM 2749 C C . ILE A 1 355 ? 1.979 38.193 4.898 1.00 70.38 355 ILE A C 1
ATOM 2751 O O . ILE A 1 355 ? 0.771 38.362 4.789 1.00 70.38 355 ILE A O 1
ATOM 2755 N N . GLU A 1 356 ? 2.862 39.164 4.655 1.00 82.31 356 GLU A N 1
ATOM 2756 C CA . GLU A 1 356 ? 2.500 40.509 4.185 1.00 82.31 356 GLU A CA 1
ATOM 2757 C C . GLU A 1 356 ? 1.717 40.451 2.867 1.00 82.31 356 GLU A C 1
ATOM 2759 O O . GLU A 1 356 ? 0.728 41.159 2.708 1.00 82.31 356 GLU A O 1
ATOM 2764 N N . PHE A 1 357 ? 2.102 39.563 1.945 1.00 73.12 357 PHE A N 1
ATOM 2765 C CA . PHE A 1 357 ? 1.367 39.353 0.695 1.00 73.12 357 PHE A CA 1
ATOM 2766 C C . PHE A 1 357 ? -0.066 38.842 0.920 1.00 73.12 357 PHE A C 1
ATOM 2768 O O . PHE A 1 357 ? -0.976 39.242 0.202 1.00 73.12 357 PHE A O 1
ATOM 2775 N N . VAL A 1 358 ? -0.272 37.961 1.904 1.00 67.19 358 VAL A N 1
ATOM 2776 C CA . VAL A 1 358 ? -1.575 37.320 2.157 1.00 67.19 358 VAL A CA 1
ATOM 2777 C C . VAL A 1 358 ? -2.485 38.178 3.037 1.00 67.19 358 VAL A C 1
ATOM 2779 O O . VAL A 1 358 ? -3.681 38.261 2.779 1.00 67.19 358 VAL A O 1
ATOM 2782 N N . LEU A 1 359 ? -1.941 38.785 4.093 1.00 70.62 359 LEU A N 1
ATOM 2783 C CA . LEU A 1 359 ? -2.710 39.502 5.118 1.00 70.62 359 LEU A CA 1
ATOM 2784 C C . LEU A 1 359 ? -2.641 41.027 4.971 1.00 70.62 359 LEU A C 1
ATOM 2786 O O . LEU A 1 359 ? -3.336 41.744 5.688 1.00 70.62 359 LEU A O 1
ATOM 2790 N N . GLY A 1 360 ? -1.821 41.525 4.048 1.00 72.88 360 GLY A N 1
ATOM 2791 C CA . GLY A 1 360 ? -1.508 42.940 3.935 1.00 72.88 360 GLY A CA 1
ATOM 2792 C C . GLY A 1 360 ? -0.480 43.396 4.971 1.00 72.88 360 GLY A C 1
ATOM 2793 O O . GLY A 1 360 ? -0.079 42.673 5.887 1.00 72.88 360 GLY A O 1
ATOM 2794 N N . LYS A 1 361 ? -0.025 44.638 4.809 1.00 82.06 361 LYS A N 1
ATOM 2795 C CA . LYS A 1 361 ? 0.960 45.254 5.693 1.00 82.06 361 LYS A CA 1
ATOM 2796 C C . LYS A 1 361 ? 0.284 45.741 6.977 1.00 82.06 361 LYS A C 1
ATOM 2798 O O . LYS A 1 361 ? -0.352 46.792 6.977 1.00 82.06 361 LYS A O 1
ATOM 2803 N N . SER A 1 362 ? 0.438 44.988 8.066 1.00 82.44 362 SER A N 1
ATOM 2804 C CA . SER A 1 362 ? -0.015 45.375 9.410 1.00 82.44 362 SER A CA 1
ATOM 2805 C C . SER A 1 362 ? 1.152 45.472 10.400 1.00 82.44 362 SER A C 1
ATOM 2807 O O . SER A 1 362 ? 2.245 44.944 10.167 1.00 82.44 362 SER A O 1
ATOM 2809 N N . ALA A 1 363 ? 0.920 46.147 11.530 1.00 77.31 363 ALA A N 1
ATOM 2810 C CA . ALA A 1 363 ? 1.900 46.243 12.611 1.00 77.31 363 ALA A CA 1
ATOM 2811 C C . ALA A 1 363 ? 2.261 44.860 13.186 1.00 77.31 363 ALA A C 1
ATOM 2813 O O . ALA A 1 363 ? 3.427 44.625 13.508 1.00 77.31 363 ALA A O 1
ATOM 2814 N N . GLU A 1 364 ? 1.307 43.921 13.237 1.00 75.38 364 GLU A N 1
ATOM 2815 C CA . GLU A 1 364 ? 1.564 42.561 13.730 1.00 75.38 364 GLU A CA 1
ATOM 2816 C C . GLU A 1 364 ? 2.469 41.770 12.777 1.00 75.38 364 GLU A C 1
ATOM 2818 O O . GLU A 1 364 ? 3.347 41.030 13.223 1.00 75.38 364 GLU A O 1
ATOM 2823 N N . VAL A 1 365 ? 2.308 41.953 11.461 1.00 75.00 365 VAL A N 1
ATOM 2824 C CA . VAL A 1 365 ? 3.152 41.293 10.449 1.00 75.00 365 VAL A CA 1
ATOM 2825 C C . VAL A 1 365 ? 4.600 41.795 10.529 1.00 75.00 365 VAL A C 1
ATOM 2827 O O . VAL A 1 365 ? 5.545 41.004 10.439 1.00 75.00 365 VAL A O 1
ATOM 2830 N N . LEU A 1 366 ? 4.794 43.094 10.778 1.00 81.62 366 LEU A N 1
ATOM 2831 C CA . LEU A 1 366 ? 6.118 43.683 10.998 1.00 81.62 366 LEU A CA 1
ATOM 2832 C C . LEU A 1 366 ? 6.740 43.241 12.335 1.00 81.62 366 LEU A C 1
ATOM 2834 O O . LEU A 1 366 ? 7.945 42.982 12.388 1.00 81.62 366 LEU A O 1
ATOM 2838 N N . GLU A 1 367 ? 5.950 43.120 13.409 1.00 81.81 367 GLU A N 1
ATOM 2839 C CA . GLU A 1 367 ? 6.417 42.597 14.704 1.00 81.81 367 GLU A CA 1
ATOM 2840 C C . GLU A 1 367 ? 6.852 41.129 14.587 1.00 81.81 367 GLU A C 1
ATOM 2842 O O . GLU A 1 367 ? 7.933 40.765 15.062 1.00 81.81 367 GLU A O 1
ATOM 2847 N N . PHE A 1 368 ? 6.073 40.305 13.878 1.00 81.81 368 PHE A N 1
ATOM 2848 C CA . PHE A 1 368 ? 6.413 38.913 13.587 1.00 81.81 368 PHE A CA 1
ATOM 2849 C C . PHE A 1 368 ? 7.729 38.795 12.808 1.00 81.81 368 PHE A C 1
ATOM 2851 O O . PHE A 1 368 ? 8.601 37.994 13.161 1.00 81.81 368 PHE A O 1
ATOM 2858 N N . ASP A 1 369 ? 7.911 39.609 11.764 1.00 82.50 369 ASP A N 1
ATOM 2859 C CA . ASP A 1 369 ? 9.139 39.585 10.971 1.00 82.50 369 ASP A CA 1
ATOM 2860 C C . ASP A 1 369 ? 10.364 40.002 11.805 1.00 82.50 369 ASP A C 1
ATOM 2862 O O . ASP A 1 369 ? 11.393 39.322 11.759 1.00 82.50 369 ASP A O 1
ATOM 2866 N N . LYS A 1 370 ? 10.238 41.037 12.651 1.00 81.31 370 LYS A N 1
ATOM 2867 C CA . LYS A 1 370 ? 11.290 41.473 13.593 1.00 81.31 370 LYS A CA 1
ATOM 2868 C C . LYS A 1 370 ? 11.634 40.390 14.618 1.00 81.31 370 LYS A C 1
ATOM 2870 O O . LYS A 1 370 ? 12.814 40.136 14.867 1.00 81.31 370 LYS A O 1
ATOM 2875 N N . ALA A 1 371 ? 10.633 39.719 15.188 1.00 77.06 371 ALA A N 1
ATOM 2876 C CA . ALA A 1 371 ? 10.843 38.602 16.107 1.00 77.06 371 ALA A CA 1
ATOM 2877 C C . ALA A 1 371 ? 11.626 37.473 15.418 1.00 77.06 371 ALA A C 1
ATOM 2879 O O . ALA A 1 371 ? 12.613 36.953 15.941 1.00 77.06 371 ALA A O 1
ATOM 2880 N N . ARG A 1 372 ? 11.267 37.151 14.177 1.00 77.44 372 ARG A N 1
ATOM 2881 C CA . ARG A 1 372 ? 11.934 36.095 13.416 1.00 77.44 372 ARG A CA 1
ATOM 2882 C C . ARG A 1 372 ? 13.371 36.438 13.029 1.00 77.44 372 ARG A C 1
ATOM 2884 O O . ARG A 1 372 ? 14.224 35.551 13.017 1.00 77.44 372 ARG A O 1
ATOM 2891 N N . GLN A 1 373 ? 13.654 37.704 12.727 1.00 79.69 373 GLN A N 1
ATOM 2892 C CA . GLN A 1 373 ? 15.022 38.180 12.513 1.00 79.69 373 GLN A CA 1
ATOM 2893 C C . GLN A 1 373 ? 15.876 37.993 13.774 1.00 79.69 373 GLN A C 1
ATOM 2895 O O . GLN A 1 373 ? 16.972 37.445 13.675 1.00 79.69 373 GLN A O 1
ATOM 2900 N N . LYS A 1 374 ? 15.346 38.347 14.954 1.00 72.69 374 LYS A N 1
ATOM 2901 C CA . LYS A 1 374 ? 16.027 38.117 16.239 1.00 72.69 374 LYS A CA 1
ATOM 2902 C C . LYS A 1 374 ? 16.261 36.631 16.507 1.00 72.69 374 LYS A C 1
ATOM 2904 O O . LYS A 1 374 ? 17.378 36.251 16.827 1.00 72.69 374 LYS A O 1
ATOM 2909 N N . HIS A 1 375 ? 15.272 35.769 16.262 1.00 72.94 375 HIS A N 1
ATOM 2910 C CA . HIS A 1 375 ? 15.446 34.317 16.409 1.00 72.94 375 HIS A CA 1
ATOM 2911 C C . HIS A 1 375 ? 16.541 33.756 15.487 1.00 72.94 375 HIS A C 1
ATOM 2913 O O . HIS A 1 375 ? 17.273 32.846 15.864 1.00 72.94 375 HIS A O 1
ATOM 2919 N N . LYS A 1 376 ? 16.680 34.272 14.259 1.00 71.62 376 LYS A N 1
ATOM 2920 C CA . LYS A 1 376 ? 17.783 33.862 13.373 1.00 71.62 376 LYS A CA 1
ATOM 2921 C C . LYS A 1 376 ? 19.155 34.285 13.899 1.00 71.62 376 LYS A C 1
ATOM 2923 O O . LYS A 1 376 ? 20.128 33.596 13.617 1.00 71.62 376 LYS A O 1
ATOM 2928 N N . GLN A 1 377 ? 19.232 35.404 14.615 1.00 72.31 377 GLN A N 1
ATOM 2929 C CA . GLN A 1 377 ? 20.474 35.909 15.205 1.00 72.31 377 GLN A CA 1
ATOM 2930 C C . GLN A 1 377 ? 20.816 35.198 16.526 1.00 72.31 377 GLN A C 1
ATOM 2932 O O . GLN A 1 377 ? 21.990 34.983 16.808 1.00 72.31 377 GLN A O 1
ATOM 2937 N N . SER A 1 378 ? 19.809 34.779 17.299 1.00 70.62 378 SER A N 1
ATOM 2938 C CA . SER A 1 378 ? 19.961 34.063 18.572 1.00 70.62 378 SER A CA 1
ATOM 2939 C C . SER A 1 378 ? 18.911 32.942 18.712 1.00 70.62 378 SER A C 1
ATOM 2941 O O . SER A 1 378 ? 17.844 33.161 19.292 1.00 70.62 378 SER A O 1
ATOM 2943 N N . PRO A 1 379 ? 19.194 31.725 18.200 1.00 60.38 379 PRO A N 1
ATOM 2944 C CA . PRO A 1 379 ? 18.228 30.616 18.132 1.00 60.38 379 PRO A CA 1
ATOM 2945 C C . PRO A 1 379 ? 17.788 30.036 19.485 1.00 60.38 379 PRO A C 1
ATOM 2947 O O . PRO A 1 379 ? 16.849 29.250 19.543 1.00 60.38 379 PRO A O 1
ATOM 2950 N N . SER A 1 380 ? 18.481 30.381 20.570 1.00 57.41 380 SER A N 1
ATOM 2951 C CA . SER A 1 380 ? 18.244 29.876 21.928 1.00 57.41 380 SER A CA 1
ATOM 2952 C C . SER A 1 380 ? 17.273 30.733 22.754 1.00 57.41 380 SER A C 1
ATOM 2954 O O . SER A 1 380 ? 16.998 30.395 23.908 1.00 57.41 380 SER A O 1
ATOM 2956 N N . ASP A 1 381 ? 16.739 31.823 22.192 1.00 56.03 381 ASP A N 1
ATOM 2957 C CA . ASP A 1 381 ? 15.866 32.749 22.915 1.00 56.03 381 ASP A CA 1
ATOM 2958 C C . ASP A 1 381 ? 14.412 32.229 22.991 1.00 56.03 381 ASP A C 1
ATOM 2960 O O . ASP A 1 381 ? 13.618 32.316 22.048 1.00 56.03 381 ASP A O 1
ATOM 2964 N N . LYS A 1 382 ? 14.076 31.633 24.142 1.00 54.88 382 LYS A N 1
ATOM 2965 C CA . LYS A 1 382 ? 12.832 30.884 24.417 1.00 54.88 382 LYS A CA 1
ATOM 2966 C C . LYS A 1 382 ? 11.550 31.726 24.340 1.00 54.88 382 LYS A C 1
ATOM 2968 O O . LYS A 1 382 ? 10.469 31.168 24.175 1.00 54.88 382 LYS A O 1
ATOM 2973 N N . PHE A 1 383 ? 11.659 33.052 24.435 1.00 50.91 383 PHE A N 1
ATOM 2974 C CA . PHE A 1 383 ? 10.514 33.966 24.518 1.00 50.91 383 PHE A CA 1
ATOM 2975 C C . PHE A 1 383 ? 9.643 33.977 23.244 1.00 50.91 383 PHE A C 1
ATOM 2977 O O . PHE A 1 383 ? 8.432 34.183 23.310 1.00 50.91 383 PHE A O 1
ATOM 2984 N N . ILE A 1 384 ? 10.237 33.714 22.073 1.00 51.28 384 ILE A N 1
ATOM 2985 C CA . ILE A 1 384 ? 9.533 33.749 20.776 1.00 51.28 384 ILE A CA 1
ATOM 2986 C C . ILE A 1 384 ? 8.749 32.455 20.508 1.00 51.28 384 ILE A C 1
ATOM 2988 O O . ILE A 1 384 ? 7.684 32.500 19.888 1.00 51.28 384 ILE A O 1
ATOM 2992 N N . LEU A 1 385 ? 9.240 31.317 21.013 1.00 51.19 385 LEU A N 1
ATOM 2993 C CA . LEU A 1 385 ? 8.542 30.030 20.935 1.00 51.19 385 LEU A CA 1
ATOM 2994 C C . LEU A 1 385 ? 7.221 30.065 21.713 1.00 51.19 385 LEU A C 1
ATOM 2996 O O . LEU A 1 385 ? 6.206 29.591 21.211 1.00 51.19 385 LEU A O 1
ATOM 3000 N N . ASP A 1 386 ? 7.204 30.693 22.887 1.00 51.91 386 ASP A N 1
ATOM 3001 C CA . ASP A 1 386 ? 6.015 30.681 23.741 1.00 51.91 386 ASP A CA 1
ATOM 3002 C C . ASP A 1 386 ? 4.937 31.691 23.301 1.00 51.91 386 ASP A C 1
ATOM 3004 O O . ASP A 1 386 ? 3.752 31.377 23.398 1.00 51.91 386 ASP A O 1
ATOM 3008 N N . LYS A 1 387 ? 5.302 32.868 22.758 1.00 49.09 387 LYS A N 1
ATOM 3009 C CA . LYS A 1 387 ? 4.317 33.914 22.399 1.00 49.09 387 LYS A CA 1
ATOM 3010 C C . LYS A 1 387 ? 3.589 33.673 21.065 1.00 49.09 387 LYS A C 1
ATOM 3012 O O . LYS A 1 387 ? 2.429 34.044 20.952 1.00 49.09 387 LYS A O 1
ATOM 3017 N N . PHE A 1 388 ? 4.230 33.068 20.057 1.00 48.62 388 PHE A N 1
ATOM 3018 C CA . PHE A 1 388 ? 3.652 32.981 18.698 1.00 48.62 388 PHE A CA 1
ATOM 3019 C C . PHE A 1 388 ? 3.433 31.560 18.165 1.00 48.62 388 PHE A C 1
ATOM 3021 O O . PHE A 1 388 ? 2.678 31.388 17.210 1.00 48.62 388 PHE A O 1
ATOM 3028 N N . ILE A 1 389 ? 4.062 30.535 18.752 1.00 50.44 389 ILE A N 1
ATOM 3029 C CA . ILE A 1 389 ? 3.914 29.145 18.281 1.00 50.44 389 ILE A CA 1
ATOM 3030 C C . ILE A 1 389 ? 2.805 28.409 19.053 1.00 50.44 389 ILE A C 1
ATOM 3032 O O . ILE A 1 389 ? 2.216 27.472 18.520 1.00 50.44 389 ILE A O 1
ATOM 3036 N N . TYR A 1 390 ? 2.449 28.853 20.266 1.00 41.88 390 TYR A N 1
ATOM 3037 C CA . TYR A 1 390 ? 1.535 28.106 21.140 1.00 41.88 390 TYR A CA 1
ATOM 3038 C C . TYR A 1 390 ? 0.048 28.506 21.075 1.00 41.88 390 TYR A C 1
ATOM 3040 O O . TYR A 1 390 ? -0.796 27.727 21.514 1.00 41.88 390 TYR A O 1
ATOM 3048 N N . GLU A 1 391 ? -0.317 29.650 20.483 1.00 38.00 391 GLU A N 1
ATOM 3049 C CA . GLU A 1 391 ? -1.735 30.053 20.358 1.00 38.00 391 GLU A CA 1
ATOM 3050 C C . GLU A 1 391 ? -2.484 29.403 19.181 1.00 38.00 391 GLU A C 1
ATOM 3052 O O . GLU A 1 391 ? -3.707 29.507 19.087 1.00 38.00 391 GLU A O 1
ATOM 3057 N N . LYS A 1 392 ? -1.803 28.626 18.330 1.00 35.00 392 LYS A N 1
ATOM 3058 C CA . LYS A 1 392 ? -2.464 27.684 17.415 1.00 35.00 392 LYS A CA 1
ATOM 3059 C C . LYS A 1 392 ? -1.977 26.269 17.683 1.00 35.00 392 LYS A C 1
ATOM 3061 O O . LYS A 1 392 ? -1.025 25.789 17.079 1.00 35.00 392 LYS A O 1
ATOM 3066 N N . GLY A 1 393 ? -2.662 25.596 18.605 1.00 33.69 393 GLY A N 1
ATOM 3067 C CA . GLY A 1 393 ? -2.511 24.161 18.809 1.00 33.69 393 GLY A CA 1
ATOM 3068 C C . GLY A 1 393 ? -2.724 23.403 17.496 1.00 33.69 393 GLY A C 1
ATOM 3069 O O . GLY A 1 393 ? -3.789 23.489 16.892 1.00 33.69 393 GLY A O 1
ATOM 3070 N N . GLY A 1 394 ? -1.700 22.670 17.059 1.00 31.41 394 GLY A N 1
ATOM 3071 C CA . GLY A 1 394 ? -1.769 21.861 15.846 1.00 31.41 394 GLY A CA 1
ATOM 3072 C C . GLY A 1 394 ? -0.412 21.343 15.381 1.00 31.41 394 GLY A C 1
ATOM 3073 O O . GLY A 1 394 ? 0.156 21.857 14.430 1.00 31.41 394 GLY A O 1
ATOM 3074 N N . CYS A 1 395 ? 0.089 20.319 16.072 1.00 34.03 395 CYS A N 1
ATOM 3075 C CA . CYS A 1 395 ? 0.877 19.215 15.514 1.00 34.03 395 CYS A CA 1
ATOM 3076 C C . CYS A 1 395 ? 1.930 19.536 14.430 1.00 34.03 395 CYS A C 1
ATOM 3078 O O . CYS A 1 395 ? 1.717 19.226 13.265 1.00 34.03 395 CYS A O 1
ATOM 3080 N N . TYR A 1 396 ? 3.134 19.957 14.825 1.00 32.50 396 TYR A N 1
ATOM 3081 C CA . TYR A 1 396 ? 4.341 19.590 14.074 1.00 32.50 396 TYR A CA 1
ATOM 3082 C C . TYR A 1 396 ? 5.407 19.084 15.041 1.00 32.50 396 TYR A C 1
ATOM 3084 O O . TYR A 1 396 ? 6.012 19.840 15.798 1.00 32.50 396 TYR A O 1
ATOM 3092 N N . GLY A 1 397 ? 5.584 17.761 15.042 1.00 32.66 397 GLY A N 1
ATOM 3093 C CA . GLY A 1 397 ? 6.725 17.110 15.666 1.00 32.66 397 GLY A CA 1
ATOM 3094 C C . GLY A 1 397 ? 8.000 17.585 14.980 1.00 32.66 397 GLY A C 1
ATOM 3095 O O . GLY A 1 397 ? 8.113 17.517 13.757 1.00 32.66 397 GLY A O 1
ATOM 3096 N N . GLY A 1 398 ? 8.926 18.104 15.780 1.00 28.84 398 GLY A N 1
ATOM 3097 C CA . GLY A 1 398 ? 10.217 18.580 15.316 1.00 28.84 398 GLY A CA 1
ATOM 3098 C C . GLY A 1 398 ? 11.012 17.473 14.629 1.00 28.84 398 GLY A C 1
ATOM 3099 O O . GLY A 1 398 ? 11.235 16.403 15.194 1.00 28.84 398 GLY A O 1
ATOM 3100 N N . GLN A 1 399 ? 11.471 17.769 13.419 1.00 28.91 399 GLN A N 1
ATOM 3101 C CA . GLN A 1 399 ? 12.755 17.281 12.946 1.00 28.91 399 GLN A CA 1
ATOM 3102 C C . GLN A 1 399 ? 13.790 18.326 13.362 1.00 28.91 399 GLN A C 1
ATOM 3104 O O . GLN A 1 399 ? 13.628 19.513 13.073 1.00 28.91 399 GLN A O 1
ATOM 3109 N N . ASN A 1 400 ? 14.805 17.881 14.098 1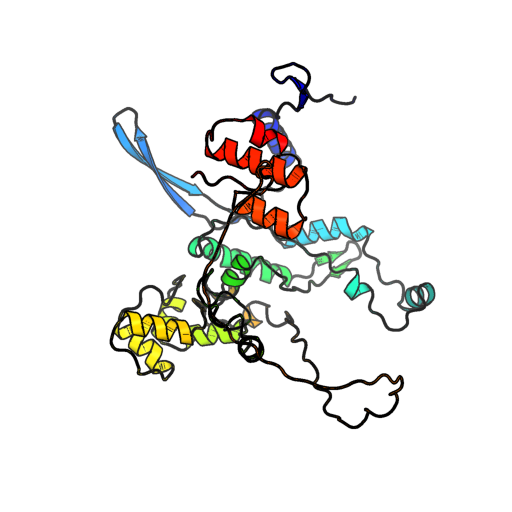.00 28.81 400 ASN A N 1
ATOM 3110 C CA . ASN A 1 400 ? 15.978 18.684 14.411 1.00 28.81 400 ASN A CA 1
ATOM 3111 C C . ASN A 1 400 ? 16.681 19.070 13.101 1.00 28.81 400 ASN A C 1
ATOM 3113 O O . ASN A 1 400 ? 16.919 18.199 12.261 1.00 28.81 400 ASN A O 1
ATOM 3117 N N . PHE A 1 401 ? 16.997 20.357 12.962 1.00 31.34 401 PHE A N 1
ATOM 3118 C CA . PHE A 1 401 ? 18.113 20.833 12.149 1.00 31.34 401 PHE A CA 1
ATOM 3119 C C . PHE A 1 401 ? 19.358 20.909 13.024 1.00 31.34 401 PHE A C 1
ATOM 3121 O O . PHE A 1 401 ? 19.196 21.287 14.210 1.00 31.34 401 PHE A O 1
#

Secondary structure (DSSP, 8-state):
---PPPEEEPTTSS-EEEPPPPHHHHHHHHHHHHHTTSS---EEEEEEEEEEEEE-TTS-EEEEEEEEEEEE--HHHHHHHHHHHHGGG------HHHHHHHH--TT--HHHHH------------SSHHHHHTTHHHHHHHHHHHTSPEEPTTS-EE----------HHHHHHHTTB-SSSS---SSB---GGGTT-HHHHHHSPB--HHHHHHHHHSSHHHHHHHHTT-SSTTTT--HHHHHHHHHHTT----SSHHHHHHHHHHHTTTB-SS-GGGSSSTT--SGGGT-TT------------------S--------------------------------S--SHHHHHHHHHH-S-HHHHHHHHHHHHHHH-TT-THHHHHHSSSS----PPPP-